Protein AF-E1YCW7-F1 (afdb_monomer_lite)

Structure (mmCIF, N/CA/C/O backbone):
data_AF-E1YCW7-F1
#
_entry.id   AF-E1YCW7-F1
#
loop_
_atom_site.group_PDB
_atom_site.id
_atom_site.type_symbol
_atom_site.label_atom_id
_atom_site.label_alt_id
_atom_site.label_comp_id
_atom_site.label_asym_id
_atom_site.label_entity_id
_atom_site.label_seq_id
_atom_site.pdbx_PDB_ins_code
_atom_site.Cartn_x
_atom_site.Cartn_y
_atom_site.Cartn_z
_atom_site.occupancy
_atom_site.B_iso_or_equiv
_atom_site.auth_seq_id
_atom_site.auth_comp_id
_atom_site.auth_asym_id
_atom_site.auth_atom_id
_atom_site.pdbx_PDB_model_num
ATOM 1 N N . MET A 1 1 ? 36.645 -34.970 -23.037 1.00 41.19 1 MET A N 1
ATOM 2 C CA . MET A 1 1 ? 36.247 -34.849 -21.616 1.00 41.19 1 MET A CA 1
ATOM 3 C C . MET A 1 1 ? 34.855 -34.236 -21.569 1.00 41.19 1 MET A C 1
ATOM 5 O O . MET A 1 1 ? 34.694 -33.180 -22.168 1.00 41.19 1 MET A O 1
ATOM 9 N N . PRO A 1 2 ? 33.846 -34.875 -20.956 1.00 37.28 2 PRO A N 1
ATOM 10 C CA . PRO A 1 2 ? 32.513 -34.289 -20.854 1.00 37.28 2 PRO A CA 1
ATOM 11 C C . PRO A 1 2 ? 32.564 -33.125 -19.860 1.00 37.28 2 PRO A C 1
ATOM 13 O O . PRO A 1 2 ? 32.926 -33.322 -18.700 1.00 37.28 2 PRO A O 1
ATOM 16 N N . GLN A 1 3 ? 32.235 -31.916 -20.317 1.00 36.47 3 GLN A N 1
ATOM 17 C CA . GLN A 1 3 ? 32.073 -30.754 -19.447 1.00 36.47 3 GLN A CA 1
ATOM 18 C C . GLN A 1 3 ? 30.967 -31.057 -18.430 1.00 36.47 3 GLN A C 1
ATOM 20 O O . GLN A 1 3 ? 29.808 -31.280 -18.782 1.00 36.47 3 GLN A O 1
ATOM 25 N N . GLN A 1 4 ? 31.347 -31.116 -17.154 1.00 39.41 4 GLN A N 1
ATOM 26 C CA . GLN A 1 4 ? 30.410 -31.232 -16.047 1.00 39.41 4 GLN A CA 1
ATOM 27 C C . GLN A 1 4 ? 29.482 -30.014 -16.070 1.00 39.41 4 GLN A C 1
ATOM 29 O O . GLN A 1 4 ? 29.910 -28.899 -15.779 1.00 39.41 4 GLN A O 1
ATOM 34 N N . LYS A 1 5 ? 28.204 -30.233 -16.406 1.00 41.97 5 LYS A N 1
ATOM 35 C CA . LYS A 1 5 ? 27.131 -29.247 -16.241 1.00 41.97 5 LYS A CA 1
ATOM 36 C C . LYS A 1 5 ? 27.111 -28.799 -14.780 1.00 41.97 5 LYS A C 1
ATOM 38 O O . LYS A 1 5 ? 26.654 -29.532 -13.899 1.00 41.97 5 LYS A O 1
ATOM 43 N N . LYS A 1 6 ? 27.644 -27.606 -14.517 1.00 42.62 6 LYS A N 1
ATOM 44 C CA . LYS A 1 6 ? 27.580 -26.941 -13.215 1.00 42.62 6 LYS A CA 1
ATOM 45 C C . LYS A 1 6 ? 26.093 -26.773 -12.882 1.00 42.62 6 LYS A C 1
ATOM 47 O O . LYS A 1 6 ? 25.385 -26.035 -13.556 1.00 42.62 6 LYS A O 1
ATOM 52 N N . LYS A 1 7 ? 25.592 -27.506 -11.883 1.00 41.50 7 LYS A N 1
ATOM 53 C CA . LYS A 1 7 ? 24.225 -27.332 -11.367 1.00 41.50 7 LYS A CA 1
ATOM 54 C C . LYS A 1 7 ? 24.076 -25.888 -10.871 1.00 41.50 7 LYS A C 1
ATOM 56 O O . LYS A 1 7 ? 24.668 -25.546 -9.848 1.00 41.50 7 LYS A O 1
ATOM 61 N N . LEU A 1 8 ? 23.297 -25.071 -11.582 1.00 45.81 8 LEU A N 1
ATOM 62 C CA . LEU A 1 8 ? 22.825 -23.756 -11.137 1.00 45.81 8 LEU A CA 1
ATOM 63 C C . LEU A 1 8 ? 22.071 -23.943 -9.807 1.00 45.81 8 LEU A C 1
ATOM 65 O O . LEU A 1 8 ? 20.980 -24.506 -9.784 1.00 45.81 8 LEU A O 1
ATOM 69 N N . LYS A 1 9 ? 22.701 -23.577 -8.682 1.00 47.94 9 LYS A N 1
ATOM 70 C CA . LYS A 1 9 ? 22.126 -23.692 -7.325 1.00 47.94 9 LYS A CA 1
ATOM 71 C C . LYS A 1 9 ? 21.445 -22.407 -6.837 1.00 47.94 9 LYS A C 1
ATOM 73 O O . LYS A 1 9 ? 20.752 -22.452 -5.828 1.00 47.94 9 LYS A O 1
ATOM 78 N N . GLU A 1 10 ? 21.619 -21.289 -7.532 1.00 61.38 10 GLU A N 1
ATOM 79 C CA . GLU A 1 10 ? 20.952 -20.020 -7.220 1.00 61.38 10 GLU A CA 1
ATOM 80 C C . GLU A 1 10 ? 19.723 -19.847 -8.109 1.00 61.38 10 GLU A C 1
ATOM 82 O O . GLU A 1 10 ? 19.810 -20.087 -9.316 1.00 61.38 10 GLU A O 1
ATOM 87 N N . LYS A 1 11 ? 18.601 -19.426 -7.511 1.00 83.56 11 LYS A N 1
ATOM 88 C CA . LYS A 1 11 ? 17.420 -18.990 -8.264 1.00 83.56 11 LYS A CA 1
ATOM 89 C C . LYS A 1 11 ? 17.811 -17.775 -9.098 1.00 83.56 11 LYS A C 1
ATOM 91 O O . LYS A 1 11 ? 18.348 -16.817 -8.557 1.00 83.56 11 LYS A O 1
ATOM 96 N N . ASP A 1 12 ? 17.567 -17.851 -10.394 1.00 93.31 12 ASP A N 1
ATOM 97 C CA . ASP A 1 12 ? 17.909 -16.821 -11.367 1.00 93.31 12 ASP A CA 1
ATOM 98 C C . ASP A 1 12 ? 16.855 -15.707 -11.437 1.00 93.31 12 ASP A C 1
ATOM 100 O O . ASP A 1 12 ? 17.199 -14.529 -11.518 1.00 93.31 12 ASP A O 1
ATOM 104 N N . ILE A 1 13 ? 15.582 -16.085 -11.308 1.00 97.00 13 ILE A N 1
ATOM 105 C CA . ILE A 1 13 ? 14.429 -15.199 -11.168 1.00 97.00 13 ILE A CA 1
ATOM 106 C C . ILE A 1 13 ? 13.716 -15.505 -9.845 1.00 97.00 13 ILE A C 1
ATOM 108 O O . ILE A 1 13 ? 13.299 -16.638 -9.577 1.00 97.00 13 ILE A O 1
ATOM 112 N N . GLU A 1 14 ? 13.528 -14.488 -9.008 1.00 97.31 14 GLU A N 1
ATOM 113 C CA . GLU A 1 14 ? 12.677 -14.567 -7.825 1.00 97.31 14 GLU A CA 1
ATOM 114 C C . GLU A 1 14 ? 11.235 -14.195 -8.189 1.00 97.31 14 GLU A C 1
ATOM 116 O O . GLU A 1 14 ? 10.971 -13.127 -8.734 1.00 97.31 14 GLU A O 1
ATOM 121 N N . VAL A 1 15 ? 10.283 -15.065 -7.840 1.00 97.56 15 VAL A N 1
ATOM 122 C CA . VAL A 1 15 ? 8.846 -14.793 -7.969 1.00 97.56 15 VAL A CA 1
ATOM 123 C C . VAL A 1 15 ? 8.214 -14.786 -6.582 1.00 97.56 15 VAL A C 1
ATOM 125 O O . VAL A 1 15 ? 8.109 -15.824 -5.924 1.00 97.56 15 VAL A O 1
ATOM 128 N N . LEU A 1 16 ? 7.765 -13.612 -6.148 1.00 97.44 16 LEU A N 1
ATOM 129 C CA . LEU A 1 16 ? 7.028 -13.406 -4.906 1.00 97.44 16 LEU A CA 1
ATOM 130 C C . LEU A 1 16 ? 5.547 -13.258 -5.243 1.00 97.44 16 LEU A C 1
ATOM 132 O O . LEU A 1 16 ? 5.148 -12.275 -5.863 1.00 97.44 16 LEU A O 1
ATOM 136 N N . LYS A 1 17 ? 4.717 -14.223 -4.839 1.00 97.06 17 LYS A N 1
ATOM 137 C CA . LYS A 1 17 ? 3.272 -14.165 -5.098 1.00 97.06 17 LYS A CA 1
ATOM 138 C C . LYS A 1 17 ? 2.579 -13.146 -4.191 1.00 97.06 17 LYS A C 1
ATOM 140 O O . LYS A 1 17 ? 2.923 -13.055 -3.012 1.00 97.06 17 LYS A O 1
ATOM 145 N N . GLY A 1 18 ? 1.622 -12.401 -4.737 1.00 93.31 18 GLY A N 1
ATOM 146 C CA . GLY A 1 18 ? 0.712 -11.538 -3.987 1.00 93.31 18 GLY A CA 1
ATOM 147 C C . GLY A 1 18 ? -0.633 -12.214 -3.768 1.00 93.31 18 GLY A C 1
ATOM 148 O O . GLY A 1 18 ? -1.155 -12.852 -4.676 1.00 93.31 18 GLY A O 1
ATOM 149 N N . ASP A 1 19 ? -1.179 -12.092 -2.567 1.00 90.69 19 ASP A N 1
ATOM 150 C CA . ASP A 1 19 ? -2.496 -12.608 -2.181 1.00 90.69 19 ASP A CA 1
ATOM 151 C C . ASP A 1 19 ? -3.514 -11.487 -1.935 1.00 90.69 19 ASP A C 1
ATOM 153 O O . ASP A 1 19 ? -4.716 -11.734 -1.977 1.00 90.69 19 ASP A O 1
ATOM 157 N N . LYS A 1 20 ? -3.046 -10.256 -1.697 1.00 90.12 20 LYS A N 1
ATOM 158 C CA . LYS A 1 20 ? -3.904 -9.103 -1.399 1.00 90.12 20 LYS A CA 1
ATOM 159 C C . LYS A 1 20 ? -4.285 -8.329 -2.648 1.00 90.12 20 LYS A C 1
ATOM 161 O O . LYS A 1 20 ? -5.463 -8.131 -2.909 1.00 90.12 20 LYS A O 1
ATOM 166 N N . ASN A 1 21 ? -3.285 -7.964 -3.447 1.00 96.12 21 ASN A N 1
ATOM 167 C CA . ASN A 1 21 ? -3.476 -7.205 -4.681 1.00 96.12 21 ASN A CA 1
ATOM 168 C C . ASN A 1 21 ? -2.874 -7.964 -5.877 1.00 96.12 21 ASN A C 1
ATOM 170 O O . ASN A 1 21 ? -1.855 -7.542 -6.431 1.00 96.12 21 ASN A O 1
ATOM 174 N N . PRO A 1 22 ? -3.464 -9.111 -6.275 1.00 96.31 22 PRO A N 1
ATOM 175 C CA . PRO A 1 22 ? -2.897 -9.991 -7.300 1.00 96.31 22 PRO A CA 1
ATOM 176 C C . PRO A 1 22 ? -2.945 -9.407 -8.723 1.00 96.31 22 PRO A C 1
ATOM 178 O O . PRO A 1 22 ? -2.246 -9.877 -9.609 1.00 96.31 22 PRO A O 1
ATOM 181 N N . ASN A 1 23 ? -3.722 -8.347 -8.958 1.00 97.94 23 ASN A N 1
ATOM 182 C CA . ASN A 1 23 ? -3.754 -7.655 -10.253 1.00 97.94 23 ASN A CA 1
ATOM 183 C C . ASN A 1 23 ? -2.614 -6.633 -10.418 1.00 97.94 23 ASN A C 1
ATOM 185 O O . ASN A 1 23 ? -2.559 -5.925 -11.419 1.00 97.94 23 ASN A O 1
ATOM 189 N N . ILE A 1 24 ? -1.714 -6.519 -9.440 1.00 98.69 24 ILE A N 1
ATOM 190 C CA . ILE A 1 24 ? -0.541 -5.649 -9.509 1.00 98.69 24 ILE A CA 1
ATOM 191 C C . ILE A 1 24 ? 0.704 -6.531 -9.573 1.00 98.69 24 ILE A C 1
ATOM 193 O O . ILE A 1 24 ? 0.917 -7.399 -8.719 1.00 98.69 24 ILE A O 1
ATOM 197 N N . ILE A 1 25 ? 1.545 -6.292 -10.576 1.00 98.75 25 ILE A N 1
ATOM 198 C CA . ILE A 1 25 ? 2.805 -7.009 -10.763 1.00 98.75 25 ILE A CA 1
ATOM 199 C C . ILE A 1 25 ? 3.940 -5.994 -10.834 1.00 98.75 25 ILE A C 1
ATOM 201 O O . ILE A 1 25 ? 3.965 -5.127 -11.704 1.00 98.75 25 ILE A O 1
ATOM 205 N N . LEU A 1 26 ? 4.898 -6.119 -9.920 1.00 98.88 26 LEU A N 1
ATOM 206 C CA . LEU A 1 26 ? 6.150 -5.371 -9.969 1.00 98.88 26 LEU A CA 1
ATOM 207 C C . LEU A 1 26 ? 7.206 -6.219 -10.668 1.00 98.88 26 LEU A C 1
ATOM 209 O O . LEU A 1 26 ? 7.379 -7.388 -10.323 1.00 98.88 26 LEU A O 1
ATOM 213 N N . ILE A 1 27 ? 7.943 -5.648 -11.611 1.00 98.81 27 ILE A N 1
ATOM 214 C CA . ILE A 1 27 ? 9.022 -6.354 -12.298 1.00 98.81 27 ILE A CA 1
ATOM 215 C C . ILE A 1 27 ? 10.297 -5.533 -12.189 1.00 98.81 27 ILE A C 1
ATOM 217 O O . ILE A 1 27 ? 10.316 -4.381 -12.599 1.00 98.81 27 ILE A O 1
ATOM 221 N N . ALA A 1 28 ? 11.359 -6.121 -11.644 1.00 98.62 28 ALA A N 1
ATOM 222 C CA . ALA A 1 28 ? 12.694 -5.525 -11.626 1.00 98.62 28 ALA A CA 1
ATOM 223 C C . ALA A 1 28 ? 13.608 -6.349 -12.549 1.00 98.62 28 ALA A C 1
ATOM 225 O O . ALA A 1 28 ? 14.293 -7.264 -12.076 1.00 98.62 28 ALA A O 1
ATOM 226 N N . PRO A 1 29 ? 13.590 -6.085 -13.872 1.00 98.12 29 PRO A N 1
ATOM 227 C CA . PRO A 1 29 ? 14.293 -6.912 -14.854 1.00 98.12 29 PRO A CA 1
ATOM 228 C C . PRO A 1 29 ? 15.818 -6.763 -14.772 1.00 98.12 29 PRO A C 1
ATOM 230 O O . PRO A 1 29 ? 16.534 -7.639 -15.238 1.00 98.12 29 PRO A O 1
ATOM 233 N N . HIS A 1 30 ? 16.322 -5.705 -14.132 1.00 97.31 30 HIS A N 1
ATOM 234 C CA . HIS A 1 30 ? 17.745 -5.466 -13.859 1.00 97.31 30 HIS A CA 1
ATOM 235 C C . HIS A 1 30 ? 18.033 -5.439 -12.349 1.00 97.31 30 HIS A C 1
ATOM 237 O O . HIS A 1 30 ? 18.852 -4.664 -11.867 1.00 97.31 30 HIS A O 1
ATOM 243 N N . GLY A 1 31 ? 17.295 -6.238 -11.570 1.00 94.25 31 GLY A N 1
ATOM 244 C CA . GLY A 1 31 ? 17.388 -6.240 -10.108 1.00 94.25 31 GLY A CA 1
ATOM 245 C C . GLY A 1 31 ? 18.711 -6.760 -9.534 1.00 94.25 31 GLY A C 1
ATOM 246 O O . GLY A 1 31 ? 18.944 -6.556 -8.340 1.00 94.25 31 GLY A O 1
ATOM 247 N N . VAL A 1 32 ? 19.544 -7.402 -10.360 1.00 94.94 32 VAL A N 1
ATOM 248 C CA . VAL A 1 32 ? 20.845 -7.958 -9.981 1.00 94.94 32 VAL A CA 1
ATOM 249 C C . VAL A 1 32 ? 21.841 -6.848 -9.632 1.00 94.94 32 VAL A C 1
ATOM 251 O O . VAL A 1 32 ? 21.839 -5.769 -10.226 1.00 94.94 32 VAL A O 1
ATOM 254 N N . ASP A 1 33 ? 22.723 -7.117 -8.672 1.00 91.25 33 ASP A N 1
ATOM 255 C CA . ASP A 1 33 ? 23.766 -6.169 -8.280 1.00 91.25 33 ASP A CA 1
ATOM 256 C C . ASP A 1 33 ? 24.716 -5.855 -9.459 1.00 91.25 33 ASP A C 1
ATOM 258 O O . ASP A 1 33 ? 25.258 -6.759 -10.115 1.00 91.25 33 ASP A O 1
ATOM 262 N N . GLY A 1 34 ? 24.966 -4.561 -9.689 1.00 88.50 34 GLY A N 1
ATOM 263 C CA . GLY A 1 34 ? 25.836 -4.051 -10.750 1.00 88.50 34 GLY A CA 1
ATOM 264 C C . GLY A 1 34 ? 25.126 -3.535 -12.007 1.00 88.50 34 GLY A C 1
ATOM 265 O O . GLY A 1 34 ? 25.806 -2.920 -12.822 1.00 88.50 34 GLY A O 1
ATOM 266 N N . ASP A 1 35 ? 23.810 -3.741 -12.149 1.00 91.62 35 ASP A N 1
ATOM 267 C CA . ASP A 1 35 ? 22.996 -3.096 -13.192 1.00 91.62 35 ASP A CA 1
ATOM 268 C C . ASP A 1 35 ? 22.169 -1.944 -12.584 1.00 91.62 35 ASP A C 1
ATOM 270 O O . ASP A 1 35 ? 22.693 -0.863 -12.313 1.00 91.62 35 ASP A O 1
ATOM 274 N N . ASP A 1 36 ? 20.883 -2.165 -12.291 1.00 94.06 36 ASP A N 1
ATOM 275 C CA . ASP A 1 36 ? 20.011 -1.154 -11.694 1.00 94.06 36 ASP A CA 1
ATOM 276 C C . ASP A 1 36 ? 20.082 -1.269 -10.160 1.00 94.06 36 ASP A C 1
ATOM 278 O O . ASP A 1 36 ? 19.096 -1.607 -9.503 1.00 94.06 36 ASP A O 1
ATOM 282 N N . ASP A 1 37 ? 21.258 -1.002 -9.575 1.00 93.31 37 ASP A N 1
ATOM 283 C CA . ASP A 1 37 ? 21.576 -1.252 -8.154 1.00 93.31 37 ASP A CA 1
ATOM 284 C C . ASP A 1 37 ? 20.386 -1.031 -7.195 1.00 93.31 37 ASP A C 1
ATOM 286 O O . ASP A 1 37 ? 19.803 0.055 -7.111 1.00 93.31 37 ASP A O 1
ATOM 290 N N . ASN A 1 38 ? 20.041 -2.052 -6.408 1.00 96.38 38 ASN A N 1
ATOM 291 C CA . ASN A 1 38 ? 18.924 -2.044 -5.453 1.00 96.38 38 ASN A CA 1
ATOM 292 C C . ASN A 1 38 ? 17.503 -1.890 -6.044 1.00 96.38 38 ASN A C 1
ATOM 294 O O . ASN A 1 38 ? 16.556 -1.831 -5.254 1.00 96.38 38 ASN A O 1
ATOM 298 N N . ALA A 1 39 ? 17.286 -1.894 -7.365 1.00 97.44 39 ALA A N 1
ATOM 299 C CA . ALA A 1 39 ? 15.935 -1.912 -7.945 1.00 97.44 39 ALA A CA 1
ATOM 300 C C . ALA A 1 39 ? 15.139 -3.145 -7.481 1.00 97.44 39 ALA A C 1
ATOM 302 O O . ALA A 1 39 ? 13.979 -3.024 -7.083 1.00 97.44 39 ALA A O 1
ATOM 303 N N . GLY A 1 40 ? 15.787 -4.313 -7.385 1.00 97.94 40 GLY A N 1
ATOM 304 C CA . GLY A 1 40 ? 15.180 -5.512 -6.800 1.00 97.94 40 GLY A CA 1
ATOM 305 C C . GLY A 1 40 ? 14.816 -5.345 -5.317 1.00 97.94 40 GLY A C 1
ATOM 306 O O . GLY A 1 40 ? 13.770 -5.810 -4.866 1.00 97.94 40 GLY A O 1
ATOM 307 N N . LYS A 1 41 ? 15.633 -4.637 -4.525 1.00 98.06 41 LYS A N 1
ATOM 308 C CA . LYS A 1 41 ? 15.313 -4.336 -3.112 1.00 98.06 41 LYS A CA 1
ATOM 309 C C . LYS A 1 41 ? 14.157 -3.340 -2.996 1.00 98.06 41 LYS A C 1
ATOM 311 O O . LYS A 1 41 ? 13.304 -3.505 -2.124 1.00 98.06 41 LYS A O 1
ATOM 316 N N . LEU A 1 42 ? 14.096 -2.351 -3.887 1.00 98.44 42 LEU A N 1
ATOM 317 C CA . LEU A 1 42 ? 12.976 -1.417 -3.980 1.00 98.44 42 LEU A CA 1
ATOM 318 C C . LEU A 1 42 ? 11.677 -2.150 -4.336 1.00 98.44 42 LEU A C 1
ATOM 320 O O . LEU A 1 42 ? 10.678 -1.962 -3.645 1.00 98.44 42 LEU A O 1
ATOM 324 N N . ALA A 1 43 ? 11.704 -3.052 -5.321 1.00 98.56 43 ALA A N 1
ATOM 325 C CA . ALA A 1 43 ? 10.551 -3.873 -5.689 1.00 98.56 43 ALA A CA 1
ATOM 326 C C . ALA A 1 43 ? 10.028 -4.701 -4.506 1.00 98.56 43 ALA A C 1
ATOM 328 O O . ALA A 1 43 ? 8.827 -4.707 -4.242 1.00 98.56 43 ALA A O 1
ATOM 329 N N . ARG A 1 44 ? 10.917 -5.323 -3.718 1.00 98.19 44 ARG A N 1
ATOM 330 C CA . ARG A 1 44 ? 10.525 -6.025 -2.479 1.00 98.19 44 ARG A CA 1
ATOM 331 C C . ARG A 1 44 ? 9.884 -5.093 -1.453 1.00 98.19 44 ARG A C 1
ATOM 333 O O . ARG A 1 44 ? 8.897 -5.473 -0.822 1.00 98.19 44 ARG A O 1
ATOM 340 N N . ALA A 1 45 ? 10.428 -3.887 -1.284 1.00 96.75 45 ALA A N 1
ATOM 341 C CA . ALA A 1 45 ? 9.893 -2.900 -0.351 1.00 96.75 45 ALA A CA 1
ATOM 342 C C . ALA A 1 45 ? 8.477 -2.453 -0.746 1.00 96.75 45 ALA A C 1
ATOM 344 O O . ALA A 1 45 ? 7.591 -2.457 0.106 1.00 96.75 45 ALA A O 1
ATOM 345 N N . VAL A 1 46 ? 8.247 -2.151 -2.028 1.00 98.19 46 VAL A N 1
ATOM 346 C CA . VAL A 1 46 ? 6.918 -1.803 -2.562 1.00 98.19 46 VAL A CA 1
ATOM 347 C C . VAL A 1 46 ? 5.964 -2.996 -2.445 1.00 98.19 46 VAL A C 1
ATOM 349 O O . VAL A 1 46 ? 4.872 -2.860 -1.895 1.00 98.19 46 VAL A O 1
ATOM 352 N N . ARG A 1 47 ? 6.395 -4.199 -2.851 1.00 97.50 47 ARG A N 1
ATOM 353 C CA . ARG A 1 47 ? 5.590 -5.429 -2.760 1.00 97.50 47 ARG A CA 1
ATOM 354 C C . ARG A 1 47 ? 5.129 -5.715 -1.340 1.00 97.50 47 ARG A C 1
ATOM 356 O O . ARG A 1 47 ? 3.992 -6.125 -1.142 1.00 97.50 47 ARG A O 1
ATOM 363 N N . LYS A 1 48 ? 5.988 -5.506 -0.336 1.00 94.81 48 LYS A N 1
ATOM 364 C CA . LYS A 1 48 ? 5.609 -5.686 1.073 1.00 94.81 48 LYS A CA 1
ATOM 365 C C . LYS A 1 48 ? 4.439 -4.779 1.467 1.00 94.81 48 LYS A C 1
ATOM 367 O O . LYS A 1 48 ? 3.593 -5.212 2.237 1.00 94.81 48 LYS A O 1
ATOM 372 N N . LYS A 1 49 ? 4.396 -3.556 0.936 1.00 94.19 49 LYS A N 1
ATOM 373 C CA . LYS A 1 49 ? 3.326 -2.590 1.203 1.00 94.19 49 LYS A CA 1
ATOM 374 C C . LYS A 1 49 ? 2.073 -2.846 0.381 1.00 94.19 49 LYS A C 1
ATOM 376 O O . LYS A 1 49 ? 0.997 -2.519 0.842 1.00 94.19 49 LYS A O 1
ATOM 381 N N . LEU A 1 50 ? 2.183 -3.432 -0.804 1.00 95.94 50 LEU A N 1
ATOM 382 C CA . LEU A 1 50 ? 1.019 -3.701 -1.650 1.00 95.94 50 LEU A CA 1
ATOM 383 C C . LEU A 1 50 ? 0.471 -5.122 -1.506 1.00 95.94 50 LEU A C 1
ATOM 385 O O . LEU A 1 50 ? -0.617 -5.391 -1.986 1.00 95.94 50 LEU A O 1
ATOM 389 N N . GLY A 1 51 ? 1.205 -6.073 -0.925 1.00 95.25 51 GLY A N 1
ATOM 390 C CA . GLY A 1 51 ? 0.794 -7.484 -0.942 1.00 95.25 51 GLY A CA 1
ATOM 391 C C . GLY A 1 51 ? 0.554 -8.023 -2.365 1.00 95.25 51 GLY A C 1
ATOM 392 O O . GLY A 1 51 ? -0.299 -8.886 -2.569 1.00 95.25 51 GLY A O 1
ATOM 393 N N . CYS A 1 52 ? 1.268 -7.472 -3.351 1.00 98.12 52 CYS A N 1
ATOM 394 C CA . CYS A 1 52 ? 1.130 -7.764 -4.777 1.00 98.12 52 CYS A CA 1
ATOM 395 C C . CYS A 1 52 ? 2.170 -8.791 -5.265 1.00 98.12 52 CYS A C 1
ATOM 397 O O . CYS A 1 52 ? 2.991 -9.285 -4.478 1.00 98.12 52 CYS A O 1
ATOM 399 N N . HIS A 1 53 ? 2.147 -9.132 -6.557 1.00 98.62 53 HIS A N 1
ATOM 400 C CA . HIS A 1 53 ? 3.200 -9.961 -7.147 1.00 98.62 53 HIS A CA 1
ATOM 401 C C . HIS A 1 53 ? 4.480 -9.142 -7.363 1.00 98.62 53 HIS A C 1
ATOM 403 O O . HIS A 1 53 ? 4.425 -7.943 -7.649 1.00 98.62 53 HIS A O 1
ATOM 409 N N . ALA A 1 54 ? 5.637 -9.796 -7.261 1.00 98.69 54 ALA A N 1
ATOM 410 C CA . ALA A 1 54 ? 6.908 -9.256 -7.729 1.00 98.69 54 ALA A CA 1
ATOM 411 C C . ALA A 1 54 ? 7.730 -10.326 -8.458 1.00 98.69 54 ALA A C 1
ATOM 413 O O . ALA A 1 54 ? 7.814 -11.464 -7.994 1.00 98.69 54 ALA A O 1
ATOM 414 N N . ILE A 1 55 ? 8.336 -9.949 -9.583 1.00 98.62 55 ILE A N 1
ATOM 415 C CA . ILE A 1 55 ? 9.227 -10.782 -10.396 1.00 98.62 55 ILE A CA 1
ATOM 416 C C . ILE A 1 55 ? 10.560 -10.045 -10.513 1.00 98.62 55 ILE A C 1
ATOM 418 O O . ILE A 1 55 ? 10.628 -8.949 -11.066 1.00 98.62 55 ILE A O 1
ATOM 422 N N . ILE A 1 56 ? 11.616 -10.614 -9.946 1.00 98.62 56 ILE A N 1
ATOM 423 C CA . ILE A 1 56 ? 12.898 -9.928 -9.774 1.00 98.62 56 ILE A CA 1
ATOM 424 C C . ILE A 1 56 ? 13.994 -10.772 -10.408 1.00 98.62 56 ILE A C 1
ATOM 426 O O . ILE A 1 56 ? 14.112 -11.963 -10.129 1.00 98.62 56 ILE A O 1
ATOM 430 N N . ASN A 1 57 ? 14.785 -10.148 -11.274 1.00 97.94 57 ASN A N 1
ATOM 431 C CA . ASN A 1 57 ? 16.005 -10.745 -11.790 1.00 97.94 57 ASN A CA 1
ATOM 432 C C . ASN A 1 57 ? 17.095 -10.723 -10.709 1.00 97.94 57 ASN A C 1
ATOM 434 O O . ASN A 1 57 ? 17.471 -9.647 -10.249 1.00 97.94 57 ASN A O 1
ATOM 438 N N . GLU A 1 58 ? 17.608 -11.895 -10.339 1.00 96.56 58 GLU A N 1
ATOM 439 C CA . GLU A 1 58 ? 18.646 -12.067 -9.314 1.00 96.56 58 GLU A CA 1
ATOM 440 C C . GLU A 1 58 ? 20.012 -12.446 -9.905 1.00 96.56 58 GLU A C 1
ATOM 442 O O . GLU A 1 58 ? 20.990 -12.550 -9.167 1.00 96.56 58 GLU A O 1
ATOM 447 N N . ALA A 1 59 ? 20.098 -12.695 -11.217 1.00 96.25 59 ALA A N 1
ATOM 448 C CA . ALA A 1 59 ? 21.258 -13.374 -11.791 1.00 96.25 59 ALA A CA 1
ATOM 449 C C . ALA A 1 59 ? 21.756 -12.830 -13.132 1.00 96.25 59 ALA A C 1
ATOM 451 O O . ALA A 1 59 ? 22.960 -12.905 -13.376 1.00 96.25 59 ALA A O 1
ATOM 452 N N . PHE A 1 60 ? 20.876 -12.334 -14.002 1.00 96.88 60 PHE A N 1
ATOM 453 C CA . PHE A 1 60 ? 21.242 -11.947 -15.364 1.00 96.88 60 PHE A CA 1
ATOM 454 C C . PHE A 1 60 ? 21.747 -10.516 -15.414 1.00 96.88 60 PHE A C 1
ATOM 456 O O . PHE A 1 60 ? 21.001 -9.601 -15.085 1.00 96.88 60 PHE A O 1
ATOM 463 N N . LYS A 1 61 ? 22.986 -10.320 -15.856 1.00 96.75 61 LYS A N 1
ATOM 464 C CA . LYS A 1 61 ? 23.525 -8.984 -16.105 1.00 96.75 61 LYS A CA 1
ATOM 465 C C . LYS A 1 61 ? 23.254 -8.544 -17.531 1.00 96.75 61 LYS A C 1
ATOM 467 O O . LYS A 1 61 ? 23.238 -9.369 -18.449 1.00 96.75 61 LYS A O 1
ATOM 472 N N . ARG A 1 62 ? 23.101 -7.241 -17.728 1.00 95.81 62 ARG A N 1
ATOM 473 C CA . ARG A 1 62 ? 22.995 -6.658 -19.063 1.00 95.81 62 ARG A CA 1
ATOM 474 C C . ARG A 1 62 ? 24.263 -6.929 -19.880 1.00 95.81 62 ARG A C 1
ATOM 476 O O . ARG A 1 62 ? 25.367 -6.882 -19.333 1.00 95.81 62 ARG A O 1
ATOM 483 N N . PRO A 1 63 ? 24.136 -7.152 -21.198 1.00 94.8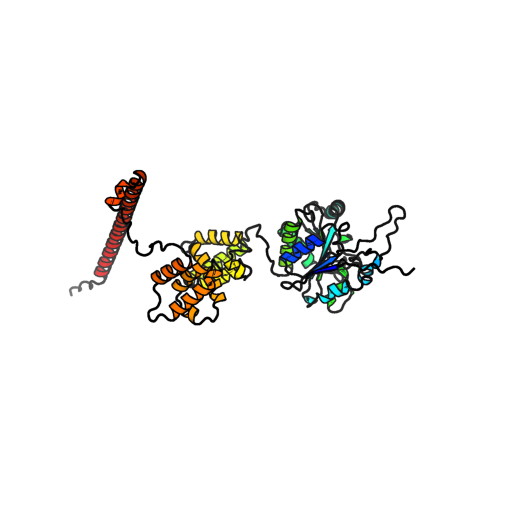1 63 PRO A N 1
ATOM 484 C CA . PRO A 1 63 ? 25.296 -7.178 -22.069 1.00 94.81 63 PRO A CA 1
ATOM 485 C C . PRO A 1 63 ? 26.014 -5.823 -22.052 1.00 94.81 63 PRO A C 1
ATOM 487 O O . PRO A 1 63 ? 25.380 -4.770 -22.169 1.00 94.81 63 PRO A O 1
ATOM 490 N N . ILE A 1 64 ? 27.335 -5.854 -21.888 1.00 93.00 64 ILE A N 1
ATOM 491 C CA . ILE A 1 64 ? 28.169 -4.654 -21.756 1.00 93.00 64 ILE A CA 1
ATOM 492 C C . ILE A 1 64 ? 28.788 -4.317 -23.117 1.00 93.00 64 ILE A C 1
ATOM 494 O O . ILE A 1 64 ? 29.135 -5.206 -23.898 1.00 93.00 64 ILE A O 1
ATOM 498 N N . GLU A 1 65 ? 28.916 -3.027 -23.418 1.00 93.00 65 GLU A N 1
ATOM 499 C CA . GLU A 1 65 ? 29.672 -2.558 -24.577 1.00 93.00 65 GLU A CA 1
ATOM 500 C C . GLU A 1 65 ? 31.175 -2.645 -24.292 1.00 93.00 65 GLU A C 1
ATOM 502 O O . GLU A 1 65 ? 31.678 -2.053 -23.336 1.00 93.00 65 GLU A O 1
ATOM 507 N N . ASP A 1 66 ? 31.908 -3.369 -25.134 1.00 91.06 66 ASP A N 1
ATOM 508 C CA . ASP A 1 66 ? 33.362 -3.422 -25.050 1.00 91.06 66 ASP A CA 1
ATOM 509 C C . ASP A 1 66 ? 33.956 -2.041 -25.371 1.00 91.06 66 ASP A C 1
ATOM 511 O O . ASP A 1 66 ? 33.760 -1.481 -26.454 1.00 91.06 66 ASP A O 1
ATOM 515 N N . GLU A 1 67 ? 34.717 -1.485 -24.425 1.00 90.25 67 GLU A N 1
ATOM 516 C CA . GLU A 1 67 ? 35.209 -0.108 -24.509 1.00 90.25 67 GLU A CA 1
ATOM 517 C C . GLU A 1 67 ? 36.079 0.160 -25.745 1.00 90.25 67 GLU A C 1
ATOM 519 O O . GLU A 1 67 ? 36.078 1.289 -26.253 1.00 90.25 67 GLU A O 1
ATOM 524 N N . LYS A 1 68 ? 36.807 -0.860 -26.225 1.00 90.31 68 LYS A N 1
ATOM 525 C CA . LYS A 1 68 ? 37.777 -0.750 -27.325 1.00 90.31 68 LYS A CA 1
ATOM 526 C C . LYS A 1 68 ? 37.120 -0.919 -28.686 1.00 90.31 68 LYS A C 1
ATOM 528 O O . LYS A 1 68 ? 37.442 -0.190 -29.619 1.00 90.31 68 LYS A O 1
ATOM 533 N N . THR A 1 69 ? 36.238 -1.902 -28.808 1.00 92.38 69 THR A N 1
ATOM 534 C CA . THR A 1 69 ? 35.630 -2.303 -30.081 1.00 92.38 69 THR A CA 1
ATOM 535 C C . THR A 1 69 ? 34.268 -1.666 -30.317 1.00 92.38 69 THR A C 1
ATOM 537 O O . THR A 1 69 ? 33.785 -1.717 -31.448 1.00 92.38 69 THR A O 1
ATOM 540 N N . LYS A 1 70 ? 33.657 -1.074 -29.279 1.00 92.50 70 LYS A N 1
ATOM 541 C CA . LYS A 1 70 ? 32.289 -0.526 -29.301 1.00 92.50 70 LYS A CA 1
ATOM 542 C C . LYS A 1 70 ? 31.228 -1.560 -29.690 1.00 92.50 70 LYS A C 1
ATOM 544 O O . LYS A 1 70 ? 30.134 -1.225 -30.134 1.00 92.50 70 LYS A O 1
ATOM 549 N N . LYS A 1 71 ? 31.564 -2.848 -29.567 1.00 92.50 71 LYS A N 1
ATOM 550 C CA . LYS A 1 71 ? 30.634 -3.949 -29.802 1.00 92.50 71 LYS A CA 1
ATOM 551 C C . LYS A 1 71 ? 29.951 -4.300 -28.493 1.00 92.50 71 LYS A C 1
ATOM 553 O O . LYS A 1 71 ? 30.610 -4.467 -27.470 1.00 92.50 71 LYS A O 1
ATOM 558 N N . ILE A 1 72 ? 28.634 -4.436 -28.546 1.00 90.88 72 ILE A N 1
ATOM 559 C CA . ILE A 1 72 ? 27.843 -4.941 -27.427 1.00 90.88 72 ILE A CA 1
ATOM 560 C C . ILE A 1 72 ? 28.065 -6.453 -27.349 1.00 90.88 72 ILE A C 1
ATOM 562 O O . ILE A 1 72 ? 27.989 -7.140 -28.370 1.00 90.88 72 ILE A O 1
ATOM 566 N N . GLN A 1 73 ? 28.370 -6.957 -26.152 1.00 93.19 73 GLN A N 1
ATOM 567 C CA . GLN A 1 73 ? 28.434 -8.390 -25.879 1.00 93.19 73 GLN A CA 1
ATOM 568 C C . GLN A 1 73 ? 27.134 -9.075 -26.331 1.00 93.19 73 GLN A C 1
ATOM 570 O O . GLN A 1 73 ? 26.042 -8.543 -26.148 1.00 93.19 73 GLN A O 1
ATOM 575 N N . GLU A 1 74 ? 27.226 -10.261 -26.926 1.00 94.44 74 GLU A N 1
ATOM 576 C CA . GLU A 1 74 ? 26.024 -11.022 -27.268 1.00 94.44 74 GLU A CA 1
ATOM 577 C C . GLU A 1 74 ? 25.367 -11.593 -26.006 1.00 94.44 74 GLU A C 1
ATOM 579 O O . GLU A 1 74 ? 26.039 -12.023 -25.067 1.00 94.44 74 GLU A O 1
ATOM 584 N N . SER A 1 75 ? 24.035 -11.622 -25.986 1.00 95.06 75 SER A N 1
ATOM 585 C CA . SER A 1 75 ? 23.277 -12.271 -24.917 1.00 95.06 75 SER A CA 1
ATOM 586 C C . SER A 1 75 ? 23.607 -13.768 -24.851 1.00 95.06 75 SER A C 1
ATOM 588 O O . SER A 1 75 ? 23.538 -14.459 -25.872 1.00 95.06 75 SER A O 1
ATOM 590 N N . ASN A 1 76 ? 23.845 -14.294 -23.658 1.00 96.06 76 ASN A N 1
ATOM 591 C CA . ASN A 1 76 ? 24.036 -15.711 -23.408 1.00 96.06 76 ASN A CA 1
ATOM 592 C C . ASN A 1 76 ? 23.365 -16.111 -22.084 1.00 96.06 76 ASN A C 1
ATOM 594 O O . ASN A 1 76 ? 23.817 -15.749 -20.996 1.00 96.06 76 ASN A O 1
ATOM 598 N N . ILE A 1 77 ? 22.285 -16.894 -22.181 1.00 95.00 77 ILE A N 1
ATOM 599 C CA . ILE A 1 77 ? 21.502 -17.338 -21.019 1.00 95.00 77 ILE A CA 1
ATOM 600 C C . ILE A 1 77 ? 22.325 -18.245 -20.092 1.00 95.00 77 ILE A C 1
ATOM 602 O O . ILE A 1 77 ? 22.190 -18.156 -18.872 1.00 95.00 77 ILE A O 1
ATOM 606 N N . GLU A 1 78 ? 23.207 -19.087 -20.639 1.00 92.75 78 GLU A N 1
ATOM 607 C CA . GLU A 1 78 ? 24.042 -19.996 -19.841 1.00 92.75 78 GLU A CA 1
ATOM 608 C C . GLU A 1 78 ? 25.093 -19.236 -19.021 1.00 92.75 78 GLU A C 1
ATOM 610 O O . GLU A 1 78 ? 25.407 -19.621 -17.893 1.00 92.75 78 GLU A O 1
ATOM 615 N N . GLU A 1 79 ? 25.590 -18.122 -19.561 1.00 94.69 79 GLU A N 1
ATOM 616 C CA . GLU A 1 79 ? 26.541 -17.224 -18.896 1.00 94.69 79 GLU A CA 1
ATOM 617 C C . GLU A 1 79 ? 25.864 -16.166 -18.016 1.00 94.69 79 GLU A C 1
ATOM 619 O O . GLU A 1 79 ? 26.552 -15.368 -17.381 1.00 94.69 79 GLU A O 1
ATOM 624 N N . ARG A 1 80 ? 24.525 -16.175 -17.936 1.00 95.44 80 ARG A N 1
ATOM 625 C CA . ARG A 1 80 ? 23.722 -15.169 -17.226 1.00 95.44 80 ARG A CA 1
ATOM 626 C C . ARG A 1 80 ? 23.951 -13.743 -17.747 1.00 95.44 80 ARG A C 1
ATOM 628 O O . ARG A 1 80 ? 23.988 -12.789 -16.974 1.00 95.44 80 ARG A O 1
ATOM 635 N N . ILE A 1 81 ? 24.076 -13.597 -19.064 1.00 96.81 81 ILE A N 1
ATOM 636 C CA . ILE A 1 81 ? 24.191 -12.307 -19.749 1.00 96.81 81 ILE A CA 1
ATOM 637 C C . ILE A 1 81 ? 22.949 -12.105 -20.620 1.00 96.81 81 ILE A C 1
ATOM 639 O O . ILE A 1 81 ? 22.811 -12.740 -21.662 1.00 96.81 81 ILE A O 1
ATOM 643 N N . ALA A 1 82 ? 22.014 -11.264 -20.187 1.00 97.19 82 ALA A N 1
ATOM 644 C CA . ALA A 1 82 ? 20.781 -10.960 -20.914 1.00 97.19 82 ALA A CA 1
ATOM 645 C C . ALA A 1 82 ? 20.140 -9.669 -20.383 1.00 97.19 82 ALA A C 1
ATOM 647 O O . ALA A 1 82 ? 20.005 -9.499 -19.171 1.00 97.19 82 ALA A O 1
ATOM 648 N N . ASP A 1 83 ? 19.691 -8.782 -21.277 1.00 97.69 83 ASP A N 1
ATOM 649 C CA . ASP A 1 83 ? 18.842 -7.642 -20.903 1.00 97.69 83 ASP A CA 1
ATOM 650 C C . ASP A 1 83 ? 17.393 -8.140 -20.802 1.00 97.69 83 ASP A C 1
ATOM 652 O O . ASP A 1 83 ? 16.683 -8.220 -21.799 1.00 97.69 83 ASP A O 1
ATOM 656 N N . LEU A 1 84 ? 16.920 -8.484 -19.601 1.00 98.00 84 LEU A N 1
ATOM 657 C CA . LEU A 1 84 ? 15.543 -8.972 -19.423 1.00 98.00 84 LEU A CA 1
ATOM 658 C C . LEU A 1 84 ? 14.464 -7.885 -19.615 1.00 98.00 84 LEU A C 1
ATOM 660 O O . LEU A 1 84 ? 13.275 -8.199 -19.553 1.00 98.00 84 LEU A O 1
ATOM 664 N N . ASN A 1 85 ? 14.839 -6.626 -19.868 1.00 97.69 85 ASN A N 1
ATOM 665 C CA . ASN A 1 85 ? 13.933 -5.587 -20.365 1.00 97.69 85 ASN A CA 1
ATOM 666 C C . ASN A 1 85 ? 13.927 -5.495 -21.905 1.00 97.69 85 ASN A C 1
ATOM 668 O O . ASN A 1 85 ? 13.096 -4.792 -22.482 1.00 97.69 85 ASN A O 1
ATOM 672 N N . SER A 1 86 ? 14.822 -6.201 -22.594 1.00 97.19 86 SER A N 1
ATOM 673 C CA . SER A 1 86 ? 14.755 -6.449 -24.034 1.00 97.19 86 SER A CA 1
ATOM 674 C C . SER A 1 86 ? 13.870 -7.662 -24.309 1.00 97.19 86 SER A C 1
ATOM 676 O O . SER A 1 86 ? 14.103 -8.749 -23.786 1.00 97.19 86 SER A O 1
ATOM 678 N N . LYS A 1 87 ? 12.867 -7.501 -25.173 1.00 96.69 87 LYS A N 1
ATOM 679 C CA . LYS A 1 87 ? 11.957 -8.570 -25.595 1.00 96.69 87 LYS A CA 1
ATOM 680 C C . LYS A 1 87 ? 12.717 -9.746 -26.199 1.00 96.69 87 LYS A C 1
ATOM 682 O O . LYS A 1 87 ? 12.497 -10.884 -25.798 1.00 96.69 87 LYS A O 1
ATOM 687 N N . THR A 1 88 ? 13.656 -9.456 -27.097 1.00 96.00 88 THR A N 1
ATOM 688 C CA . THR A 1 88 ? 14.471 -10.476 -27.770 1.00 96.00 88 THR A CA 1
ATOM 689 C C . THR A 1 88 ? 15.264 -11.330 -26.771 1.00 96.00 88 THR A C 1
ATOM 691 O O . THR A 1 88 ? 15.404 -12.535 -26.962 1.00 96.00 88 THR A O 1
ATOM 694 N N . ASP A 1 89 ? 15.778 -10.739 -25.692 1.00 97.38 89 ASP A N 1
ATOM 695 C CA . ASP A 1 89 ? 16.547 -11.472 -24.677 1.00 97.38 89 ASP A CA 1
ATOM 696 C C . ASP A 1 89 ? 15.640 -12.166 -23.653 1.00 97.38 89 ASP A C 1
ATOM 698 O O . ASP A 1 89 ? 15.889 -13.314 -23.279 1.00 97.38 89 ASP A O 1
ATOM 702 N N . ALA A 1 90 ? 14.540 -11.521 -23.261 1.00 97.50 90 ALA A N 1
ATOM 703 C CA . ALA A 1 90 ? 13.502 -12.111 -22.423 1.00 97.50 90 ALA A CA 1
ATOM 704 C C . ALA A 1 90 ? 12.887 -13.377 -23.052 1.00 97.50 90 ALA A C 1
ATOM 706 O O . ALA A 1 90 ? 12.581 -14.327 -22.331 1.00 97.50 90 ALA A O 1
ATOM 707 N N . GLU A 1 91 ? 12.735 -13.414 -24.380 1.00 96.44 91 GLU A N 1
ATOM 708 C CA . GLU A 1 91 ? 12.249 -14.577 -25.140 1.00 96.44 91 GLU A CA 1
ATOM 709 C C . GLU A 1 91 ? 13.259 -15.734 -25.188 1.00 96.44 91 GLU A C 1
ATOM 711 O O . GLU A 1 91 ? 12.854 -16.895 -25.274 1.00 96.44 91 GLU A O 1
ATOM 716 N N . LYS A 1 92 ? 14.566 -15.452 -25.078 1.00 96.25 92 LYS A N 1
ATOM 717 C CA . LYS A 1 92 ? 15.604 -16.496 -24.970 1.00 96.25 92 LYS A CA 1
ATOM 718 C C . LYS A 1 92 ? 15.587 -17.173 -23.600 1.00 96.25 92 LYS A C 1
ATOM 720 O O . LYS A 1 92 ? 15.994 -18.330 -23.485 1.00 96.25 92 LYS A O 1
ATOM 725 N N . HIS A 1 93 ? 15.130 -16.478 -22.557 1.00 96.38 93 HIS A N 1
ATOM 726 C CA . HIS A 1 93 ? 15.007 -17.063 -21.228 1.00 96.38 93 HIS A CA 1
ATOM 727 C C . HIS A 1 93 ? 13.817 -18.045 -21.174 1.00 96.38 93 HIS A C 1
ATOM 729 O O . HIS A 1 93 ? 12.677 -17.642 -21.411 1.00 96.38 93 HIS A O 1
ATOM 735 N N . PRO A 1 94 ? 14.009 -19.314 -20.760 1.00 93.44 94 PRO A N 1
ATOM 736 C CA . PRO A 1 94 ? 13.007 -20.373 -20.936 1.00 93.44 94 PRO A CA 1
ATOM 737 C C . PRO A 1 94 ? 11.681 -20.133 -20.199 1.00 93.44 94 PRO A C 1
ATOM 739 O O . PRO A 1 94 ? 10.637 -20.631 -20.617 1.00 93.44 94 PRO A O 1
ATOM 742 N N . THR A 1 95 ? 11.703 -19.403 -19.080 1.00 95.88 95 THR A N 1
ATOM 743 C CA . THR A 1 95 ? 10.520 -19.233 -18.220 1.00 95.88 95 THR A CA 1
ATOM 744 C C . THR A 1 95 ? 10.151 -17.794 -17.873 1.00 95.88 95 THR A C 1
ATOM 746 O O . THR A 1 95 ? 9.127 -17.611 -17.226 1.00 95.88 95 THR A O 1
ATOM 749 N N . PHE A 1 96 ? 10.918 -16.770 -18.262 1.00 97.38 96 PHE A N 1
ATOM 750 C CA . PHE A 1 96 ? 10.748 -15.420 -17.696 1.00 97.38 96 PHE A CA 1
ATOM 751 C C . PHE A 1 96 ? 9.400 -14.803 -18.096 1.00 97.38 96 PHE A C 1
ATOM 753 O O . PHE A 1 96 ? 8.580 -14.468 -17.243 1.00 97.38 96 PHE A O 1
ATOM 760 N N . ILE A 1 97 ? 9.104 -14.780 -19.397 1.00 97.62 97 ILE A N 1
ATOM 761 C CA . ILE A 1 97 ? 7.810 -14.315 -19.920 1.00 97.62 97 ILE A CA 1
ATOM 762 C C . ILE A 1 97 ? 6.655 -15.183 -19.407 1.00 97.62 97 ILE A C 1
ATOM 764 O O . ILE A 1 97 ? 5.586 -14.668 -19.076 1.00 97.62 97 ILE A O 1
ATOM 768 N N . LYS A 1 98 ? 6.866 -16.502 -19.303 1.00 96.94 98 LYS A N 1
ATOM 769 C CA . LYS A 1 98 ? 5.858 -17.423 -18.764 1.00 96.94 98 LYS A CA 1
ATOM 770 C C . LYS A 1 98 ? 5.521 -17.084 -17.311 1.00 96.94 98 LYS A C 1
ATOM 772 O O . LYS A 1 98 ? 4.348 -17.020 -16.973 1.00 96.94 98 LYS A O 1
ATOM 777 N N . ME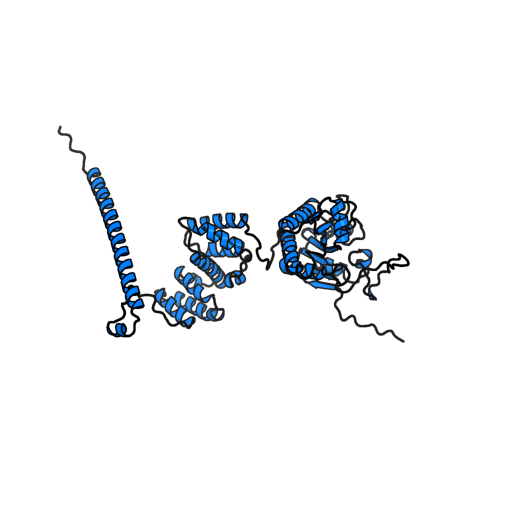T A 1 99 ? 6.522 -16.810 -16.474 1.00 97.31 99 MET A N 1
ATOM 778 C CA . MET A 1 99 ? 6.322 -16.404 -15.080 1.00 97.31 99 MET A CA 1
ATOM 779 C C . MET A 1 99 ? 5.512 -15.112 -14.979 1.00 97.31 99 MET A C 1
ATOM 781 O O . MET A 1 99 ? 4.656 -15.012 -14.106 1.00 97.31 99 MET A O 1
ATOM 785 N N . ILE A 1 100 ? 5.733 -14.149 -15.877 1.00 97.75 100 ILE A N 1
ATOM 786 C CA . ILE A 1 100 ? 4.927 -12.925 -15.934 1.00 97.75 100 ILE A CA 1
ATOM 787 C C . ILE A 1 100 ? 3.473 -13.269 -16.272 1.00 97.75 100 ILE A C 1
ATOM 789 O O . ILE A 1 100 ? 2.574 -12.932 -15.506 1.00 97.75 100 ILE A O 1
ATOM 793 N N . LYS A 1 101 ? 3.244 -13.999 -17.370 1.00 97.50 101 LYS A N 1
ATOM 794 C CA . LYS A 1 101 ? 1.899 -14.378 -17.833 1.00 97.50 101 LYS A CA 1
ATOM 795 C C . LYS A 1 101 ? 1.120 -15.217 -16.819 1.00 97.50 101 LYS A C 1
ATOM 797 O O . LYS A 1 101 ? -0.054 -14.949 -16.602 1.00 97.50 101 LYS A O 1
ATOM 802 N N . ASP A 1 102 ? 1.767 -16.179 -16.166 1.00 97.19 102 ASP A N 1
ATOM 803 C CA . ASP A 1 102 ? 1.143 -17.059 -15.168 1.00 97.19 102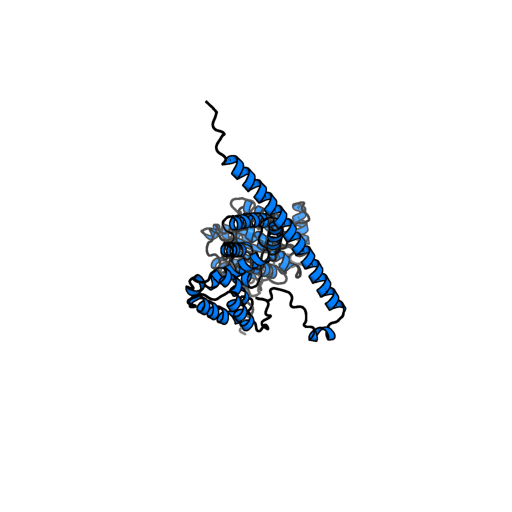 ASP A CA 1
ATOM 804 C C . ASP A 1 102 ? 0.639 -16.301 -13.920 1.00 97.19 102 ASP A C 1
ATOM 806 O O . ASP A 1 102 ? -0.145 -16.852 -13.148 1.00 97.19 102 ASP A O 1
ATOM 810 N N . ASN A 1 103 ? 1.098 -15.063 -13.689 1.00 97.12 103 ASN A N 1
ATOM 811 C CA . ASN A 1 103 ? 0.638 -14.214 -12.584 1.00 97.12 103 ASN A CA 1
ATOM 812 C C . ASN A 1 103 ? -0.392 -13.155 -13.030 1.00 97.12 103 ASN A C 1
ATOM 814 O O . ASN A 1 103 ? -0.771 -12.312 -12.225 1.00 97.12 103 ASN A O 1
ATOM 818 N N . ILE A 1 104 ? -0.866 -13.198 -14.280 1.00 97.44 104 ILE A N 1
ATOM 819 C CA . ILE A 1 104 ? -1.931 -12.323 -14.789 1.00 97.44 104 ILE A CA 1
ATOM 820 C C . ILE A 1 104 ? -3.242 -13.110 -14.781 1.00 97.44 104 ILE A C 1
ATOM 822 O O . ILE A 1 104 ? -3.474 -13.946 -15.651 1.00 97.44 104 ILE A O 1
ATOM 826 N N . ALA A 1 105 ? -4.099 -12.847 -13.793 1.00 94.00 105 ALA A N 1
ATOM 827 C CA . ALA A 1 105 ? -5.401 -13.510 -13.681 1.00 94.00 105 ALA A CA 1
ATOM 828 C C . ALA A 1 105 ? -6.493 -12.825 -14.522 1.00 94.00 105 ALA A C 1
ATOM 830 O O . ALA A 1 105 ? -7.295 -13.501 -15.160 1.00 94.00 105 ALA A O 1
ATOM 831 N N . ASP A 1 106 ? -6.513 -11.489 -14.531 1.00 96.50 106 ASP A N 1
ATOM 832 C CA . ASP A 1 106 ? -7.476 -10.667 -15.274 1.00 96.50 106 ASP A CA 1
ATOM 833 C C . ASP A 1 106 ? -6.717 -9.563 -16.032 1.00 96.50 106 ASP A C 1
ATOM 835 O O . ASP A 1 106 ? -6.379 -8.529 -15.441 1.00 96.50 106 ASP A O 1
ATOM 839 N N . PRO A 1 107 ? -6.409 -9.762 -17.328 1.00 97.12 107 PRO A N 1
ATOM 840 C CA . PRO A 1 107 ? -5.666 -8.789 -18.122 1.00 97.12 107 PRO A CA 1
ATOM 841 C C . PRO A 1 107 ? -6.258 -7.374 -18.100 1.00 97.12 107 PRO A C 1
ATOM 843 O O . PRO A 1 107 ? -5.502 -6.412 -17.999 1.00 97.12 107 PRO A O 1
ATOM 846 N N . GLY A 1 108 ? -7.590 -7.226 -18.106 1.00 96.94 108 GLY A N 1
ATOM 847 C CA . GLY A 1 108 ? -8.257 -5.917 -18.138 1.00 96.94 108 GLY A CA 1
ATOM 848 C C . GLY A 1 108 ? -8.151 -5.115 -16.837 1.00 96.94 108 GLY A C 1
ATOM 849 O O . GLY A 1 108 ? -8.314 -3.889 -16.837 1.00 96.94 108 GLY A O 1
ATOM 850 N N . LYS A 1 109 ? -7.843 -5.789 -15.725 1.00 97.06 109 LYS A N 1
ATOM 851 C CA . LYS A 1 109 ? -7.614 -5.167 -14.411 1.00 97.06 109 LYS A CA 1
ATOM 852 C C . LYS A 1 109 ? -6.145 -5.127 -14.012 1.00 97.06 109 LYS A C 1
ATOM 854 O O . LYS A 1 109 ? -5.827 -4.546 -12.977 1.00 97.06 109 LYS A O 1
ATOM 859 N N . THR A 1 110 ? -5.263 -5.741 -14.798 1.00 98.44 110 THR A N 1
ATOM 860 C CA . THR A 1 110 ? -3.867 -5.924 -14.410 1.00 98.44 110 THR A CA 1
ATOM 861 C C . THR A 1 110 ? -3.022 -4.692 -14.719 1.00 98.44 110 THR A C 1
ATOM 863 O O . THR A 1 110 ? -3.060 -4.150 -15.826 1.00 98.44 110 THR A O 1
ATOM 866 N N . TYR A 1 111 ? -2.210 -4.302 -13.738 1.00 98.75 111 TYR A N 1
ATOM 867 C CA . TYR A 1 111 ? -1.173 -3.287 -13.855 1.00 98.75 111 TYR A CA 1
ATOM 868 C C . TYR A 1 111 ? 0.206 -3.932 -13.705 1.00 98.75 111 TYR A C 1
ATOM 870 O O . TYR A 1 111 ? 0.468 -4.646 -12.733 1.00 98.75 111 TYR A O 1
ATOM 878 N N . VAL A 1 112 ? 1.103 -3.648 -14.646 1.00 98.75 112 VAL A N 1
ATOM 879 C CA . VAL A 1 112 ? 2.501 -4.083 -14.608 1.00 98.75 112 VAL A CA 1
ATOM 880 C C . VAL A 1 112 ? 3.406 -2.864 -14.491 1.00 98.75 112 VAL A C 1
ATOM 882 O O . VAL A 1 112 ? 3.400 -1.982 -15.349 1.00 98.75 112 VAL A O 1
ATOM 885 N N . PHE A 1 113 ? 4.199 -2.825 -13.426 1.00 98.81 113 PHE A N 1
ATOM 886 C CA . PHE A 1 113 ? 5.152 -1.755 -13.158 1.00 98.81 113 PHE A CA 1
ATOM 887 C C . PHE A 1 113 ? 6.571 -2.292 -13.330 1.00 98.81 113 PHE A C 1
ATOM 889 O O . PHE A 1 113 ? 7.013 -3.147 -12.559 1.00 98.81 113 PHE A O 1
ATOM 896 N N . TRP A 1 114 ? 7.291 -1.782 -14.325 1.00 98.75 114 TRP A N 1
ATOM 897 C CA . TRP A 1 114 ? 8.696 -2.104 -14.568 1.00 98.75 114 TRP A CA 1
ATOM 898 C C . TRP A 1 114 ? 9.570 -1.141 -13.766 1.00 98.75 114 TRP A C 1
ATOM 900 O O . TRP A 1 114 ? 9.679 0.036 -14.103 1.00 98.75 114 TRP A O 1
ATOM 910 N N . LEU A 1 115 ? 10.140 -1.624 -12.666 1.00 98.69 115 LEU A N 1
ATOM 911 C CA . LEU A 1 115 ? 10.963 -0.853 -11.742 1.00 98.69 115 LEU A CA 1
ATOM 912 C C . LEU A 1 115 ? 12.421 -0.907 -12.195 1.00 98.69 115 LEU A C 1
ATOM 914 O O . LEU A 1 115 ? 13.079 -1.943 -12.075 1.00 98.69 115 LEU A O 1
ATOM 918 N N . HIS A 1 116 ? 12.909 0.236 -12.657 1.00 98.56 116 HIS A N 1
ATOM 919 C CA . HIS A 1 116 ? 14.257 0.432 -13.162 1.00 98.56 116 HIS A CA 1
ATOM 920 C C . HIS A 1 116 ? 15.052 1.433 -12.333 1.00 98.56 116 HIS A C 1
ATOM 922 O O . HIS A 1 116 ? 14.522 2.210 -11.526 1.00 98.56 116 HIS A O 1
ATOM 928 N N . GLY A 1 117 ? 16.360 1.389 -12.539 1.00 97.75 117 GLY A N 1
ATOM 929 C CA . GLY A 1 117 ? 17.306 2.342 -12.008 1.00 97.75 117 GLY A CA 1
ATOM 930 C C . GLY A 1 117 ? 17.929 3.183 -13.109 1.00 97.75 117 GLY A C 1
ATOM 931 O O . GLY A 1 117 ? 18.502 2.653 -14.051 1.00 97.75 117 GLY A O 1
ATOM 932 N N . ILE A 1 118 ? 17.914 4.498 -12.918 1.00 97.38 118 ILE A N 1
ATOM 933 C CA . ILE A 1 118 ? 18.679 5.444 -13.727 1.00 97.38 118 ILE A CA 1
ATOM 934 C C . ILE A 1 118 ? 19.795 6.053 -12.872 1.00 97.38 118 ILE A C 1
ATOM 936 O O . ILE A 1 118 ? 19.574 6.408 -11.709 1.00 97.38 118 ILE A O 1
ATOM 940 N N . ASP A 1 119 ? 21.003 6.144 -13.430 1.00 96.06 119 ASP A N 1
ATOM 941 C CA . ASP A 1 119 ? 22.116 6.854 -12.794 1.00 96.06 119 ASP A CA 1
ATOM 942 C C . ASP A 1 119 ? 21.802 8.342 -12.664 1.00 96.06 119 ASP A C 1
ATOM 944 O O . ASP A 1 119 ? 21.222 8.946 -13.570 1.00 96.06 119 ASP A O 1
ATOM 948 N N . ASP A 1 120 ? 22.233 8.963 -11.567 1.00 96.38 120 ASP A N 1
ATOM 949 C CA . ASP A 1 120 ? 21.864 10.347 -11.257 1.00 96.38 120 ASP A CA 1
ATOM 950 C C . ASP A 1 120 ? 22.357 11.347 -12.315 1.00 96.38 120 ASP A C 1
ATOM 952 O O . ASP A 1 120 ? 21.659 12.314 -12.618 1.00 96.38 120 ASP A O 1
ATOM 956 N N . ASP A 1 121 ? 23.497 11.085 -12.962 1.00 96.44 121 ASP A N 1
ATOM 957 C CA . ASP A 1 121 ? 23.991 11.902 -14.077 1.00 96.44 121 ASP A CA 1
ATOM 958 C C . ASP A 1 121 ? 23.105 11.796 -15.322 1.00 96.44 121 ASP A C 1
ATOM 960 O O . ASP A 1 121 ? 22.873 12.787 -16.023 1.00 96.44 121 ASP A O 1
ATOM 964 N N . ASN A 1 122 ? 22.592 10.599 -15.610 1.00 96.38 122 ASN A N 1
ATOM 965 C CA . ASN A 1 122 ? 21.684 10.386 -16.732 1.00 96.38 122 ASN A CA 1
ATOM 966 C C . ASN A 1 122 ? 20.305 10.972 -16.431 1.00 96.38 122 ASN A C 1
ATOM 968 O O . ASN A 1 122 ? 19.744 11.664 -17.282 1.00 96.38 122 ASN A O 1
ATOM 972 N N . LEU A 1 123 ? 19.817 10.808 -15.200 1.00 96.81 123 LEU A N 1
ATOM 973 C CA . LEU A 1 123 ? 18.609 11.472 -14.728 1.00 96.81 123 LEU A CA 1
ATOM 974 C C . LEU A 1 123 ? 18.749 12.988 -14.862 1.00 96.81 123 LEU A C 1
ATOM 976 O O . LEU A 1 123 ? 17.904 13.622 -15.486 1.00 96.81 123 LEU A O 1
ATOM 980 N N . LYS A 1 124 ? 19.860 13.571 -14.396 1.00 95.69 124 LYS A N 1
ATOM 981 C CA . LYS A 1 124 ? 20.140 15.010 -14.513 1.00 95.69 124 LYS A CA 1
ATOM 982 C C . LYS A 1 124 ? 20.072 15.505 -15.963 1.00 95.69 124 LYS A C 1
ATOM 984 O O . LYS A 1 124 ? 19.508 16.567 -16.228 1.00 95.69 124 LYS A O 1
ATOM 989 N N . LYS A 1 125 ? 20.610 14.742 -16.921 1.00 94.94 125 LYS A N 1
ATOM 990 C CA . LYS A 1 125 ? 20.520 15.074 -18.356 1.00 94.94 125 LYS A CA 1
ATOM 991 C C . LYS A 1 125 ? 19.075 15.076 -18.854 1.00 94.94 125 LYS A C 1
ATOM 993 O O . LYS A 1 125 ? 18.690 15.999 -19.569 1.00 94.94 125 LYS A O 1
ATOM 998 N N . GLU A 1 126 ? 18.279 14.081 -18.476 1.00 94.88 126 GLU A N 1
ATOM 999 C CA . GLU A 1 126 ? 16.876 13.989 -18.888 1.00 94.88 126 GLU A CA 1
ATOM 1000 C C . GLU A 1 126 ? 16.014 15.090 -18.271 1.00 94.88 126 GLU A C 1
ATOM 1002 O O . GLU A 1 126 ? 15.253 15.755 -18.973 1.00 94.88 126 GLU A O 1
ATOM 1007 N N . VAL A 1 127 ? 16.176 15.361 -16.979 1.00 92.94 127 VAL A N 1
ATOM 1008 C CA . VAL A 1 127 ? 15.363 16.361 -16.273 1.00 92.94 127 VAL A CA 1
ATOM 1009 C C . VAL A 1 127 ? 15.704 17.793 -16.697 1.00 92.94 127 VAL A C 1
ATOM 1011 O O . VAL A 1 127 ? 14.833 18.666 -16.690 1.00 92.94 127 VAL A O 1
ATOM 1014 N N . ASN A 1 128 ? 16.932 18.035 -17.174 1.00 91.81 128 ASN A N 1
ATOM 1015 C CA . ASN A 1 128 ? 17.303 19.293 -17.826 1.00 91.81 128 ASN A CA 1
ATOM 1016 C C . ASN A 1 128 ? 16.513 19.521 -19.124 1.00 91.81 128 ASN A C 1
ATOM 1018 O O . ASN A 1 128 ? 16.102 20.651 -19.390 1.00 91.81 128 ASN A O 1
ATOM 1022 N N . LYS A 1 129 ? 16.227 18.462 -19.900 1.00 91.06 129 LYS A N 1
ATOM 1023 C CA . LYS A 1 129 ? 15.345 18.557 -21.081 1.00 91.06 129 LYS A CA 1
ATOM 1024 C C . LYS A 1 129 ? 13.916 18.936 -20.676 1.00 91.06 129 LYS A C 1
ATOM 1026 O O . LYS A 1 129 ? 13.243 19.649 -21.416 1.00 91.06 129 LYS A O 1
ATOM 1031 N N . LEU A 1 130 ? 13.478 18.498 -19.493 1.00 90.19 130 LEU A N 1
ATOM 1032 C CA . LEU A 1 130 ? 12.167 18.819 -18.915 1.00 90.19 130 LEU A CA 1
ATOM 1033 C C . LEU A 1 130 ? 12.117 20.188 -18.215 1.00 90.19 130 LEU A C 1
ATOM 1035 O O . LEU A 1 130 ? 11.028 20.656 -17.893 1.00 90.19 130 LEU A O 1
ATOM 1039 N N . LYS A 1 131 ? 13.270 20.836 -17.983 1.00 91.69 131 LYS A N 1
ATOM 1040 C CA . LYS A 1 131 ? 13.414 22.065 -17.179 1.00 91.69 131 LYS A CA 1
ATOM 1041 C C . LYS A 1 131 ? 12.883 21.913 -15.740 1.00 91.69 131 LYS A C 1
ATOM 1043 O O . LYS A 1 131 ? 12.331 22.858 -15.183 1.00 91.69 131 LYS A O 1
ATOM 1048 N N . LYS A 1 132 ? 13.056 20.726 -15.141 1.00 88.94 132 LYS A N 1
ATOM 1049 C CA . LYS A 1 132 ? 12.582 20.382 -13.785 1.00 88.94 132 LYS A CA 1
ATOM 1050 C C . LYS A 1 132 ? 13.677 19.654 -12.982 1.00 88.94 132 LYS A C 1
ATOM 1052 O O . LYS A 1 132 ? 13.670 18.431 -12.929 1.00 88.94 132 LYS A O 1
ATOM 1057 N N . PRO A 1 133 ? 14.639 20.361 -12.362 1.00 83.75 133 PRO A N 1
ATOM 1058 C CA . PRO A 1 133 ? 15.857 19.747 -11.812 1.00 83.75 133 PRO A CA 1
ATOM 1059 C C . PRO A 1 133 ? 15.644 18.826 -10.596 1.00 83.75 133 PRO A C 1
ATOM 1061 O O . PRO A 1 133 ? 16.559 18.096 -10.227 1.00 83.75 133 PRO A O 1
ATOM 1064 N N . GLU A 1 134 ? 14.469 18.849 -9.964 1.00 91.44 134 GLU A N 1
ATOM 1065 C CA . GLU A 1 134 ? 14.194 18.113 -8.720 1.00 91.44 134 GLU A CA 1
ATOM 1066 C C . GLU A 1 134 ? 13.616 16.706 -8.930 1.00 91.44 134 GLU A C 1
ATOM 1068 O O . GLU A 1 134 ? 13.392 15.980 -7.961 1.00 91.44 134 GLU A O 1
ATOM 1073 N N . VAL A 1 135 ? 13.365 16.311 -10.180 1.00 96.19 135 VAL A N 1
ATOM 1074 C CA . VAL A 1 135 ? 12.722 15.036 -10.513 1.00 96.19 135 VAL A CA 1
ATOM 1075 C C . VAL A 1 135 ? 13.593 13.855 -10.088 1.00 96.19 135 VAL A C 1
ATOM 1077 O O . VAL A 1 135 ? 14.793 13.807 -10.355 1.00 96.19 135 VAL A O 1
ATOM 1080 N N . LYS A 1 136 ? 12.960 12.884 -9.427 1.00 97.44 136 LYS A N 1
ATOM 1081 C CA . LYS A 1 136 ? 13.569 11.661 -8.889 1.00 97.44 136 LYS A CA 1
ATOM 1082 C C . LYS A 1 136 ? 13.073 10.380 -9.557 1.00 97.44 136 LYS A C 1
ATOM 1084 O O . LYS A 1 136 ? 13.688 9.332 -9.359 1.00 97.44 136 LYS A O 1
ATOM 1089 N N . CYS A 1 137 ? 11.989 10.453 -10.326 1.00 98.44 137 CYS A N 1
ATOM 1090 C CA . CYS A 1 137 ? 11.478 9.344 -11.122 1.00 98.44 137 CYS A CA 1
ATOM 1091 C C . CYS A 1 137 ? 10.976 9.820 -12.489 1.00 98.44 137 CYS A C 1
ATOM 1093 O O . CYS A 1 137 ? 10.258 10.819 -12.568 1.00 98.44 137 CYS A O 1
ATOM 1095 N N . LEU A 1 138 ? 11.338 9.102 -13.554 1.00 98.44 138 LEU A N 1
ATOM 1096 C CA . LEU A 1 138 ? 10.746 9.290 -14.879 1.00 98.44 138 LEU A CA 1
ATOM 1097 C C . LEU A 1 138 ? 9.719 8.190 -15.165 1.00 98.44 138 LEU A C 1
ATOM 1099 O O . LEU A 1 138 ? 9.971 7.015 -14.901 1.00 98.44 138 LEU A O 1
ATOM 1103 N N . ILE A 1 139 ? 8.579 8.581 -15.734 1.00 98.44 139 ILE A N 1
ATOM 1104 C CA . ILE A 1 139 ? 7.472 7.679 -16.072 1.00 98.44 139 ILE A CA 1
ATOM 1105 C C . ILE A 1 139 ? 7.440 7.432 -17.583 1.00 98.44 139 ILE A C 1
ATOM 1107 O O . ILE A 1 139 ? 7.193 8.350 -18.373 1.00 98.44 139 ILE A O 1
ATOM 1111 N N . GLY A 1 140 ? 7.666 6.186 -17.989 1.00 97.88 140 GLY A N 1
ATOM 1112 C CA . GLY A 1 140 ? 7.604 5.732 -19.372 1.00 97.88 140 GLY A CA 1
ATOM 1113 C C . GLY A 1 140 ? 6.351 4.917 -19.662 1.00 97.88 140 GLY A C 1
ATOM 1114 O O . GLY A 1 140 ? 6.206 3.792 -19.202 1.00 97.88 140 GLY A O 1
ATOM 1115 N N . TYR A 1 141 ? 5.445 5.463 -20.467 1.00 97.00 141 TYR A N 1
ATOM 1116 C CA . TYR A 1 141 ? 4.186 4.814 -20.866 1.00 97.00 141 TYR A CA 1
ATOM 1117 C C . TYR A 1 141 ? 4.146 4.497 -22.367 1.00 97.00 141 TYR A C 1
ATOM 1119 O O . TYR A 1 141 ? 3.080 4.348 -22.966 1.00 97.00 141 TYR A O 1
ATOM 1127 N N . GLY A 1 142 ? 5.326 4.386 -22.983 1.00 92.75 142 GLY A N 1
ATOM 1128 C CA . GLY A 1 142 ? 5.482 3.793 -24.296 1.00 92.75 142 GLY A CA 1
ATOM 1129 C C . GLY A 1 142 ? 5.738 4.757 -25.451 1.00 92.75 142 GLY A C 1
ATOM 1130 O O . GLY A 1 142 ? 6.280 5.852 -25.288 1.00 92.75 142 GLY A O 1
ATOM 1131 N N . GLN A 1 143 ? 5.384 4.315 -26.657 1.00 90.44 143 GLN A N 1
ATOM 1132 C CA . GLN A 1 143 ? 5.602 5.041 -27.907 1.00 90.44 143 GLN A CA 1
ATOM 1133 C C . GLN A 1 143 ? 4.924 6.424 -27.901 1.00 90.44 143 GLN A C 1
ATOM 1135 O O . GLN A 1 143 ? 4.053 6.691 -27.078 1.00 90.44 143 GLN A O 1
ATOM 1140 N N . PRO A 1 144 ? 5.352 7.368 -28.757 1.00 86.31 144 PRO A N 1
ATOM 1141 C CA . PRO A 1 144 ? 4.780 8.716 -28.777 1.00 86.31 144 PRO A CA 1
ATOM 1142 C C . PRO A 1 144 ? 3.345 8.769 -29.328 1.00 86.31 144 PRO A C 1
ATOM 1144 O O . PRO A 1 144 ? 2.640 9.733 -29.036 1.00 86.31 144 PRO A O 1
ATOM 1147 N N . ASP A 1 145 ? 2.926 7.751 -30.084 1.00 88.38 145 ASP A N 1
ATOM 1148 C CA . ASP A 1 145 ? 1.583 7.626 -30.653 1.00 88.38 145 ASP A CA 1
ATOM 1149 C C . ASP A 1 145 ? 0.587 7.013 -29.658 1.00 88.38 145 ASP A C 1
ATOM 1151 O O . ASP A 1 145 ? 0.902 6.021 -28.997 1.00 88.38 145 ASP A O 1
ATOM 1155 N N . GLU A 1 146 ? -0.615 7.589 -29.571 1.00 85.06 146 GLU A N 1
ATOM 1156 C CA . GLU A 1 146 ? -1.645 7.202 -28.594 1.00 85.06 146 GLU A CA 1
ATOM 1157 C C . GLU A 1 146 ? -2.090 5.751 -28.768 1.00 85.06 146 GLU A C 1
ATOM 1159 O O . GLU A 1 146 ? -2.296 5.034 -27.785 1.00 85.06 146 GLU A O 1
ATOM 1164 N N . ALA A 1 147 ? -2.156 5.279 -30.016 1.00 86.88 147 ALA A N 1
ATOM 1165 C CA . ALA A 1 147 ? -2.501 3.895 -30.319 1.00 86.88 147 ALA A CA 1
ATOM 1166 C C . ALA A 1 147 ? -1.485 2.885 -29.753 1.00 86.88 147 ALA A C 1
ATOM 1168 O O . ALA A 1 147 ? -1.839 1.718 -29.557 1.00 86.88 147 ALA A O 1
ATOM 1169 N N . SER A 1 148 ? -0.267 3.335 -29.437 1.00 89.75 148 SER A N 1
ATOM 1170 C CA . SER A 1 148 ? 0.869 2.524 -28.989 1.00 89.75 148 SER A CA 1
ATOM 1171 C C . SER A 1 148 ? 1.321 2.826 -27.555 1.00 89.75 148 SER A C 1
ATOM 1173 O O . SER A 1 148 ? 2.434 2.469 -27.144 1.00 89.75 148 SER A O 1
ATOM 1175 N N . TYR A 1 149 ? 0.473 3.481 -26.763 1.00 95.88 149 TYR A N 1
ATOM 1176 C CA . TYR A 1 149 ? 0.721 3.614 -25.334 1.00 95.88 149 TYR A CA 1
ATOM 1177 C C . TYR A 1 149 ? 0.598 2.256 -24.634 1.00 95.88 149 TYR A C 1
ATOM 1179 O O . TYR A 1 149 ? -0.341 1.492 -24.872 1.00 95.88 149 TYR A O 1
ATOM 1187 N N . SER A 1 150 ? 1.557 1.965 -23.752 1.00 96.81 150 SER A N 1
ATOM 1188 C CA . SER A 1 150 ? 1.544 0.771 -22.900 1.00 96.81 150 SER A CA 1
ATOM 1189 C C . SER A 1 150 ? 0.599 0.934 -21.703 1.00 96.81 150 SER A C 1
ATOM 1191 O O . SER A 1 150 ? 0.135 -0.048 -21.132 1.00 96.81 150 SER A O 1
ATOM 1193 N N . MET A 1 151 ? 0.280 2.181 -21.350 1.00 97.06 151 MET A N 1
ATOM 1194 C CA . MET A 1 151 ? -0.714 2.594 -20.360 1.00 97.06 151 MET A CA 1
ATOM 1195 C C . MET A 1 151 ? -1.374 3.893 -20.850 1.00 97.06 151 MET A C 1
ATOM 1197 O O . MET A 1 151 ? -0.660 4.732 -21.402 1.00 97.06 151 MET A O 1
ATOM 1201 N N . PRO A 1 152 ? -2.691 4.108 -20.641 1.00 96.50 152 PRO A N 1
ATOM 1202 C CA . PRO A 1 152 ? -3.338 5.376 -20.975 1.00 96.50 152 PRO A CA 1
ATOM 1203 C C . PRO A 1 152 ? -2.572 6.576 -20.412 1.00 96.50 152 PRO A C 1
ATOM 1205 O O . PRO A 1 152 ? -2.122 6.557 -19.263 1.00 96.50 152 PRO A O 1
ATOM 1208 N N . LYS A 1 153 ? -2.420 7.628 -21.219 1.00 96.38 153 LYS A N 1
ATOM 1209 C CA . LYS A 1 153 ? -1.597 8.792 -20.873 1.00 96.38 153 LYS A CA 1
ATOM 1210 C C . LYS A 1 153 ? -2.068 9.461 -19.589 1.00 96.38 153 LYS A C 1
ATOM 1212 O O . LYS A 1 153 ? -1.239 9.829 -18.768 1.00 96.38 153 LYS A O 1
ATOM 1217 N N . GLU A 1 154 ? -3.375 9.587 -19.410 1.00 97.56 154 GLU A N 1
ATOM 1218 C CA . GLU A 1 154 ? -4.007 10.188 -18.236 1.00 97.56 154 GLU A CA 1
ATOM 1219 C C . GLU A 1 154 ? -3.583 9.445 -16.967 1.00 97.56 154 GLU A C 1
ATOM 1221 O O . GLU A 1 154 ? -3.115 10.069 -16.025 1.00 97.56 154 GLU A O 1
ATOM 1226 N N . GLN A 1 155 ? -3.592 8.110 -16.992 1.00 98.06 155 GLN A N 1
ATOM 1227 C CA . GLN A 1 155 ? -3.152 7.291 -15.859 1.00 98.06 155 GLN A CA 1
ATOM 1228 C C . GLN A 1 155 ? -1.653 7.430 -15.574 1.00 98.06 155 GLN A C 1
ATOM 1230 O O . GLN A 1 155 ? -1.241 7.423 -14.417 1.00 98.06 155 GLN A O 1
ATOM 1235 N N . ALA A 1 156 ? -0.823 7.587 -16.609 1.00 97.88 156 ALA A N 1
ATOM 1236 C CA . ALA A 1 156 ? 0.601 7.852 -16.421 1.00 97.88 156 ALA A CA 1
ATOM 1237 C C . ALA A 1 156 ? 0.858 9.244 -15.808 1.00 97.88 156 ALA A C 1
ATOM 1239 O O . ALA A 1 156 ? 1.774 9.400 -14.998 1.00 97.88 156 ALA A O 1
ATOM 1240 N N . LEU A 1 157 ? 0.049 10.247 -16.173 1.00 97.81 157 LEU A N 1
ATOM 1241 C CA . LEU A 1 157 ? 0.084 11.583 -15.569 1.00 97.81 157 LEU A CA 1
ATOM 1242 C C . LEU A 1 157 ? -0.399 11.555 -14.115 1.00 97.81 157 LEU A C 1
ATOM 1244 O O . LEU A 1 157 ? 0.257 12.138 -13.253 1.00 97.81 157 LEU A O 1
ATOM 1248 N N . ASP A 1 158 ? -1.485 10.835 -13.838 1.00 98.00 158 ASP A N 1
ATOM 1249 C CA . ASP A 1 158 ? -2.003 10.639 -12.484 1.00 98.00 158 ASP A CA 1
ATOM 1250 C C . ASP A 1 158 ? -0.967 9.937 -11.605 1.00 98.00 158 ASP A C 1
ATOM 1252 O O . ASP A 1 158 ? -0.688 10.396 -10.503 1.00 98.00 158 ASP A O 1
ATOM 1256 N N . LEU A 1 159 ? -0.293 8.899 -12.110 1.00 98.44 159 LEU A N 1
ATOM 1257 C CA . LEU A 1 159 ? 0.786 8.231 -11.381 1.00 98.44 159 LEU A CA 1
ATOM 1258 C C . LEU A 1 159 ? 1.945 9.182 -11.045 1.00 98.44 159 LEU A C 1
ATOM 1260 O O . LEU A 1 159 ? 2.452 9.158 -9.923 1.00 98.44 159 LEU A O 1
ATOM 1264 N N . ALA A 1 160 ? 2.364 10.031 -11.991 1.00 98.12 160 ALA A N 1
ATOM 1265 C CA . ALA A 1 160 ? 3.402 11.036 -11.745 1.00 98.12 160 ALA A CA 1
ATOM 1266 C C . ALA A 1 160 ? 2.975 12.036 -10.656 1.00 98.12 160 ALA A C 1
ATOM 1268 O O . ALA A 1 160 ? 3.765 12.386 -9.771 1.00 98.12 160 ALA A O 1
ATOM 1269 N N . LYS A 1 161 ? 1.703 12.451 -10.691 1.00 95.62 161 LYS A N 1
ATOM 1270 C CA . LYS A 1 161 ? 1.103 13.311 -9.673 1.00 95.62 161 LYS A CA 1
ATOM 1271 C C . LYS A 1 161 ? 1.070 12.616 -8.310 1.00 95.62 161 LYS A C 1
ATOM 1273 O O . LYS A 1 161 ? 1.593 13.179 -7.357 1.00 95.62 161 LYS A O 1
ATOM 1278 N N . PHE A 1 162 ? 0.549 11.394 -8.215 1.00 95.38 162 PHE A N 1
ATOM 1279 C CA . PHE A 1 162 ? 0.457 10.652 -6.954 1.00 95.38 162 PHE A CA 1
ATOM 1280 C C . PHE A 1 162 ? 1.829 10.362 -6.345 1.00 95.38 162 PHE A C 1
ATOM 1282 O O . PHE A 1 162 ? 2.003 10.475 -5.134 1.00 95.38 162 PHE A O 1
ATOM 1289 N N . LEU A 1 163 ? 2.843 10.053 -7.161 1.00 97.12 163 LEU A N 1
ATOM 1290 C CA . LEU A 1 163 ? 4.223 9.941 -6.679 1.00 97.12 163 LEU A CA 1
ATOM 1291 C C . LEU A 1 163 ? 4.701 11.262 -6.062 1.00 97.12 163 LEU A C 1
ATOM 1293 O O . LEU A 1 163 ? 5.260 11.258 -4.961 1.00 97.12 163 LEU A O 1
ATOM 1297 N N . SER A 1 164 ? 4.439 12.381 -6.740 1.00 94.94 164 SER A N 1
ATOM 1298 C CA . SER A 1 164 ? 4.837 13.716 -6.283 1.00 94.94 164 SER A CA 1
ATOM 1299 C C . SER A 1 164 ? 4.106 14.133 -5.005 1.00 94.94 164 SER A C 1
ATOM 1301 O O . SER A 1 164 ? 4.759 14.596 -4.068 1.00 94.94 164 SER A O 1
ATOM 1303 N N . ASP A 1 165 ? 2.798 13.886 -4.916 1.00 86.44 165 ASP A N 1
ATOM 1304 C CA . ASP A 1 165 ? 1.976 14.142 -3.725 1.00 86.44 165 ASP A CA 1
ATOM 1305 C C . ASP A 1 165 ? 2.443 13.304 -2.525 1.00 86.44 165 ASP A C 1
ATOM 1307 O O . ASP A 1 165 ? 2.489 13.785 -1.393 1.00 86.44 165 ASP A O 1
ATOM 1311 N N . ASN A 1 166 ? 2.920 12.083 -2.782 1.00 87.50 166 ASN A N 1
ATOM 1312 C CA . ASN A 1 166 ? 3.557 11.224 -1.784 1.00 87.50 166 ASN A CA 1
ATOM 1313 C C . ASN A 1 166 ? 5.041 11.574 -1.534 1.00 87.50 166 ASN A C 1
ATOM 1315 O O . ASN A 1 166 ? 5.785 10.834 -0.880 1.00 87.50 166 ASN A O 1
ATOM 1319 N N . GLY A 1 167 ? 5.505 12.728 -2.016 1.00 88.56 167 GLY A N 1
ATOM 1320 C CA . GLY A 1 167 ? 6.827 13.281 -1.735 1.00 88.56 167 GLY A CA 1
ATOM 1321 C C . GLY A 1 167 ? 7.963 12.642 -2.534 1.00 88.56 167 GLY A C 1
ATOM 1322 O O . GLY A 1 167 ? 9.105 12.625 -2.057 1.00 88.56 167 GLY A O 1
ATOM 1323 N N . LEU A 1 168 ? 7.676 12.069 -3.702 1.00 95.00 168 LEU A N 1
ATOM 1324 C CA . LEU A 1 168 ? 8.657 11.590 -4.674 1.00 95.00 168 LEU A CA 1
ATOM 1325 C C . LEU A 1 168 ? 8.426 12.321 -6.001 1.00 95.00 168 LEU A C 1
ATOM 1327 O O . LEU A 1 168 ? 7.587 11.914 -6.792 1.00 95.00 168 LEU A O 1
ATOM 1331 N N . SER A 1 169 ? 9.181 13.397 -6.241 1.00 96.56 169 SER A N 1
ATOM 1332 C CA . SER A 1 169 ? 9.059 14.196 -7.469 1.00 96.56 169 SER A CA 1
ATOM 1333 C C . SER A 1 169 ? 9.200 13.314 -8.712 1.00 96.56 169 SER A C 1
ATOM 1335 O O . SER A 1 169 ? 10.240 12.674 -8.907 1.00 96.56 169 SER A O 1
ATOM 1337 N N . ALA A 1 170 ? 8.150 13.252 -9.526 1.00 98.06 170 ALA A N 1
ATOM 1338 C CA . ALA A 1 170 ? 8.073 12.368 -10.678 1.00 98.06 170 ALA A CA 1
ATOM 1339 C C . ALA A 1 170 ? 7.483 13.090 -11.887 1.00 98.06 170 ALA A C 1
ATOM 1341 O O . ALA A 1 170 ? 6.565 13.895 -11.758 1.00 98.06 170 ALA A O 1
ATOM 1342 N N . GLU A 1 171 ? 7.997 12.776 -13.073 1.00 97.75 171 GLU A N 1
ATOM 1343 C CA . GLU A 1 171 ? 7.535 13.376 -14.323 1.00 97.75 171 GLU A CA 1
ATOM 1344 C C . GLU A 1 171 ? 7.466 12.343 -15.447 1.00 97.75 171 GLU A C 1
ATOM 1346 O O . GLU A 1 171 ? 8.281 11.419 -15.501 1.00 97.75 171 GLU A O 1
ATOM 1351 N N . PRO A 1 172 ? 6.552 12.513 -16.410 1.00 97.00 172 PRO A N 1
ATOM 1352 C CA . PRO A 1 172 ? 6.598 11.766 -17.655 1.00 97.00 172 PRO A CA 1
ATOM 1353 C C . PRO A 1 172 ? 7.935 11.955 -18.376 1.00 97.00 172 PRO A C 1
ATOM 1355 O O . PRO A 1 172 ? 8.402 13.081 -18.567 1.00 97.00 172 PRO A O 1
ATOM 1358 N N . ALA A 1 173 ? 8.528 10.859 -18.845 1.00 95.94 173 ALA A N 1
ATOM 1359 C CA . ALA A 1 173 ? 9.719 10.923 -19.677 1.00 95.94 173 ALA A CA 1
ATOM 1360 C C . ALA A 1 173 ? 9.431 11.690 -20.983 1.00 95.94 173 ALA A C 1
ATOM 1362 O O . ALA A 1 173 ? 8.351 11.580 -21.585 1.00 95.94 173 ALA A O 1
ATOM 1363 N N . HIS A 1 174 ? 10.419 12.462 -21.450 1.00 93.31 174 HIS A N 1
ATOM 1364 C CA . HIS A 1 174 ? 10.301 13.218 -22.698 1.00 93.31 174 HIS A CA 1
ATOM 1365 C C . HIS A 1 174 ? 9.950 12.284 -23.871 1.00 93.31 174 HIS A C 1
ATOM 1367 O O . HIS A 1 174 ? 10.398 11.142 -23.926 1.00 93.31 174 HIS A O 1
ATOM 1373 N N . LYS A 1 175 ? 9.170 12.764 -24.851 1.00 90.50 175 LYS A N 1
ATOM 1374 C CA . LYS A 1 175 ? 8.669 11.939 -25.975 1.00 90.50 175 LYS A CA 1
ATOM 1375 C C . LYS A 1 175 ? 9.755 11.235 -26.798 1.00 90.50 175 LYS A C 1
ATOM 1377 O O . LYS A 1 175 ? 9.476 10.229 -27.432 1.00 90.50 175 LYS A O 1
ATOM 1382 N N . SER A 1 176 ? 10.966 11.787 -26.803 1.00 89.12 176 SER A N 1
ATOM 1383 C CA . SER A 1 176 ? 12.135 11.254 -27.513 1.00 89.12 176 SER A CA 1
ATOM 1384 C C . SER A 1 176 ? 13.120 10.524 -26.595 1.00 89.12 176 SER A C 1
ATOM 1386 O O . SER A 1 176 ? 14.261 10.313 -26.989 1.00 89.12 176 SER A O 1
ATOM 1388 N N . SER A 1 177 ? 12.747 10.284 -25.340 1.00 92.25 177 SER A N 1
ATOM 1389 C CA . SER A 1 177 ? 13.613 9.665 -24.344 1.00 92.25 177 SER A CA 1
ATOM 1390 C C . SER A 1 177 ? 13.498 8.148 -24.412 1.00 92.25 177 SER A C 1
ATOM 1392 O O . SER A 1 177 ? 12.386 7.617 -24.441 1.00 92.25 177 SER A O 1
ATOM 1394 N N . ASP A 1 178 ? 14.627 7.446 -24.358 1.00 89.69 178 ASP A N 1
ATOM 1395 C CA . ASP A 1 178 ? 14.634 5.982 -24.275 1.00 89.69 178 ASP A CA 1
ATOM 1396 C C . ASP A 1 178 ? 13.982 5.485 -22.973 1.00 89.69 178 ASP A C 1
ATOM 1398 O O . ASP A 1 178 ? 13.321 4.446 -22.965 1.00 89.69 178 ASP A O 1
ATOM 1402 N N . TYR A 1 179 ? 14.043 6.294 -21.908 1.00 94.81 179 TYR A N 1
ATOM 1403 C CA . TYR A 1 179 ? 13.387 6.062 -20.613 1.00 94.81 179 TYR A CA 1
ATOM 1404 C C . TYR A 1 179 ? 11.857 6.106 -20.676 1.00 94.81 179 TYR A C 1
ATOM 1406 O O . TYR A 1 179 ? 11.170 5.746 -19.724 1.00 94.81 179 TYR A O 1
ATOM 1414 N N . ARG A 1 180 ? 11.291 6.538 -21.808 1.00 94.00 180 ARG A N 1
ATOM 1415 C CA . ARG A 1 180 ? 9.851 6.454 -22.044 1.00 94.00 180 ARG A CA 1
ATOM 1416 C C . ARG A 1 180 ? 9.409 5.034 -22.440 1.00 94.00 180 ARG A C 1
ATOM 1418 O O . ARG A 1 180 ? 8.214 4.741 -22.410 1.00 94.00 180 ARG A O 1
ATOM 1425 N N . GLY A 1 181 ? 10.349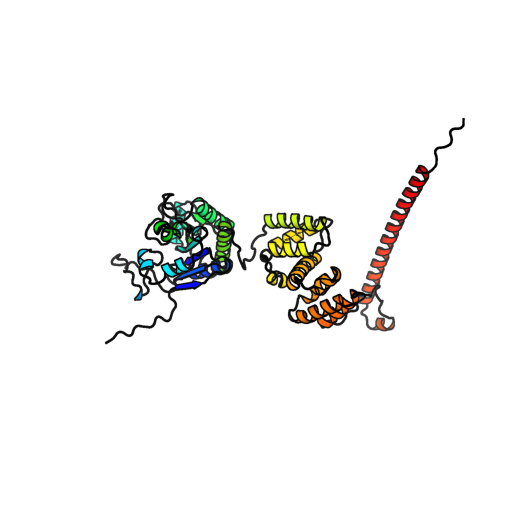 4.159 -22.815 1.00 92.06 181 GLY A N 1
ATOM 1426 C CA . GLY A 1 181 ? 10.046 2.838 -23.368 1.00 92.06 181 GLY A CA 1
ATOM 1427 C C . GLY A 1 181 ? 9.480 2.926 -24.789 1.00 92.06 181 GLY A C 1
ATOM 1428 O O . GLY A 1 181 ? 8.514 2.238 -25.121 1.00 92.06 181 GLY A O 1
ATOM 1429 N N . VAL A 1 182 ? 10.034 3.825 -25.617 1.00 91.69 182 VAL A N 1
ATOM 1430 C CA . VAL A 1 182 ? 9.563 4.064 -26.997 1.00 91.69 182 VAL A CA 1
ATOM 1431 C C . VAL A 1 182 ? 9.875 2.917 -27.956 1.00 91.69 182 VAL A C 1
ATOM 1433 O O . VAL A 1 182 ? 9.203 2.766 -28.974 1.00 91.69 182 VAL A O 1
ATOM 1436 N N . SER A 1 183 ? 10.907 2.122 -27.678 1.00 93.94 183 SER A N 1
ATOM 1437 C CA . SER A 1 183 ? 11.287 1.037 -28.578 1.00 93.94 183 SER A CA 1
ATOM 1438 C C . SER A 1 183 ? 10.269 -0.103 -28.498 1.00 93.94 183 SER A C 1
ATOM 1440 O O . SER A 1 183 ? 9.929 -0.530 -27.390 1.00 93.94 183 SER A O 1
ATOM 1442 N N . PRO A 1 184 ? 9.816 -0.642 -29.645 1.00 93.88 184 PRO A N 1
ATOM 1443 C CA . PRO A 1 184 ? 8.947 -1.806 -29.651 1.00 93.88 184 PRO A CA 1
ATOM 1444 C C . PRO A 1 184 ? 9.622 -3.052 -29.056 1.00 93.88 184 PRO A C 1
ATOM 1446 O O . PRO A 1 184 ? 8.931 -3.945 -28.584 1.00 93.88 184 PRO A O 1
ATOM 1449 N N . GLU A 1 185 ? 10.952 -3.088 -29.010 1.00 95.56 185 GLU A N 1
ATOM 1450 C CA . GLU A 1 185 ? 11.715 -4.210 -28.460 1.00 95.56 185 GLU A CA 1
ATOM 1451 C C . GLU A 1 185 ? 11.851 -4.170 -26.932 1.00 95.56 185 GLU A C 1
ATOM 1453 O O . GLU A 1 185 ? 12.541 -5.008 -26.359 1.00 95.56 185 GLU A O 1
ATOM 1458 N N . LYS A 1 186 ? 11.231 -3.206 -26.238 1.00 96.50 186 LYS A N 1
ATOM 1459 C CA . LYS A 1 186 ? 11.262 -3.140 -24.769 1.00 96.50 186 LYS A CA 1
ATOM 1460 C C . LYS A 1 186 ? 10.071 -3.847 -24.141 1.00 96.50 186 LYS A C 1
ATOM 1462 O O . LYS A 1 186 ? 8.950 -3.778 -24.641 1.00 96.50 186 LYS A O 1
ATOM 1467 N N . MET A 1 187 ? 10.296 -4.482 -22.995 1.00 97.44 187 MET A N 1
ATOM 1468 C CA . MET A 1 187 ? 9.276 -5.293 -22.332 1.00 97.44 187 MET A CA 1
ATOM 1469 C C . MET A 1 187 ? 8.066 -4.487 -21.846 1.00 97.44 187 MET A C 1
ATOM 1471 O O . MET A 1 187 ? 6.961 -5.027 -21.805 1.00 97.44 187 MET A O 1
ATOM 1475 N N . ASN A 1 188 ? 8.213 -3.181 -21.603 1.00 96.25 188 ASN A N 1
ATOM 1476 C CA . ASN A 1 188 ? 7.072 -2.299 -21.339 1.00 96.25 188 ASN A CA 1
ATOM 1477 C C . ASN A 1 188 ? 6.033 -2.285 -22.489 1.00 96.25 188 ASN A C 1
ATOM 1479 O O . ASN A 1 188 ? 4.853 -2.047 -22.254 1.00 96.25 188 ASN A O 1
ATOM 1483 N N . GLN A 1 189 ? 6.442 -2.585 -23.728 1.00 96.44 189 GLN A N 1
ATOM 1484 C CA . GLN A 1 189 ? 5.557 -2.685 -24.897 1.00 96.44 189 GLN A CA 1
ATOM 1485 C C . GLN A 1 189 ? 4.984 -4.089 -25.129 1.00 96.44 189 GLN A C 1
ATOM 1487 O O . GLN A 1 189 ? 4.099 -4.267 -25.970 1.00 96.44 189 GLN A O 1
ATOM 1492 N N . TYR A 1 190 ? 5.473 -5.095 -24.398 1.00 96.75 190 TYR A N 1
ATOM 1493 C CA . TYR A 1 190 ? 5.226 -6.504 -24.697 1.00 96.75 190 TYR A CA 1
ATOM 1494 C C . TYR A 1 190 ? 3.734 -6.839 -24.792 1.00 96.75 190 TYR A C 1
ATOM 1496 O O . TYR A 1 190 ? 3.286 -7.444 -25.767 1.00 96.75 190 TYR A O 1
ATOM 1504 N N . PHE A 1 191 ? 2.950 -6.421 -23.798 1.00 96.19 191 PHE A N 1
ATOM 1505 C CA . PHE A 1 191 ? 1.524 -6.737 -23.722 1.00 96.19 191 PHE A CA 1
ATOM 1506 C C . PHE A 1 191 ? 0.722 -6.092 -24.847 1.00 96.19 191 PHE A C 1
ATOM 1508 O O . PHE A 1 191 ? -0.078 -6.760 -25.503 1.00 96.19 191 PHE A O 1
ATOM 1515 N N . LYS A 1 192 ? 1.008 -4.816 -25.123 1.00 94.19 192 LYS A N 1
ATOM 1516 C CA . LYS A 1 192 ? 0.353 -4.060 -26.187 1.00 94.19 192 LYS A CA 1
ATOM 1517 C C . LYS A 1 192 ? 0.576 -4.705 -27.556 1.00 94.19 192 LYS A C 1
ATOM 1519 O O . LYS A 1 192 ? -0.361 -4.803 -28.341 1.00 94.19 192 LYS A O 1
ATOM 1524 N N . GLN A 1 193 ? 1.792 -5.182 -27.816 1.00 92.38 193 GLN A N 1
ATOM 1525 C CA . GLN A 1 193 ? 2.164 -5.803 -29.090 1.00 92.38 193 GLN A CA 1
ATOM 1526 C C . GLN A 1 193 ? 1.748 -7.260 -29.234 1.00 92.38 193 GLN A C 1
ATOM 1528 O O . GLN A 1 193 ? 1.495 -7.711 -30.346 1.00 92.38 193 GLN A O 1
ATOM 1533 N N . THR A 1 194 ? 1.717 -8.010 -28.131 1.00 90.25 194 THR A N 1
ATOM 1534 C CA . THR A 1 194 ? 1.312 -9.423 -28.157 1.00 90.25 194 THR A CA 1
ATOM 1535 C C . THR A 1 194 ? -0.137 -9.563 -28.630 1.00 90.25 194 THR A C 1
ATOM 1537 O O . THR A 1 194 ? -0.483 -10.561 -29.259 1.00 90.25 194 THR A O 1
ATOM 1540 N N . GLY A 1 195 ? -0.975 -8.554 -28.369 1.00 90.38 195 GLY A N 1
ATOM 1541 C CA . GLY A 1 195 ? -2.378 -8.558 -28.766 1.00 90.38 195 GLY A CA 1
ATOM 1542 C C . GLY A 1 195 ? -3.237 -9.485 -27.899 1.00 90.38 195 GLY A C 1
ATOM 1543 O O . GLY A 1 195 ? -2.839 -9.896 -26.805 1.00 90.38 195 GLY A O 1
ATOM 1544 N N . GLY A 1 196 ? -4.442 -9.793 -28.387 1.00 93.56 196 GLY A N 1
ATOM 1545 C CA . GLY A 1 196 ? -5.429 -10.602 -27.663 1.00 93.56 196 GLY A CA 1
ATOM 1546 C C . GLY A 1 196 ? -5.812 -9.990 -26.313 1.00 93.56 196 GLY A C 1
ATOM 1547 O O . GLY A 1 196 ? -5.748 -8.771 -26.138 1.00 93.56 196 GLY A O 1
ATOM 1548 N N . ASP A 1 197 ? -6.152 -10.834 -25.341 1.00 93.44 197 ASP A N 1
ATOM 1549 C CA . ASP A 1 197 ? -6.576 -10.384 -24.006 1.00 93.44 197 ASP A CA 1
ATOM 1550 C C . ASP A 1 197 ? -5.468 -9.625 -23.266 1.00 93.44 197 ASP A C 1
ATOM 1552 O O . ASP A 1 197 ? -5.732 -8.665 -22.544 1.00 93.44 197 ASP A O 1
ATOM 1556 N N . PHE A 1 198 ? -4.203 -9.992 -23.497 1.00 95.94 198 PHE A N 1
ATOM 1557 C CA . PHE A 1 198 ? -3.060 -9.323 -22.877 1.00 95.94 198 PHE A CA 1
ATOM 1558 C C . PHE A 1 198 ? -2.909 -7.864 -23.311 1.00 95.94 198 PHE A C 1
ATOM 1560 O O . PHE A 1 198 ? -2.328 -7.088 -22.561 1.00 95.94 198 PHE A O 1
ATOM 1567 N N . SER A 1 199 ? -3.471 -7.453 -24.452 1.00 95.50 199 SER A N 1
ATOM 1568 C CA . SER A 1 199 ? -3.444 -6.045 -24.878 1.00 95.50 199 SER A CA 1
ATOM 1569 C C . SER A 1 199 ? -4.181 -5.093 -23.927 1.00 95.50 199 SER A C 1
ATOM 1571 O O . SER A 1 199 ? -3.957 -3.884 -23.991 1.00 95.50 199 SER A O 1
ATOM 1573 N N . ALA A 1 200 ? -5.026 -5.630 -23.039 1.00 96.94 200 ALA A N 1
ATOM 1574 C CA . ALA A 1 200 ? -5.721 -4.872 -22.005 1.00 96.94 200 ALA A CA 1
ATOM 1575 C C . ALA A 1 200 ? -4.871 -4.623 -20.740 1.00 96.94 200 ALA A C 1
ATOM 1577 O O . ALA A 1 200 ? -5.257 -3.796 -19.911 1.00 96.94 200 ALA A O 1
ATOM 1578 N N . VAL A 1 201 ? -3.720 -5.298 -20.595 1.00 98.25 201 VAL A N 1
ATOM 1579 C CA . VAL A 1 201 ? -2.789 -5.080 -19.477 1.00 98.25 201 VAL A CA 1
ATOM 1580 C C . VAL A 1 201 ? -2.179 -3.689 -19.586 1.00 98.25 201 VAL A C 1
ATOM 1582 O O . VAL A 1 201 ? -1.596 -3.331 -20.609 1.00 98.25 201 VAL A O 1
ATOM 1585 N N . LYS A 1 202 ? -2.255 -2.921 -18.498 1.00 98.31 202 LYS A N 1
ATOM 1586 C CA . LYS A 1 202 ? -1.651 -1.588 -18.413 1.00 98.31 202 LYS A CA 1
ATOM 1587 C C . LYS A 1 202 ? -0.226 -1.725 -17.901 1.00 98.31 202 LYS A C 1
ATOM 1589 O O . LYS A 1 202 ? -0.010 -2.188 -16.785 1.00 98.31 202 LYS A O 1
ATOM 1594 N N . SER A 1 203 ? 0.746 -1.315 -18.702 1.00 98.31 203 SER A N 1
ATOM 1595 C CA . SER A 1 203 ? 2.169 -1.443 -18.400 1.00 98.31 203 SER A CA 1
ATOM 1596 C C . SER A 1 203 ? 2.853 -0.081 -18.374 1.00 98.31 203 SER A C 1
ATOM 1598 O O . SER A 1 203 ? 2.633 0.749 -19.259 1.00 98.31 203 SER A O 1
ATOM 1600 N N . VAL A 1 204 ? 3.696 0.155 -17.370 1.00 98.50 204 VAL A N 1
ATOM 1601 C CA . VAL A 1 204 ? 4.458 1.403 -17.232 1.00 98.50 204 VAL A CA 1
ATOM 1602 C C . VAL A 1 204 ? 5.873 1.136 -16.728 1.00 98.50 204 VAL A C 1
ATOM 1604 O O . VAL A 1 204 ? 6.094 0.296 -15.857 1.00 98.50 204 VAL A O 1
ATOM 1607 N N . GLN A 1 205 ? 6.833 1.871 -17.277 1.00 98.38 205 GLN A N 1
ATOM 1608 C CA . GLN A 1 205 ? 8.230 1.889 -16.866 1.00 98.38 205 GLN A CA 1
ATOM 1609 C C . GLN A 1 205 ? 8.471 3.022 -15.868 1.00 98.38 205 GLN A C 1
ATOM 1611 O O . GLN A 1 205 ? 8.039 4.152 -16.096 1.00 98.38 205 GLN A O 1
ATOM 1616 N N . LEU A 1 206 ? 9.150 2.720 -14.764 1.00 98.75 206 LEU A N 1
ATOM 1617 C CA . LEU A 1 206 ? 9.477 3.658 -13.694 1.00 98.75 206 LEU A CA 1
ATOM 1618 C C . LEU A 1 206 ? 10.991 3.694 -13.496 1.00 98.75 206 LEU A C 1
ATOM 1620 O O . LEU A 1 206 ? 11.583 2.711 -13.055 1.00 98.75 206 LEU A O 1
ATOM 1624 N N . GLU A 1 207 ? 11.604 4.830 -13.800 1.00 98.50 207 GLU A N 1
ATOM 1625 C CA . GLU A 1 207 ? 13.057 5.019 -13.772 1.00 98.50 207 GLU A CA 1
ATOM 1626 C C . GLU A 1 207 ? 13.463 5.841 -12.555 1.00 98.50 207 GLU A C 1
ATOM 1628 O O . GLU A 1 207 ? 13.323 7.066 -12.549 1.00 98.50 207 GLU A O 1
ATOM 1633 N N . PHE A 1 208 ? 13.957 5.181 -11.507 1.00 98.44 208 PHE A N 1
ATOM 1634 C CA . PHE A 1 208 ? 14.286 5.839 -10.242 1.00 98.44 208 PHE A CA 1
ATOM 1635 C C . PHE A 1 208 ? 15.756 6.257 -10.171 1.00 98.44 208 PHE A C 1
ATOM 1637 O O . PHE A 1 208 ? 16.654 5.432 -10.378 1.00 98.44 208 PHE A O 1
ATOM 1644 N N . GLY A 1 209 ? 16.008 7.508 -9.774 1.00 97.81 209 GLY A N 1
ATOM 1645 C CA . GLY A 1 209 ? 17.354 7.972 -9.418 1.00 97.81 209 GLY A CA 1
ATOM 1646 C C . GLY A 1 209 ? 17.995 7.111 -8.323 1.00 97.81 209 GLY A C 1
ATOM 1647 O O . GLY A 1 209 ? 17.310 6.374 -7.602 1.00 97.81 209 GLY A O 1
ATOM 1648 N N . LYS A 1 210 ? 19.320 7.174 -8.191 1.00 96.19 210 LYS A N 1
ATOM 1649 C CA . LYS A 1 210 ? 20.049 6.405 -7.174 1.00 96.19 210 LYS A CA 1
ATOM 1650 C C . LYS A 1 210 ? 19.985 7.139 -5.837 1.00 96.19 210 LYS A C 1
ATOM 1652 O O . LYS A 1 210 ? 19.427 6.609 -4.868 1.00 96.19 210 LYS A O 1
ATOM 1657 N N . GLU A 1 211 ? 20.479 8.373 -5.800 1.00 95.50 211 GLU A N 1
ATOM 1658 C CA . GLU A 1 211 ? 20.531 9.198 -4.595 1.00 95.50 211 GLU A CA 1
ATOM 1659 C C . GLU A 1 211 ? 19.153 9.667 -4.107 1.00 95.50 211 GLU A C 1
ATOM 1661 O O . GLU A 1 211 ? 18.366 10.316 -4.808 1.00 95.50 211 GLU A O 1
ATOM 1666 N N . GLY A 1 212 ? 18.884 9.391 -2.832 1.00 94.44 212 GLY A N 1
ATOM 1667 C CA . GLY A 1 212 ? 17.656 9.752 -2.137 1.00 94.44 212 GLY A CA 1
ATOM 1668 C C . GLY A 1 212 ? 16.516 8.755 -2.332 1.00 94.44 212 GLY A C 1
ATOM 1669 O O . GLY A 1 212 ? 15.517 8.869 -1.621 1.00 94.44 212 GLY A O 1
ATOM 1670 N N . ILE A 1 213 ? 16.647 7.793 -3.258 1.00 96.50 213 ILE A N 1
ATOM 1671 C CA . ILE A 1 213 ? 15.573 6.852 -3.609 1.00 96.50 213 ILE A CA 1
ATOM 1672 C C . ILE A 1 213 ? 15.987 5.394 -3.401 1.00 96.50 213 ILE A C 1
ATOM 1674 O O . ILE A 1 213 ? 15.421 4.723 -2.531 1.00 96.50 213 ILE A O 1
ATOM 1678 N N . ARG A 1 214 ? 16.947 4.910 -4.203 1.00 95.75 214 ARG A N 1
ATOM 1679 C CA . ARG A 1 214 ? 17.413 3.510 -4.230 1.00 95.75 214 ARG A CA 1
ATOM 1680 C C . ARG A 1 214 ? 18.672 3.271 -3.400 1.00 95.75 214 ARG A C 1
ATOM 1682 O O . ARG A 1 214 ? 19.114 2.129 -3.280 1.00 95.75 214 ARG A O 1
ATOM 1689 N N . ASP A 1 215 ? 19.258 4.309 -2.809 1.00 93.12 215 ASP A N 1
ATOM 1690 C CA . ASP A 1 215 ? 20.329 4.128 -1.832 1.00 93.12 215 ASP A CA 1
ATOM 1691 C C . ASP A 1 215 ? 19.813 3.399 -0.575 1.00 93.12 215 ASP A C 1
ATOM 1693 O O . ASP A 1 215 ? 18.660 3.554 -0.162 1.00 93.12 215 ASP A O 1
ATOM 1697 N N . GLY A 1 216 ? 20.665 2.564 0.028 1.00 88.31 216 GLY A N 1
ATOM 1698 C CA . GLY A 1 216 ? 20.254 1.560 1.017 1.00 88.31 216 GLY A CA 1
ATOM 1699 C C . GLY A 1 216 ? 19.422 2.086 2.195 1.00 88.31 216 GLY A C 1
ATOM 1700 O O . GLY A 1 216 ? 18.523 1.389 2.662 1.00 88.31 216 GLY A O 1
ATOM 1701 N N . LYS A 1 217 ? 19.673 3.320 2.653 1.00 92.44 217 LYS A N 1
ATOM 1702 C CA . LYS A 1 217 ? 18.940 3.941 3.774 1.00 92.44 217 LYS A CA 1
ATOM 1703 C C . LYS A 1 217 ? 17.563 4.480 3.365 1.00 92.44 217 LYS A C 1
ATOM 1705 O O . LYS A 1 217 ? 16.690 4.608 4.221 1.00 92.44 217 LYS A O 1
ATOM 1710 N N . ASN A 1 218 ? 17.354 4.780 2.083 1.00 94.75 218 ASN A N 1
ATOM 1711 C CA . ASN A 1 218 ? 16.115 5.370 1.577 1.00 94.75 218 ASN A CA 1
ATOM 1712 C C . ASN A 1 218 ? 15.127 4.344 1.003 1.00 94.75 218 ASN A C 1
ATOM 1714 O O . ASN A 1 218 ? 13.935 4.642 0.964 1.00 94.75 218 ASN A O 1
ATOM 1718 N N . ILE A 1 219 ? 15.564 3.127 0.648 1.00 95.25 219 ILE A N 1
ATOM 1719 C CA . ILE A 1 219 ? 14.723 2.090 0.009 1.00 95.25 219 ILE A CA 1
ATOM 1720 C C . ILE A 1 219 ? 13.374 1.889 0.713 1.00 95.25 219 ILE A C 1
ATOM 1722 O O . ILE A 1 219 ? 12.337 1.860 0.057 1.00 95.25 219 ILE A O 1
ATOM 1726 N N . ALA A 1 220 ? 13.359 1.766 2.044 1.00 91.25 220 ALA A N 1
ATOM 1727 C CA . ALA A 1 220 ? 12.117 1.535 2.785 1.00 91.25 220 ALA A CA 1
ATOM 1728 C C . ALA A 1 220 ? 11.153 2.732 2.700 1.00 91.25 220 ALA A C 1
ATOM 1730 O O . ALA A 1 220 ? 9.949 2.548 2.514 1.00 91.25 220 ALA A O 1
ATOM 1731 N N . LYS A 1 221 ? 11.686 3.956 2.803 1.00 91.38 221 LYS A N 1
ATOM 1732 C CA . LYS A 1 221 ? 10.911 5.197 2.702 1.00 91.38 221 LYS A CA 1
ATOM 1733 C C . LYS A 1 221 ? 10.379 5.386 1.283 1.00 91.38 221 LYS A C 1
ATOM 1735 O O . LYS A 1 221 ? 9.197 5.657 1.109 1.00 91.38 221 LYS A O 1
ATOM 1740 N N . SER A 1 222 ? 11.225 5.196 0.276 1.00 96.31 222 SER A N 1
ATOM 1741 C CA . SER A 1 222 ? 10.856 5.273 -1.140 1.00 96.31 222 SER A CA 1
ATOM 1742 C C . SER A 1 222 ? 9.818 4.225 -1.508 1.00 96.31 222 SER A C 1
ATOM 1744 O O . SER A 1 222 ? 8.812 4.554 -2.127 1.00 96.31 222 SER A O 1
ATOM 1746 N N . GLY A 1 223 ? 10.007 2.984 -1.053 1.00 96.50 223 GLY A N 1
ATOM 1747 C CA . GLY A 1 223 ? 9.052 1.903 -1.267 1.00 96.50 223 GLY A CA 1
ATOM 1748 C C . GLY A 1 223 ? 7.667 2.226 -0.703 1.00 96.50 223 GLY A C 1
ATOM 1749 O O . GLY A 1 223 ? 6.671 1.927 -1.350 1.00 96.50 223 GLY A O 1
ATOM 1750 N N . ASN A 1 224 ? 7.594 2.902 0.450 1.00 93.00 224 ASN A N 1
ATOM 1751 C CA . ASN A 1 224 ? 6.330 3.376 1.022 1.00 93.00 224 ASN A CA 1
ATOM 1752 C C . ASN A 1 224 ? 5.636 4.407 0.120 1.00 93.00 224 ASN A C 1
ATOM 1754 O O . ASN A 1 224 ? 4.458 4.260 -0.177 1.00 93.00 224 ASN A O 1
ATOM 1758 N N . LYS A 1 225 ? 6.377 5.418 -0.347 1.00 94.75 225 LYS A N 1
ATOM 1759 C CA . LYS A 1 225 ? 5.841 6.475 -1.222 1.00 94.75 225 LYS A CA 1
ATOM 1760 C C . LYS A 1 225 ? 5.333 5.923 -2.554 1.00 94.75 225 LYS A C 1
ATOM 1762 O O . LYS A 1 225 ? 4.262 6.296 -3.011 1.00 94.75 225 LYS A O 1
ATOM 1767 N N . ILE A 1 226 ? 6.095 5.006 -3.151 1.00 98.19 226 ILE A N 1
ATOM 1768 C CA . ILE A 1 226 ? 5.731 4.354 -4.414 1.00 98.19 226 ILE A CA 1
ATOM 1769 C C . ILE A 1 226 ? 4.495 3.472 -4.225 1.00 98.19 226 ILE A C 1
ATOM 1771 O O . ILE A 1 226 ? 3.599 3.497 -5.061 1.00 98.19 226 ILE A O 1
ATOM 1775 N N . ALA A 1 227 ? 4.422 2.714 -3.127 1.00 97.19 227 ALA A N 1
ATOM 1776 C CA . ALA A 1 227 ? 3.259 1.886 -2.835 1.00 97.19 227 ALA A CA 1
ATOM 1777 C C . ALA A 1 227 ? 1.983 2.718 -2.659 1.00 97.19 227 ALA A C 1
ATOM 1779 O O . ALA A 1 227 ? 0.962 2.356 -3.230 1.00 97.19 227 ALA A O 1
ATOM 1780 N N . LEU A 1 228 ? 2.047 3.842 -1.937 1.00 91.44 228 LEU A N 1
ATOM 1781 C CA . LEU A 1 228 ? 0.907 4.755 -1.795 1.00 91.44 228 LEU A CA 1
ATOM 1782 C C . LEU A 1 228 ? 0.450 5.295 -3.157 1.00 91.44 228 LEU A C 1
ATOM 1784 O O . LEU A 1 228 ? -0.724 5.189 -3.488 1.00 91.44 228 LEU A O 1
ATOM 1788 N N . ALA A 1 229 ? 1.381 5.742 -4.003 1.00 97.31 229 ALA A N 1
ATOM 1789 C CA . ALA A 1 229 ? 1.037 6.237 -5.335 1.00 97.31 229 ALA A CA 1
ATOM 1790 C C . ALA A 1 229 ? 0.403 5.165 -6.245 1.00 97.31 229 ALA A C 1
ATOM 1792 O O . ALA A 1 229 ? -0.544 5.445 -6.978 1.00 97.31 229 ALA A O 1
ATOM 1793 N N . ILE A 1 230 ? 0.904 3.924 -6.197 1.00 98.44 230 ILE A N 1
ATOM 1794 C CA . ILE A 1 230 ? 0.308 2.799 -6.936 1.00 98.44 230 ILE A CA 1
ATOM 1795 C C . ILE A 1 230 ? -1.080 2.457 -6.378 1.00 98.44 230 ILE A C 1
ATOM 1797 O O . ILE A 1 230 ? -1.994 2.172 -7.150 1.00 98.44 230 ILE A O 1
ATOM 1801 N N . SER A 1 231 ? -1.250 2.493 -5.057 1.00 96.06 231 SER A N 1
ATOM 1802 C CA . SER A 1 231 ? -2.536 2.269 -4.392 1.00 96.06 231 SER A CA 1
ATOM 1803 C C . SER A 1 231 ? -3.571 3.312 -4.804 1.00 96.06 231 SER A C 1
ATOM 1805 O O . SER A 1 231 ? -4.663 2.926 -5.208 1.00 96.06 231 SER A O 1
ATOM 1807 N N . GLU A 1 232 ? -3.212 4.596 -4.832 1.00 93.88 232 GLU A N 1
ATOM 1808 C CA . GLU A 1 232 ? -4.090 5.675 -5.304 1.00 93.88 232 GLU A CA 1
ATOM 1809 C C . GLU A 1 232 ? -4.485 5.491 -6.776 1.00 93.88 232 GLU A C 1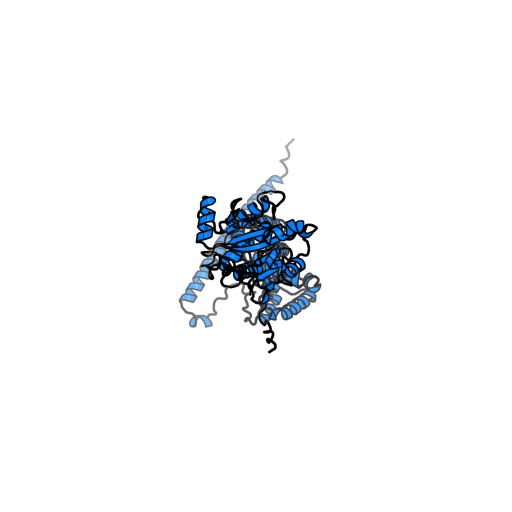
ATOM 1811 O O . GLU A 1 232 ? -5.663 5.593 -7.116 1.00 93.88 232 GLU A O 1
ATOM 1816 N N . LEU A 1 233 ? -3.529 5.134 -7.643 1.00 97.62 233 LEU A N 1
ATOM 1817 C CA . LEU A 1 233 ? -3.803 4.880 -9.062 1.00 97.62 233 LEU A CA 1
ATOM 1818 C C . LEU A 1 233 ? -4.755 3.696 -9.282 1.00 97.62 233 LEU A C 1
ATOM 1820 O O . LEU A 1 233 ? -5.574 3.708 -10.201 1.00 97.62 233 LEU A O 1
ATOM 1824 N N . THR A 1 234 ? -4.593 2.636 -8.491 1.00 96.38 234 THR A N 1
ATOM 1825 C CA . THR A 1 234 ? -5.288 1.356 -8.701 1.00 96.38 234 THR A CA 1
ATOM 1826 C C . THR A 1 234 ? -6.518 1.175 -7.812 1.00 96.38 234 THR A C 1
ATOM 1828 O O . THR A 1 234 ? -7.285 0.238 -8.031 1.00 96.38 234 THR A O 1
ATOM 1831 N N . GLY A 1 235 ? -6.720 2.053 -6.827 1.00 89.69 235 GLY A N 1
ATOM 1832 C CA . GLY A 1 235 ? -7.754 1.930 -5.800 1.00 89.69 235 GLY A CA 1
ATOM 1833 C C . GLY A 1 235 ? -7.539 0.745 -4.853 1.00 89.69 235 GLY A C 1
ATOM 1834 O O . GLY A 1 235 ? -8.506 0.242 -4.285 1.00 89.69 235 GLY A O 1
ATOM 1835 N N . CYS A 1 236 ? -6.305 0.246 -4.727 1.00 89.38 236 CYS A N 1
ATOM 1836 C CA . CYS A 1 236 ? -5.994 -0.929 -3.915 1.00 89.38 236 CYS A CA 1
ATOM 1837 C C . CYS A 1 236 ? -5.583 -0.553 -2.487 1.00 89.38 236 CYS A C 1
ATOM 1839 O O . CYS A 1 236 ? -5.148 0.565 -2.231 1.00 89.38 236 CYS A O 1
ATOM 1841 N N . GLU A 1 237 ? -5.645 -1.499 -1.553 1.00 83.50 237 GLU A N 1
ATOM 1842 C CA . GLU A 1 237 ? -5.195 -1.268 -0.175 1.00 83.50 237 GLU A CA 1
ATOM 1843 C C . GLU A 1 237 ? -3.661 -1.307 -0.057 1.00 83.50 237 GLU A C 1
ATOM 1845 O O . GLU A 1 237 ? -2.982 -2.010 -0.816 1.00 83.50 237 GLU A O 1
ATOM 1850 N N . THR A 1 238 ? -3.115 -0.589 0.931 1.00 85.44 238 THR A N 1
ATOM 1851 C CA . THR A 1 238 ? -1.711 -0.703 1.357 1.00 85.44 238 THR A CA 1
ATOM 1852 C C . THR A 1 238 ? -1.602 -1.286 2.762 1.00 85.44 238 THR A C 1
ATOM 1854 O O . THR A 1 238 ? -2.429 -1.007 3.616 1.00 85.44 238 THR A O 1
ATOM 1857 N N . PHE A 1 239 ? -0.523 -2.013 3.035 1.00 82.12 239 PHE A N 1
ATOM 1858 C CA . PHE A 1 239 ? -0.254 -2.713 4.286 1.00 82.12 239 PHE A CA 1
ATOM 1859 C C . PHE A 1 239 ? 1.023 -2.188 4.945 1.00 82.12 239 PHE A C 1
ATOM 1861 O O . PHE A 1 239 ? 2.001 -1.840 4.277 1.00 82.12 239 PHE A O 1
ATOM 1868 N N . ASP A 1 240 ? 1.050 -2.169 6.278 1.00 72.56 240 ASP A N 1
ATOM 1869 C CA . ASP A 1 240 ? 2.195 -1.737 7.093 1.00 72.56 240 ASP A CA 1
ATOM 1870 C C . ASP A 1 240 ? 2.701 -0.304 6.802 1.00 72.56 240 ASP A C 1
ATOM 1872 O O . ASP A 1 240 ? 3.832 0.038 7.172 1.00 72.56 240 ASP A O 1
ATOM 1876 N N . THR A 1 241 ? 1.959 0.547 6.092 1.00 67.31 241 THR A N 1
ATOM 1877 C CA . THR A 1 241 ? 2.382 1.926 5.803 1.00 67.31 241 THR A CA 1
ATOM 1878 C C . THR A 1 241 ? 2.216 2.773 7.059 1.00 67.31 241 THR A C 1
ATOM 1880 O O . THR A 1 241 ? 1.107 2.931 7.565 1.00 67.31 241 THR A O 1
ATOM 1883 N N . LYS A 1 242 ? 3.317 3.313 7.592 1.00 68.75 242 LYS A N 1
ATOM 1884 C CA . LYS A 1 242 ? 3.243 4.241 8.723 1.00 68.75 242 LYS A CA 1
ATOM 1885 C C . LYS A 1 242 ? 2.788 5.595 8.188 1.00 68.75 242 LYS A C 1
ATOM 1887 O O . LYS A 1 242 ? 3.426 6.142 7.295 1.00 68.75 242 LYS A O 1
ATOM 1892 N N . GLU A 1 243 ? 1.701 6.121 8.730 1.00 79.94 243 GLU A N 1
ATOM 1893 C CA . GLU A 1 243 ? 1.194 7.437 8.357 1.00 79.94 243 GLU A CA 1
ATOM 1894 C C . GLU A 1 243 ? 2.205 8.553 8.691 1.00 79.94 243 GLU A C 1
ATOM 1896 O O . GLU A 1 243 ? 2.572 8.771 9.852 1.00 79.94 243 GLU A O 1
ATOM 1901 N N . GLU A 1 244 ? 2.666 9.266 7.660 1.00 77.12 244 GLU A N 1
ATOM 1902 C CA . GLU A 1 244 ? 3.641 10.357 7.788 1.00 77.12 244 GLU A CA 1
ATOM 1903 C C . GLU A 1 244 ? 2.972 11.711 8.060 1.00 77.12 244 GLU A C 1
ATOM 1905 O O . GLU A 1 244 ? 3.491 12.504 8.847 1.00 77.12 244 GLU A O 1
ATOM 1910 N N . THR A 1 245 ? 1.796 11.968 7.494 1.00 79.81 245 THR A N 1
ATOM 1911 C CA . THR A 1 245 ? 1.035 13.216 7.662 1.00 79.81 245 THR A CA 1
ATOM 1912 C C . THR A 1 245 ? -0.414 12.912 8.008 1.00 79.81 245 THR A C 1
ATOM 1914 O O . THR A 1 245 ? -0.913 11.844 7.676 1.00 79.81 245 THR A O 1
ATOM 1917 N N . VAL A 1 246 ? -1.081 13.845 8.689 1.00 87.94 246 VAL A N 1
ATOM 1918 C CA . VAL A 1 246 ? -2.518 13.736 8.971 1.00 87.94 246 VAL A CA 1
ATOM 1919 C C . VAL A 1 246 ? -3.296 13.837 7.659 1.00 87.94 246 VAL A C 1
ATOM 1921 O O . VAL A 1 246 ? -3.059 14.737 6.855 1.00 87.94 246 VAL A O 1
ATOM 1924 N N . ASP A 1 247 ? -4.225 12.914 7.462 1.00 86.25 247 ASP A N 1
ATOM 1925 C CA . ASP A 1 247 ? -5.184 12.879 6.368 1.00 86.25 247 ASP A CA 1
ATOM 1926 C C . ASP A 1 247 ? -6.413 13.707 6.770 1.00 86.25 247 ASP A C 1
ATOM 1928 O O . ASP A 1 247 ? -7.366 13.210 7.368 1.00 86.25 247 ASP A O 1
ATOM 1932 N N . GLU A 1 248 ? -6.364 15.018 6.523 1.00 91.62 248 GLU A N 1
ATOM 1933 C CA . GLU A 1 248 ? -7.412 15.948 6.975 1.00 91.62 248 GLU A CA 1
ATOM 1934 C C . GLU A 1 248 ? -8.798 15.630 6.393 1.00 91.62 248 GLU A C 1
ATOM 1936 O O . GLU A 1 248 ? -9.812 15.912 7.041 1.00 91.62 248 GLU A O 1
ATOM 1941 N N . ALA A 1 249 ? -8.853 15.024 5.202 1.00 86.31 249 ALA A N 1
ATOM 1942 C CA . ALA A 1 249 ? -10.098 14.583 4.583 1.00 86.31 249 ALA A CA 1
ATOM 1943 C C . ALA A 1 249 ? -10.706 13.411 5.365 1.00 86.31 249 ALA A C 1
ATOM 1945 O O . ALA A 1 249 ? -11.858 13.507 5.794 1.00 86.31 249 ALA A O 1
ATOM 1946 N N . LEU A 1 250 ? -9.907 12.373 5.643 1.00 92.75 250 LEU A N 1
ATOM 1947 C CA . LEU A 1 250 ? -10.316 11.246 6.484 1.00 92.75 250 LEU A CA 1
ATOM 1948 C C . LEU A 1 250 ? -10.725 11.707 7.885 1.00 92.75 250 LEU A C 1
ATOM 1950 O O . LEU A 1 250 ? -11.741 11.259 8.412 1.00 92.75 250 LEU A O 1
ATOM 1954 N N . VAL A 1 251 ? -9.958 12.618 8.491 1.00 95.94 251 VAL A N 1
ATOM 1955 C CA . VAL A 1 251 ? -10.281 13.174 9.812 1.00 95.94 251 VAL A CA 1
ATOM 1956 C C . VAL A 1 251 ? -11.655 13.837 9.790 1.00 95.94 251 VAL A C 1
ATOM 1958 O O . VAL A 1 251 ? -12.460 13.590 10.684 1.00 95.94 251 VAL A O 1
ATOM 1961 N N . LYS A 1 252 ? -11.938 14.671 8.783 1.00 94.50 252 LYS A N 1
ATOM 1962 C CA . LYS A 1 252 ? -13.229 15.355 8.657 1.00 94.50 252 LYS A CA 1
ATOM 1963 C C . LYS A 1 252 ? -14.376 14.354 8.485 1.00 94.50 252 LYS A C 1
ATOM 1965 O O . LYS A 1 252 ? -15.322 14.400 9.269 1.00 94.50 252 LYS A O 1
ATOM 1970 N N . GLU A 1 253 ? -14.261 13.440 7.520 1.00 95.31 253 GLU A N 1
ATOM 1971 C CA . GLU A 1 253 ? -15.263 12.397 7.251 1.00 95.31 253 GLU A CA 1
ATOM 1972 C C . GLU A 1 253 ? -15.538 11.558 8.507 1.00 95.31 253 GLU A C 1
ATOM 1974 O O . GLU A 1 253 ? -16.687 11.370 8.913 1.00 95.31 253 GLU A O 1
ATOM 1979 N N . ALA A 1 254 ? -14.479 11.085 9.167 1.00 95.81 254 ALA A N 1
ATOM 1980 C CA . ALA A 1 254 ? -14.598 10.243 10.345 1.00 95.81 254 ALA A CA 1
ATOM 1981 C C . ALA A 1 254 ? -15.190 10.988 11.544 1.00 95.81 254 ALA A C 1
ATOM 1983 O O . ALA A 1 254 ? -16.047 10.429 12.228 1.00 95.81 254 ALA A O 1
ATOM 1984 N N . THR A 1 255 ? -14.802 12.245 11.783 1.00 95.50 255 THR A N 1
ATOM 1985 C CA . THR A 1 255 ? -15.405 13.072 12.837 1.00 95.50 255 THR A CA 1
ATOM 1986 C C . THR A 1 255 ? -16.906 13.249 12.600 1.00 95.50 255 THR A C 1
ATOM 1988 O O . THR A 1 255 ? -17.693 13.010 13.516 1.00 95.50 255 THR A O 1
ATOM 1991 N N . GLU A 1 256 ? -17.317 13.617 11.384 1.00 94.50 256 GLU A N 1
ATOM 1992 C CA . GLU A 1 256 ? -18.731 13.804 11.031 1.00 94.50 256 GLU A CA 1
ATOM 1993 C C . GLU A 1 256 ? -19.531 12.507 11.223 1.00 94.50 256 GLU A C 1
ATOM 1995 O O . GLU A 1 256 ? -20.580 12.513 11.876 1.00 94.50 256 GLU A O 1
ATOM 2000 N N . LYS A 1 257 ? -18.997 11.374 10.746 1.00 94.94 257 LYS A N 1
ATOM 2001 C CA . LYS A 1 257 ? -19.675 10.077 10.846 1.00 94.94 257 LYS A CA 1
ATOM 2002 C C . LYS A 1 257 ? -19.784 9.564 12.281 1.00 94.94 257 LYS A C 1
ATOM 2004 O O . LYS A 1 257 ? -20.812 9.017 12.678 1.00 94.94 257 LYS A O 1
ATOM 2009 N N . VAL A 1 258 ? -18.745 9.761 13.090 1.00 93.88 258 VAL A N 1
ATOM 2010 C CA . VAL A 1 258 ? -18.763 9.382 14.510 1.00 93.88 258 VAL A CA 1
ATOM 2011 C C . VAL A 1 258 ? -19.777 10.226 15.287 1.00 93.88 258 VAL A C 1
ATOM 2013 O O . VAL A 1 258 ? -20.522 9.674 16.096 1.00 93.88 258 VAL A O 1
ATOM 2016 N N . ILE A 1 259 ? -19.877 11.531 15.006 1.00 91.75 259 ILE A N 1
ATOM 2017 C CA . ILE A 1 259 ? -20.908 12.400 15.598 1.00 91.75 259 ILE A CA 1
ATOM 2018 C C . ILE A 1 259 ? -22.315 11.921 15.219 1.00 91.75 259 ILE A C 1
ATOM 2020 O O . ILE A 1 259 ? -23.199 11.907 16.076 1.00 91.75 259 ILE A O 1
ATOM 2024 N N . GLU A 1 260 ? -22.531 11.507 13.967 1.00 91.88 260 GLU A N 1
ATOM 2025 C CA . GLU A 1 260 ? -23.804 10.923 13.523 1.00 91.88 260 GLU A CA 1
ATOM 2026 C C . GLU A 1 260 ? -24.168 9.681 14.353 1.00 91.88 260 GLU A C 1
ATOM 2028 O O . GLU A 1 260 ? -25.279 9.603 14.881 1.00 91.88 260 GLU A O 1
ATOM 2033 N N . PHE A 1 261 ? -23.224 8.750 14.548 1.00 91.56 261 PHE A N 1
ATOM 2034 C CA . PHE A 1 261 ? -23.457 7.561 15.375 1.00 91.56 261 PHE A CA 1
ATOM 2035 C C . PHE A 1 261 ? -23.804 7.905 16.825 1.00 91.56 261 PHE A C 1
ATOM 2037 O O . PHE A 1 261 ? -24.726 7.310 17.386 1.00 91.56 261 PHE A O 1
ATOM 2044 N N . ILE A 1 262 ? -23.088 8.864 17.418 1.00 88.06 262 ILE A N 1
ATOM 2045 C CA . ILE A 1 262 ? -23.304 9.304 18.802 1.00 88.06 262 ILE A CA 1
ATOM 2046 C C . ILE A 1 262 ? -24.701 9.917 18.957 1.00 88.06 262 ILE A C 1
ATOM 2048 O O . ILE A 1 262 ? -25.429 9.542 19.874 1.00 88.06 262 ILE A O 1
ATOM 2052 N N . LYS A 1 263 ? -25.100 10.804 18.034 1.00 87.00 263 LYS A N 1
ATOM 2053 C CA . LYS A 1 263 ? -26.417 11.463 18.045 1.00 87.00 263 LYS A CA 1
ATOM 2054 C C . LYS A 1 263 ? -27.569 10.488 17.822 1.00 87.00 263 LYS A C 1
ATOM 2056 O O . LYS A 1 263 ? -28.635 10.676 18.399 1.00 87.00 263 LYS A O 1
ATOM 2061 N N . ALA A 1 264 ? -27.371 9.475 16.979 1.00 85.12 264 ALA A N 1
ATOM 2062 C CA . ALA A 1 264 ? -28.404 8.484 16.698 1.00 85.12 264 ALA A CA 1
ATOM 2063 C C . ALA A 1 264 ? -28.713 7.632 17.934 1.00 85.12 264 ALA A C 1
ATOM 2065 O O . ALA A 1 264 ? -29.880 7.390 18.235 1.00 85.12 264 ALA A O 1
ATOM 2066 N N . ASN A 1 265 ? -27.676 7.177 18.646 1.00 78.12 265 ASN A N 1
ATOM 2067 C CA . ASN A 1 265 ? -27.810 6.490 19.923 1.00 78.12 265 ASN A CA 1
ATOM 2068 C C . ASN A 1 265 ? -26.437 6.361 20.606 1.00 78.12 265 ASN A C 1
ATOM 2070 O O . ASN A 1 265 ? -25.560 5.649 20.112 1.00 78.12 265 ASN A O 1
ATOM 2074 N N . HIS A 1 266 ? -26.267 6.951 21.791 1.00 62.53 266 HIS A N 1
ATOM 2075 C CA . HIS A 1 266 ? -25.028 6.844 22.572 1.00 62.53 266 HIS A CA 1
ATOM 2076 C C . HIS A 1 266 ? -24.635 5.391 22.920 1.00 62.53 266 HIS A C 1
ATOM 2078 O O . HIS A 1 266 ? -23.476 5.136 23.252 1.00 62.53 266 HIS A O 1
ATOM 2084 N N . THR A 1 267 ? -25.550 4.418 22.812 1.00 66.06 267 THR A N 1
ATOM 2085 C CA . THR A 1 267 ? -25.242 2.991 23.017 1.00 66.06 267 THR A CA 1
ATOM 2086 C C . THR A 1 267 ? -24.618 2.308 21.797 1.00 66.06 267 THR A C 1
ATOM 2088 O O . THR A 1 267 ? -24.315 1.116 21.861 1.00 66.06 267 THR A O 1
ATOM 2091 N N . ASN A 1 268 ? -24.397 3.017 20.685 1.00 83.88 268 ASN A N 1
ATOM 2092 C CA . ASN A 1 268 ? -23.897 2.434 19.437 1.00 83.88 268 ASN A CA 1
ATOM 2093 C C . ASN A 1 268 ? -22.363 2.248 19.399 1.00 83.88 268 ASN A C 1
ATOM 2095 O O . ASN A 1 268 ? -21.726 2.354 18.349 1.00 83.88 268 ASN A O 1
ATOM 2099 N N . SER A 1 269 ? -21.747 1.966 20.553 1.00 91.38 269 SER A N 1
ATOM 2100 C CA . SER A 1 269 ? -20.293 1.813 20.702 1.00 91.38 269 SER A CA 1
ATOM 2101 C C . SER A 1 269 ? -19.719 0.714 19.803 1.00 91.38 269 SER A C 1
ATOM 2103 O O . SER A 1 269 ? -18.612 0.863 19.300 1.00 91.38 269 SER A O 1
ATOM 2105 N N . ILE A 1 270 ? -20.469 -0.365 19.550 1.00 93.06 270 ILE A N 1
ATOM 2106 C CA . ILE A 1 270 ? -20.033 -1.441 18.643 1.00 93.06 270 ILE A CA 1
ATOM 2107 C C . ILE A 1 270 ? -19.948 -0.932 17.199 1.00 93.06 270 ILE A C 1
ATOM 2109 O O . ILE A 1 270 ? -18.939 -1.171 16.541 1.00 93.06 270 ILE A O 1
ATOM 2113 N N . ALA A 1 271 ? -20.952 -0.198 16.701 1.00 93.88 271 ALA A N 1
ATOM 2114 C CA . ALA A 1 271 ? -20.912 0.332 15.335 1.00 93.88 271 ALA A CA 1
ATOM 2115 C C . ALA A 1 271 ? -19.803 1.371 15.159 1.00 93.88 271 ALA A C 1
ATOM 2117 O O . ALA A 1 271 ? -19.092 1.327 14.157 1.00 93.88 271 ALA A O 1
ATOM 2118 N N . VAL A 1 272 ? -19.595 2.244 16.154 1.00 95.50 272 VAL A N 1
ATOM 2119 C CA . VAL A 1 272 ? -18.446 3.160 16.146 1.00 95.50 272 VAL A CA 1
ATOM 2120 C C . VAL A 1 272 ? -17.140 2.371 16.118 1.00 95.50 272 VAL A C 1
ATOM 2122 O O . VAL A 1 272 ? -16.280 2.661 15.296 1.00 95.50 272 VAL A O 1
ATOM 2125 N N . GLY A 1 273 ? -16.998 1.338 16.952 1.00 96.38 273 GLY A N 1
ATOM 2126 C CA . GLY A 1 273 ? -15.824 0.470 16.941 1.00 96.38 273 GLY A CA 1
ATOM 2127 C C . GLY A 1 273 ? -15.572 -0.170 15.575 1.00 96.38 273 GLY A C 1
ATOM 2128 O O . GLY A 1 273 ? -14.463 -0.069 15.063 1.00 96.38 273 GLY A O 1
ATOM 2129 N N . ARG A 1 274 ? -16.600 -0.759 14.949 1.00 96.00 274 ARG A N 1
ATOM 2130 C CA . ARG A 1 274 ? -16.509 -1.360 13.606 1.00 96.00 274 ARG A CA 1
ATOM 2131 C C . ARG A 1 274 ? -16.080 -0.331 12.556 1.00 96.00 274 ARG A C 1
ATOM 2133 O O . ARG A 1 274 ? -15.164 -0.607 11.791 1.00 96.00 274 ARG A O 1
ATOM 2140 N N . TYR A 1 275 ? -16.675 0.863 12.577 1.00 96.44 275 TYR A N 1
ATOM 2141 C CA . TYR A 1 275 ? -16.301 1.960 11.681 1.00 96.44 275 TYR A CA 1
ATOM 2142 C C . TYR A 1 275 ? -14.845 2.398 11.878 1.00 96.44 275 TYR A C 1
ATOM 2144 O O . TYR A 1 275 ? -14.104 2.570 10.914 1.00 96.44 275 TYR A O 1
ATOM 2152 N N . LEU A 1 276 ? -14.395 2.538 13.127 1.00 96.62 276 LEU A N 1
ATOM 2153 C CA . LEU A 1 276 ? -13.006 2.899 13.404 1.00 96.62 276 LEU A CA 1
ATOM 2154 C C . LEU A 1 276 ? -12.033 1.809 12.932 1.00 96.62 276 LEU A C 1
ATOM 2156 O O . LEU A 1 276 ? -10.978 2.142 12.399 1.00 96.62 276 LEU A O 1
ATOM 2160 N N . ILE A 1 277 ? -12.382 0.528 13.092 1.00 95.00 277 ILE A N 1
ATOM 2161 C CA . ILE A 1 277 ? -11.582 -0.603 12.594 1.00 95.00 277 ILE A CA 1
ATOM 2162 C C . ILE A 1 277 ? -11.491 -0.575 11.067 1.00 95.00 277 ILE A C 1
ATOM 2164 O O . ILE A 1 277 ? -10.401 -0.720 10.519 1.00 95.00 277 ILE A O 1
ATOM 2168 N N . GLU A 1 278 ? -12.606 -0.328 10.383 1.00 91.06 278 GLU A N 1
ATOM 2169 C CA . GLU A 1 278 ? -12.640 -0.164 8.929 1.00 91.06 278 GLU A CA 1
ATOM 2170 C C . GLU A 1 278 ? -11.705 0.966 8.471 1.00 91.06 278 GLU A C 1
ATOM 2172 O O . GLU A 1 278 ? -10.853 0.745 7.617 1.00 91.06 278 GLU A O 1
ATOM 2177 N N . LYS A 1 279 ? -11.825 2.159 9.067 1.00 92.38 279 LYS A N 1
ATOM 2178 C CA . LYS A 1 279 ? -11.151 3.375 8.581 1.00 92.38 279 LYS A CA 1
ATOM 2179 C C . LYS A 1 279 ? -9.703 3.556 9.030 1.00 92.38 279 LYS A C 1
ATOM 2181 O O . LYS A 1 279 ? -8.941 4.222 8.334 1.00 92.38 279 LYS A O 1
ATOM 2186 N N . PHE A 1 280 ? -9.347 3.052 10.212 1.00 93.00 280 PHE A N 1
ATOM 2187 C CA . PHE A 1 280 ? -8.049 3.319 10.848 1.00 93.00 280 PHE A CA 1
ATOM 2188 C C . PHE A 1 280 ? -7.240 2.057 11.160 1.00 93.00 280 PHE A C 1
ATOM 2190 O O . PHE A 1 280 ? -6.098 2.162 11.631 1.00 93.00 280 PHE A O 1
ATOM 2197 N N . TYR A 1 281 ? -7.800 0.873 10.891 1.00 89.56 281 TYR A N 1
ATOM 2198 C CA . TYR A 1 281 ? -7.136 -0.419 11.076 1.00 89.56 281 TYR A CA 1
ATOM 2199 C C . TYR A 1 281 ? -7.222 -1.321 9.831 1.00 89.56 281 TYR A C 1
ATOM 2201 O O . TYR A 1 281 ? -6.990 -2.517 9.972 1.00 89.56 281 TYR A O 1
ATOM 2209 N N . ASP A 1 282 ? -7.527 -0.784 8.639 1.00 83.38 282 ASP A N 1
ATOM 2210 C CA . ASP A 1 282 ? -7.672 -1.541 7.377 1.00 83.38 282 ASP A CA 1
ATOM 2211 C C . ASP A 1 282 ? -8.610 -2.755 7.515 1.00 83.38 282 ASP A C 1
ATOM 2213 O O . ASP A 1 282 ? -8.308 -3.867 7.076 1.00 83.38 282 ASP A O 1
ATOM 2217 N N . ASN A 1 283 ? -9.714 -2.580 8.251 1.00 85.19 283 ASN A N 1
ATOM 2218 C CA . ASN A 1 283 ? -10.654 -3.653 8.590 1.00 85.19 283 ASN A CA 1
ATOM 2219 C C . ASN A 1 283 ? -10.000 -4.879 9.289 1.00 85.19 283 ASN A C 1
ATOM 2221 O O . ASN A 1 283 ? -10.553 -5.982 9.309 1.00 85.19 283 ASN A O 1
ATOM 2225 N N . ASN A 1 284 ? -8.810 -4.709 9.879 1.00 85.75 284 ASN A N 1
ATOM 2226 C CA . ASN A 1 284 ? -8.040 -5.768 10.524 1.00 85.75 284 ASN A CA 1
ATOM 2227 C C . ASN A 1 284 ? -8.261 -5.760 12.046 1.00 85.75 284 ASN A C 1
ATOM 2229 O O . ASN A 1 284 ? -7.686 -4.973 12.804 1.00 85.75 284 ASN A O 1
ATOM 2233 N N . TYR A 1 285 ? -9.082 -6.703 12.503 1.00 91.75 285 TYR A N 1
ATOM 2234 C CA . TYR A 1 285 ? -9.451 -6.857 13.910 1.00 91.75 285 TYR A CA 1
ATOM 2235 C C . TYR A 1 285 ? -8.280 -7.279 14.813 1.00 91.75 285 TYR A C 1
ATOM 2237 O O . TYR A 1 285 ? -8.246 -6.901 15.985 1.00 91.75 285 TYR A O 1
ATOM 2245 N N . ASP A 1 286 ? -7.283 -7.995 14.288 1.00 88.19 286 ASP A N 1
ATOM 2246 C CA . ASP A 1 286 ? -6.080 -8.344 15.053 1.00 88.19 286 ASP A CA 1
ATOM 2247 C C . ASP A 1 286 ? -5.200 -7.112 15.293 1.00 88.19 286 ASP A C 1
ATOM 2249 O O . ASP A 1 286 ? -4.681 -6.914 16.397 1.00 88.19 286 ASP A O 1
ATOM 2253 N N . ASN A 1 287 ? -5.087 -6.239 14.288 1.00 88.56 287 ASN A N 1
ATOM 2254 C CA . ASN A 1 287 ? -4.429 -4.942 14.417 1.00 88.56 287 ASN A CA 1
ATOM 2255 C C . ASN A 1 287 ? -5.154 -4.051 15.428 1.00 88.56 287 ASN A C 1
ATOM 2257 O O . ASN A 1 287 ? -4.502 -3.462 16.294 1.00 88.56 287 ASN A O 1
ATOM 2261 N N . ALA A 1 288 ? -6.487 -4.002 15.372 1.00 92.31 288 ALA A N 1
ATOM 2262 C CA . ALA A 1 288 ? -7.301 -3.281 16.346 1.00 92.31 288 ALA A CA 1
ATOM 2263 C C . ALA A 1 288 ? -7.069 -3.792 17.775 1.00 92.31 288 ALA A C 1
ATOM 2265 O O . ALA A 1 288 ? -6.772 -2.998 18.672 1.00 92.31 288 ALA A O 1
ATOM 2266 N N . ARG A 1 289 ? -7.088 -5.118 17.975 1.00 90.44 289 ARG A N 1
ATOM 2267 C CA . ARG A 1 289 ? -6.803 -5.763 19.269 1.00 90.44 289 ARG A CA 1
ATOM 2268 C C . ARG A 1 289 ? -5.403 -5.423 19.790 1.00 90.44 289 ARG A C 1
ATOM 2270 O O . ARG A 1 289 ? -5.225 -5.197 20.985 1.00 90.44 289 ARG A O 1
ATOM 2277 N N . ALA A 1 290 ? -4.413 -5.369 18.900 1.00 88.75 290 ALA A N 1
ATOM 2278 C CA . ALA A 1 290 ? -3.028 -5.041 19.235 1.00 88.75 290 ALA A CA 1
ATOM 2279 C C . ALA A 1 290 ? -2.747 -3.526 19.344 1.00 88.75 290 ALA A C 1
ATOM 2281 O O . ALA A 1 290 ? -1.621 -3.146 19.667 1.00 88.75 290 ALA A O 1
ATOM 2282 N N . GLY A 1 291 ? -3.725 -2.659 19.050 1.00 88.44 291 GLY A N 1
ATOM 2283 C CA . GLY A 1 291 ? -3.537 -1.206 19.000 1.00 88.44 291 GLY A CA 1
ATOM 2284 C C . GLY A 1 291 ? -2.648 -0.723 17.845 1.00 88.44 291 GLY A C 1
ATOM 2285 O O . GLY A 1 291 ? -2.101 0.376 17.913 1.00 88.44 291 GLY A O 1
ATOM 2286 N N . LYS A 1 292 ? -2.485 -1.531 16.792 1.00 87.62 292 LYS A N 1
ATOM 2287 C CA . LYS A 1 292 ? -1.650 -1.240 15.616 1.00 87.62 292 LYS A CA 1
ATOM 2288 C C . LYS A 1 292 ? -2.483 -0.586 14.508 1.00 87.62 292 LYS A C 1
ATOM 2290 O O . LYS A 1 292 ? -2.892 -1.256 13.569 1.00 87.62 292 LYS A O 1
ATOM 2295 N N . ASN A 1 293 ? -2.760 0.708 14.632 1.00 86.12 293 ASN A N 1
ATOM 2296 C CA . ASN A 1 293 ? -3.446 1.469 13.578 1.00 86.12 293 ASN A CA 1
ATOM 2297 C C . ASN A 1 293 ? -2.516 1.774 12.388 1.00 86.12 293 ASN A C 1
ATOM 2299 O O . ASN A 1 293 ? -1.313 1.969 12.571 1.00 86.12 293 ASN A O 1
ATOM 2303 N N . HIS A 1 294 ? -3.080 1.845 11.176 1.00 78.50 294 HIS A N 1
ATOM 2304 C CA . HIS A 1 294 ? -2.346 2.303 9.982 1.00 78.50 294 HIS A CA 1
ATOM 2305 C C . HIS A 1 294 ? -2.390 3.837 9.856 1.00 78.50 294 HIS A C 1
ATOM 2307 O O . HIS A 1 294 ? -1.388 4.453 9.493 1.00 78.50 294 HIS A O 1
ATOM 2313 N N . LYS A 1 295 ? -3.507 4.465 10.257 1.00 85.81 295 LYS A N 1
ATOM 2314 C CA . LYS A 1 295 ? -3.745 5.924 10.236 1.00 85.81 295 LYS A CA 1
ATOM 2315 C C . LYS A 1 295 ? -3.763 6.532 11.646 1.00 85.81 295 LYS A C 1
ATOM 2317 O O . LYS A 1 295 ? -4.722 7.178 12.064 1.00 85.81 295 LYS A O 1
ATOM 2322 N N . GLY A 1 296 ? -2.721 6.259 12.433 1.00 90.00 296 GLY A N 1
ATOM 2323 C CA . GLY A 1 296 ? -2.651 6.654 13.846 1.00 90.00 296 GLY A CA 1
ATOM 2324 C C . GLY A 1 296 ? -2.612 8.163 14.118 1.00 90.00 296 GLY A C 1
ATOM 2325 O O . GLY A 1 296 ? -3.184 8.611 15.112 1.00 90.00 296 GLY A O 1
ATOM 2326 N N . LYS A 1 297 ? -1.966 8.962 13.258 1.00 92.19 297 LYS A N 1
ATOM 2327 C CA . LYS A 1 297 ? -1.961 10.431 13.373 1.00 92.19 297 LYS A CA 1
ATOM 2328 C C . LYS A 1 297 ? -3.350 10.990 13.071 1.00 92.19 297 LYS A C 1
ATOM 2330 O O . LYS A 1 297 ? -3.826 11.823 13.836 1.00 92.19 297 LYS A O 1
ATOM 2335 N N . SER A 1 298 ? -4.014 10.493 12.029 1.00 94.12 298 SER A N 1
ATOM 2336 C CA . SER A 1 298 ? -5.387 10.890 11.694 1.00 94.12 298 SER A CA 1
ATOM 2337 C C . SER A 1 298 ? -6.395 10.450 12.745 1.00 94.12 298 SER A C 1
ATOM 2339 O O . SER A 1 298 ? -7.246 11.241 13.137 1.00 94.12 298 SER A O 1
ATOM 2341 N N . LEU A 1 299 ? -6.267 9.236 13.285 1.00 95.19 299 LEU A N 1
ATOM 2342 C CA . LEU A 1 299 ? -7.121 8.771 14.379 1.00 95.19 299 LEU A CA 1
ATOM 2343 C C . LEU A 1 299 ? -7.009 9.687 15.608 1.00 95.19 299 LEU A C 1
ATOM 2345 O O . LEU A 1 299 ? -8.020 10.084 16.182 1.00 95.19 299 LEU A O 1
ATOM 2349 N N . ASN A 1 300 ? -5.785 10.073 15.981 1.00 94.75 300 ASN A N 1
ATOM 2350 C CA . ASN A 1 300 ? -5.562 11.009 17.083 1.00 94.75 300 ASN A CA 1
ATOM 2351 C C . ASN A 1 300 ? -6.110 12.409 16.775 1.00 94.75 300 ASN A C 1
ATOM 2353 O O . ASN A 1 300 ? -6.778 12.988 17.624 1.00 94.75 300 ASN A O 1
ATOM 2357 N N . ALA A 1 301 ? -5.903 12.926 15.561 1.00 95.94 301 ALA A N 1
ATOM 2358 C CA . ALA A 1 301 ? -6.453 14.217 15.148 1.00 95.94 301 ALA A CA 1
ATOM 2359 C C . ALA A 1 301 ? -7.994 14.223 15.149 1.00 95.94 301 ALA A C 1
ATOM 2361 O O . ALA A 1 301 ? -8.615 15.216 15.529 1.00 95.94 301 ALA A O 1
ATOM 2362 N N . MET A 1 302 ? -8.624 13.106 14.772 1.00 96.38 302 MET A N 1
ATOM 2363 C CA . MET A 1 302 ? -10.070 12.913 14.887 1.00 96.38 302 MET A CA 1
ATOM 2364 C C . MET A 1 302 ? -10.513 12.929 16.356 1.00 96.38 302 MET A C 1
ATOM 2366 O O . MET A 1 302 ? -11.478 13.623 16.675 1.00 96.38 302 MET A O 1
ATOM 2370 N N . TYR A 1 303 ? -9.806 12.232 17.257 1.00 95.25 303 TYR A N 1
ATOM 2371 C CA . TYR A 1 303 ? -10.085 12.301 18.697 1.00 95.25 303 TYR A CA 1
ATOM 2372 C C . TYR A 1 303 ? -9.958 13.731 19.239 1.00 95.25 303 TYR A C 1
ATOM 2374 O O . TYR A 1 303 ? -10.861 14.187 19.935 1.00 95.25 303 TYR A O 1
ATOM 2382 N N . ASP A 1 304 ? -8.910 14.464 18.857 1.00 94.56 304 ASP A N 1
ATOM 2383 C CA . ASP A 1 304 ? -8.697 15.859 19.267 1.00 94.56 304 ASP A CA 1
ATOM 2384 C C . ASP A 1 304 ? -9.807 16.799 18.771 1.00 94.56 304 ASP A C 1
ATOM 2386 O O . ASP A 1 304 ? -10.161 17.767 19.450 1.00 94.56 304 ASP A O 1
ATOM 2390 N N . LYS A 1 305 ? -10.358 16.552 17.573 1.00 94.56 305 LYS A N 1
ATOM 2391 C CA . LYS A 1 305 ? -11.510 17.310 17.053 1.00 94.56 305 LYS A CA 1
ATOM 2392 C C . LYS A 1 305 ? -12.795 16.949 17.797 1.00 94.56 305 LYS A C 1
ATOM 2394 O O . LYS A 1 305 ? -13.566 17.849 18.125 1.00 94.56 305 LYS A O 1
ATOM 2399 N N . LEU A 1 306 ? -13.013 15.667 18.091 1.00 92.88 306 LEU A N 1
ATOM 2400 C CA . LEU A 1 306 ? -14.192 15.209 18.825 1.00 92.88 306 LEU A CA 1
ATOM 2401 C C . LEU A 1 306 ? -14.216 15.774 20.248 1.00 92.88 306 LEU A C 1
ATOM 2403 O O . LEU A 1 306 ? -15.227 16.353 20.617 1.00 92.88 306 LEU A O 1
ATOM 2407 N N . GLU A 1 307 ? -13.109 15.728 20.996 1.00 89.00 307 GLU A N 1
ATOM 2408 C CA . GLU A 1 307 ? -13.013 16.245 22.379 1.00 89.00 307 GLU A CA 1
ATOM 2409 C C . GLU A 1 307 ? -13.408 17.725 22.538 1.00 89.00 307 GLU A C 1
ATOM 2411 O O . GLU A 1 307 ? -13.762 18.156 23.632 1.00 89.00 307 GLU A O 1
ATOM 2416 N N . LYS A 1 308 ? -13.378 18.511 21.456 1.00 88.88 308 LYS A N 1
ATOM 2417 C CA . LYS A 1 308 ? -13.805 19.921 21.445 1.00 88.88 308 LYS A CA 1
ATOM 2418 C C . LYS A 1 308 ? -15.317 20.107 21.266 1.00 88.88 308 LYS A C 1
ATOM 2420 O O . LYS A 1 308 ? -15.792 21.239 21.274 1.00 88.88 308 LYS A O 1
ATOM 2425 N N . THR A 1 309 ? -16.068 19.027 21.073 1.00 87.38 309 THR A N 1
ATOM 2426 C CA . THR A 1 309 ? -17.528 19.041 20.914 1.00 87.38 309 THR A CA 1
ATOM 2427 C C . THR A 1 309 ? -18.192 18.811 22.274 1.00 87.38 309 THR A C 1
ATOM 2429 O O . THR A 1 309 ? -17.765 17.927 23.011 1.00 87.38 309 THR A O 1
ATOM 2432 N N . SER A 1 310 ? -19.247 19.570 22.603 1.00 79.94 310 SER A N 1
ATOM 2433 C CA . SER A 1 310 ? -19.902 19.583 23.931 1.00 79.94 310 SER A CA 1
ATOM 2434 C C . SER A 1 310 ? -20.374 18.218 24.441 1.00 79.94 310 SER A C 1
ATOM 2436 O O . SER A 1 310 ? -20.424 18.012 25.647 1.00 79.94 310 SER A O 1
ATOM 2438 N N . ASP A 1 311 ? -20.675 17.289 23.531 1.00 81.06 311 ASP A N 1
ATOM 2439 C CA . ASP A 1 311 ? -21.283 15.986 23.837 1.00 81.06 311 ASP A CA 1
ATOM 2440 C C . ASP A 1 311 ? -20.413 14.802 23.386 1.00 81.06 311 ASP A C 1
ATOM 2442 O O . ASP A 1 311 ? -20.896 13.678 23.211 1.00 81.06 311 ASP A O 1
ATOM 2446 N N . ALA A 1 312 ? -19.125 15.046 23.135 1.00 83.50 312 ALA A N 1
ATOM 2447 C CA . ALA A 1 312 ? -18.233 13.989 22.694 1.00 83.50 312 ALA A CA 1
ATOM 2448 C C . ALA A 1 312 ? -17.887 13.021 23.838 1.00 83.50 312 ALA A C 1
ATOM 2450 O O . ALA A 1 312 ? -17.518 13.449 24.935 1.00 83.50 312 ALA A O 1
ATOM 2451 N N . PRO A 1 313 ? -17.937 11.701 23.588 1.00 87.38 313 PRO A N 1
ATOM 2452 C CA . PRO A 1 313 ? -17.408 10.715 24.512 1.00 87.38 313 PRO A CA 1
ATOM 2453 C C . PRO A 1 313 ? -15.912 10.916 24.766 1.00 87.38 313 PRO A C 1
ATOM 2455 O O . PRO A 1 313 ? -15.169 11.412 23.920 1.00 87.38 313 PRO A O 1
ATOM 2458 N N . SER A 1 314 ? -15.445 10.450 25.921 1.00 90.38 314 SER A N 1
ATOM 2459 C CA . SER A 1 314 ? -14.023 10.459 26.256 1.00 90.38 314 SER A CA 1
ATOM 2460 C C . SER A 1 314 ? -13.205 9.520 25.354 1.00 90.38 314 SER A C 1
ATOM 2462 O O . SER A 1 314 ? -13.711 8.528 24.824 1.00 90.38 314 SER A O 1
ATOM 2464 N N . ARG A 1 315 ? -11.884 9.731 25.269 1.00 91.94 315 ARG A N 1
ATOM 2465 C CA . ARG A 1 315 ? -10.957 8.774 24.621 1.00 91.94 315 ARG A CA 1
ATOM 2466 C C . ARG A 1 315 ? -11.114 7.335 25.109 1.00 91.94 315 ARG A C 1
ATOM 2468 O O . ARG A 1 315 ? -11.038 6.398 24.317 1.00 91.94 315 ARG A O 1
ATOM 2475 N N . SER A 1 316 ? -11.348 7.141 26.409 1.00 90.81 316 SER A N 1
ATOM 2476 C CA . SER A 1 316 ? -11.548 5.801 26.967 1.00 90.81 316 SER A CA 1
ATOM 2477 C C . SER A 1 316 ? -12.813 5.128 26.432 1.00 90.81 316 SER A C 1
ATOM 2479 O O . SER A 1 316 ? -12.815 3.910 26.255 1.00 90.81 316 SER A O 1
ATOM 2481 N N . TRP A 1 317 ? -13.852 5.898 26.102 1.00 92.50 317 TRP A N 1
ATOM 2482 C CA . TRP A 1 317 ? -15.045 5.380 25.441 1.00 92.50 317 TRP A CA 1
ATOM 2483 C C . TRP A 1 317 ? -14.727 4.840 24.041 1.00 92.50 317 TRP A C 1
ATOM 2485 O O . TRP A 1 317 ? -15.148 3.730 23.723 1.00 92.50 317 TRP A O 1
ATOM 2495 N N . PHE A 1 318 ? -13.908 5.537 23.242 1.00 93.75 318 PHE A N 1
ATOM 2496 C CA . PHE A 1 318 ? -13.485 5.046 21.920 1.00 93.75 318 PHE A CA 1
ATOM 2497 C C . PHE A 1 318 ? -12.628 3.776 22.004 1.00 93.75 318 PHE A C 1
ATOM 2499 O O . PHE A 1 318 ? -12.807 2.849 21.214 1.00 93.75 318 PHE A O 1
ATOM 2506 N N . TYR A 1 319 ? -11.749 3.671 23.005 1.00 93.06 319 TYR A N 1
ATOM 2507 C CA . TYR A 1 319 ? -11.014 2.426 23.249 1.00 93.06 319 TYR A CA 1
ATOM 2508 C C . TYR A 1 319 ? -11.941 1.268 23.629 1.00 93.06 319 TYR A C 1
ATOM 2510 O O . TYR A 1 319 ? -11.724 0.138 23.188 1.00 93.06 319 TYR A O 1
ATOM 2518 N N . ASN A 1 320 ? -12.987 1.525 24.417 1.00 93.69 320 ASN A N 1
ATOM 2519 C CA . ASN A 1 320 ? -13.990 0.508 24.723 1.00 93.69 320 ASN A CA 1
ATOM 2520 C C . ASN A 1 320 ? -14.794 0.130 23.472 1.00 93.69 320 ASN A C 1
ATOM 2522 O O . ASN A 1 320 ? -14.995 -1.055 23.240 1.00 93.69 320 ASN A O 1
ATOM 2526 N N . ALA A 1 321 ? -15.187 1.100 22.641 1.00 95.19 321 ALA A N 1
ATOM 2527 C CA . ALA A 1 321 ? -15.874 0.874 21.369 1.00 95.19 321 ALA A CA 1
ATOM 2528 C C . ALA A 1 321 ? -15.076 -0.058 20.438 1.00 95.19 321 ALA A C 1
ATOM 2530 O O . ALA A 1 321 ? -15.613 -1.058 19.964 1.00 95.19 321 ALA A O 1
ATOM 2531 N N . LEU A 1 322 ? -13.775 0.204 20.251 1.00 96.12 322 LEU A N 1
ATOM 2532 C CA . LEU A 1 322 ? -12.877 -0.662 19.474 1.00 96.12 322 LEU A CA 1
ATOM 2533 C C . LEU A 1 322 ? -12.824 -2.090 20.032 1.00 96.12 322 LEU A C 1
ATOM 2535 O O . LEU A 1 322 ? -12.999 -3.053 19.291 1.00 96.12 322 LEU A O 1
ATOM 2539 N N . ASN A 1 323 ? -12.621 -2.242 21.344 1.00 95.81 323 ASN A N 1
ATOM 2540 C CA . ASN A 1 323 ? -12.549 -3.570 21.955 1.00 95.81 323 ASN A CA 1
ATOM 2541 C C . ASN A 1 323 ? -13.888 -4.320 21.918 1.00 95.81 323 ASN A C 1
ATOM 2543 O O . ASN A 1 323 ? -13.891 -5.538 21.764 1.00 95.81 323 ASN A O 1
ATOM 2547 N N . LEU A 1 324 ? -15.007 -3.606 22.044 1.00 96.00 324 LEU A N 1
ATOM 2548 C CA . LEU A 1 324 ? -16.342 -4.174 21.894 1.00 96.00 324 LEU A CA 1
ATOM 2549 C C . LEU A 1 324 ? -16.561 -4.698 20.477 1.00 96.00 324 LEU A C 1
ATOM 2551 O O . LEU A 1 324 ? -17.063 -5.801 20.331 1.00 96.00 324 LEU A O 1
ATOM 2555 N N . ALA A 1 325 ? -16.159 -3.950 19.447 1.00 96.62 325 ALA A N 1
ATOM 2556 C CA . ALA A 1 325 ? -16.249 -4.419 18.066 1.00 96.62 325 ALA A CA 1
ATOM 2557 C C . ALA A 1 325 ? -15.376 -5.661 17.815 1.00 96.62 325 ALA A C 1
ATOM 2559 O O . ALA A 1 325 ? -15.802 -6.570 17.108 1.00 96.62 325 ALA A O 1
ATOM 2560 N N . VAL A 1 326 ? -14.187 -5.729 18.427 1.00 95.94 326 VAL A N 1
ATOM 2561 C CA . VAL A 1 326 ? -13.338 -6.933 18.396 1.00 95.94 326 VAL A CA 1
ATOM 2562 C C . VAL A 1 326 ? -14.028 -8.130 19.040 1.00 95.94 326 VAL A C 1
ATOM 2564 O O . VAL A 1 326 ? -14.073 -9.195 18.432 1.00 95.94 326 VAL A O 1
ATOM 2567 N N . ASP A 1 327 ? -14.593 -7.957 20.232 1.00 95.50 327 ASP A N 1
ATOM 2568 C CA . ASP A 1 327 ? -15.319 -9.028 20.916 1.00 95.50 327 ASP A CA 1
ATOM 2569 C C . ASP A 1 327 ? -16.539 -9.489 20.131 1.00 95.50 327 ASP A C 1
ATOM 2571 O O . ASP A 1 327 ? -16.762 -10.681 19.965 1.00 95.50 327 ASP A O 1
ATOM 2575 N N . ASP A 1 328 ? -17.315 -8.540 19.631 1.00 95.06 328 ASP A N 1
ATOM 2576 C CA . ASP A 1 328 ? -18.517 -8.797 18.854 1.00 95.06 328 ASP A CA 1
ATOM 2577 C C . ASP A 1 328 ? -18.208 -9.582 17.567 1.00 95.06 328 ASP A C 1
ATOM 2579 O O . ASP A 1 328 ? -18.996 -10.431 17.160 1.00 95.06 328 ASP A O 1
ATOM 2583 N N . LYS A 1 329 ? -17.018 -9.381 16.983 1.00 95.00 329 LYS A N 1
ATOM 2584 C CA . LYS A 1 329 ? -16.513 -10.210 15.884 1.00 95.00 329 LYS A CA 1
ATOM 2585 C C . LYS A 1 329 ? -16.019 -11.587 16.344 1.00 95.00 329 LYS A C 1
ATOM 2587 O O . LYS A 1 329 ? -16.275 -12.579 15.669 1.00 95.00 329 LYS A O 1
ATOM 2592 N N . ASP A 1 330 ? -15.302 -11.662 17.466 1.00 93.12 330 ASP A N 1
ATOM 2593 C CA . ASP A 1 330 ? -14.764 -12.918 18.018 1.00 93.12 330 ASP A CA 1
ATOM 2594 C C . ASP A 1 330 ? -15.861 -13.883 18.498 1.00 93.12 330 ASP A C 1
ATOM 2596 O O . ASP A 1 330 ? -15.665 -15.100 18.465 1.00 93.12 330 ASP A O 1
ATOM 2600 N N . PHE A 1 331 ? -16.981 -13.337 18.972 1.00 94.19 331 PHE A N 1
ATOM 2601 C CA . PHE A 1 331 ? -18.135 -14.062 19.508 1.00 94.19 331 PHE A CA 1
ATOM 2602 C C . PHE A 1 331 ? -19.363 -13.934 18.599 1.00 94.19 331 PHE A C 1
ATOM 2604 O O . PHE A 1 331 ? -20.500 -14.050 19.056 1.00 94.19 331 PHE A O 1
ATOM 2611 N N . GLU A 1 332 ? -19.144 -13.687 17.307 1.00 91.88 332 GLU A N 1
ATOM 2612 C CA . GLU A 1 332 ? -20.209 -13.643 16.312 1.00 91.88 332 GLU A CA 1
ATOM 2613 C C . GLU A 1 332 ? -20.960 -14.989 16.307 1.00 91.88 332 GLU A C 1
ATOM 2615 O O . GLU A 1 332 ? -20.356 -16.047 16.113 1.00 91.88 332 GLU A O 1
ATOM 2620 N N . ASN A 1 333 ? -22.281 -14.950 16.509 1.00 91.44 333 ASN A N 1
ATOM 2621 C CA . ASN A 1 333 ? -23.170 -16.114 16.677 1.00 91.44 333 ASN A CA 1
ATOM 2622 C C . ASN A 1 333 ? -23.019 -16.897 17.999 1.00 91.44 333 ASN A C 1
ATOM 2624 O O . ASN A 1 333 ? -23.551 -18.004 18.122 1.00 91.44 333 ASN A O 1
ATOM 2628 N N . ASP A 1 334 ? -22.320 -16.361 19.002 1.00 94.94 334 ASP A N 1
ATOM 2629 C CA . ASP A 1 334 ? -22.326 -16.938 20.348 1.00 94.94 334 ASP A CA 1
ATOM 2630 C C . ASP A 1 334 ? -23.594 -16.503 21.105 1.00 94.94 334 ASP A C 1
ATOM 2632 O O . ASP A 1 334 ? -23.719 -15.370 21.579 1.00 94.94 334 ASP A O 1
ATOM 2636 N N . ALA A 1 335 ? -24.542 -17.434 21.237 1.00 95.19 335 ALA A N 1
ATOM 2637 C CA . ALA A 1 335 ? -25.831 -17.187 21.883 1.00 95.19 335 ALA A CA 1
ATOM 2638 C C . ALA A 1 335 ? -25.719 -16.795 23.367 1.00 95.19 335 ALA A C 1
ATOM 2640 O O . ALA A 1 335 ? -26.649 -16.200 23.913 1.00 95.19 335 ALA A O 1
ATOM 2641 N N . ASP A 1 336 ? -24.621 -17.137 24.049 1.00 96.56 336 ASP A N 1
ATOM 2642 C CA . ASP A 1 336 ? -24.406 -16.703 25.426 1.00 96.56 336 ASP A CA 1
ATOM 2643 C C . ASP A 1 336 ? -23.906 -15.259 25.459 1.00 96.56 336 ASP A C 1
ATOM 2645 O O . ASP A 1 336 ? -24.426 -14.468 26.245 1.00 96.56 336 ASP A O 1
ATOM 2649 N N . TYR A 1 337 ? -22.989 -14.875 24.565 1.00 95.69 337 TYR A N 1
ATOM 2650 C CA . TYR A 1 337 ? -22.521 -13.489 24.440 1.00 95.69 337 TYR A CA 1
ATOM 2651 C C . TYR A 1 337 ? -23.645 -12.505 24.073 1.00 95.69 337 TYR A C 1
ATOM 2653 O O . TYR A 1 337 ? -23.672 -11.375 24.573 1.00 95.69 337 TYR A O 1
ATOM 2661 N N . GLU A 1 338 ? -24.607 -12.922 23.247 1.00 93.56 338 GLU A N 1
ATOM 2662 C CA . GLU A 1 338 ? -25.775 -12.107 22.881 1.00 93.56 338 GLU A CA 1
ATOM 2663 C C . GLU A 1 338 ? -26.665 -11.743 24.078 1.00 93.56 338 GLU A C 1
ATOM 2665 O O . GLU A 1 338 ? -27.230 -10.649 24.105 1.00 93.56 338 GLU A O 1
ATOM 2670 N N . LYS A 1 339 ? -26.738 -12.608 25.100 1.00 94.00 339 LYS A N 1
ATOM 2671 C CA . LYS A 1 339 ? -27.543 -12.376 26.315 1.00 94.00 339 LYS A CA 1
ATOM 2672 C C . LYS A 1 339 ? -26.945 -11.319 27.246 1.00 94.00 339 LYS A C 1
ATOM 2674 O O . LYS A 1 339 ? -27.632 -10.849 28.153 1.00 94.00 339 LYS A O 1
ATOM 2679 N N . LEU A 1 340 ? -25.672 -10.960 27.071 1.00 94.00 340 LEU A N 1
ATOM 2680 C CA . LEU A 1 340 ? -25.007 -9.983 27.929 1.00 94.00 340 LEU A CA 1
ATOM 2681 C C . LEU A 1 340 ? -25.464 -8.561 27.598 1.00 94.00 340 LEU A C 1
ATOM 2683 O O . LEU A 1 340 ? -25.520 -8.153 26.436 1.00 94.00 340 LEU A O 1
ATOM 2687 N N . ASN A 1 341 ? -25.693 -7.757 28.635 1.00 92.56 341 ASN A N 1
ATOM 2688 C CA . ASN A 1 341 ? -25.927 -6.326 28.453 1.00 92.56 341 ASN A CA 1
ATOM 2689 C C . ASN A 1 341 ? -24.626 -5.577 28.102 1.00 92.56 341 ASN A C 1
ATOM 2691 O O . ASN A 1 341 ? -23.514 -6.078 28.295 1.00 92.56 341 ASN A O 1
ATOM 2695 N N . LEU A 1 342 ? -24.758 -4.343 27.602 1.00 91.06 342 LEU A N 1
ATOM 2696 C CA . LEU A 1 342 ? -23.620 -3.537 27.146 1.00 91.06 342 LEU A CA 1
ATOM 2697 C C . LEU A 1 342 ? -22.557 -3.337 28.238 1.00 91.06 342 LEU A C 1
ATOM 2699 O O . LEU A 1 342 ? -21.368 -3.470 27.960 1.00 91.06 342 LEU A O 1
ATOM 2703 N N . SER A 1 343 ? -22.963 -3.074 29.482 1.00 91.88 343 SER A N 1
ATOM 2704 C CA . SER A 1 343 ? -22.030 -2.883 30.598 1.00 91.88 343 SER A CA 1
ATOM 2705 C C . SER A 1 343 ? -21.197 -4.139 30.856 1.00 91.88 343 SER A C 1
ATOM 2707 O O . SER A 1 343 ? -19.977 -4.053 30.990 1.00 91.88 343 SER A O 1
ATOM 2709 N N . GLN A 1 344 ? -21.823 -5.319 30.863 1.00 94.75 344 GLN A N 1
ATOM 2710 C CA . GLN A 1 344 ? -21.119 -6.598 31.001 1.00 94.75 344 GLN A CA 1
ATOM 2711 C C . GLN A 1 344 ? -20.122 -6.812 29.854 1.00 94.75 344 GLN A C 1
ATOM 2713 O O . GLN A 1 344 ? -18.963 -7.143 30.114 1.00 94.75 344 GLN A O 1
ATOM 2718 N N . LYS A 1 345 ? -20.537 -6.549 28.605 1.00 95.19 345 LYS A N 1
ATOM 2719 C CA . LYS A 1 345 ? -19.651 -6.623 27.431 1.00 95.19 345 LYS A CA 1
ATOM 2720 C C . LYS A 1 345 ? -18.447 -5.687 27.580 1.00 95.19 345 LYS A C 1
ATOM 2722 O O . LYS A 1 345 ? -17.318 -6.134 27.394 1.00 95.19 345 LYS A O 1
ATOM 2727 N N . ILE A 1 346 ? -18.661 -4.438 28.011 1.00 93.25 346 ILE A N 1
ATOM 2728 C CA . ILE A 1 346 ? -17.588 -3.455 28.247 1.00 93.25 346 ILE A CA 1
ATOM 2729 C C . ILE A 1 346 ? -16.570 -3.990 29.254 1.00 93.25 346 ILE A C 1
ATOM 2731 O O . ILE A 1 346 ? -15.375 -3.966 28.974 1.00 93.25 346 ILE A O 1
ATOM 2735 N N . TYR A 1 347 ? -16.999 -4.502 30.409 1.00 94.44 347 TYR A N 1
ATOM 2736 C CA . TYR A 1 347 ? -16.049 -4.984 31.417 1.00 94.44 347 TYR A CA 1
ATOM 2737 C C . TYR A 1 347 ? -15.273 -6.219 30.962 1.00 94.44 347 TYR A C 1
ATOM 2739 O O . TYR A 1 347 ? -14.084 -6.347 31.262 1.00 94.44 347 TYR A O 1
ATOM 2747 N N . LEU A 1 348 ? -15.899 -7.100 30.182 1.00 95.25 348 LEU A N 1
ATOM 2748 C CA . LEU A 1 348 ? -15.224 -8.263 29.615 1.00 95.25 348 LEU A CA 1
ATOM 2749 C C . LEU A 1 348 ? -14.111 -7.897 28.619 1.00 95.25 348 LEU A C 1
ATOM 2751 O O . LEU A 1 348 ? -13.155 -8.669 28.484 1.00 95.25 348 LEU A O 1
ATOM 2755 N N . THR A 1 349 ? -14.149 -6.709 28.000 1.00 94.06 349 THR A N 1
ATOM 2756 C CA . THR A 1 349 ? -13.038 -6.219 27.160 1.00 94.06 349 THR A CA 1
ATOM 2757 C C . THR A 1 349 ? -11.717 -6.091 27.929 1.00 94.06 349 THR A C 1
ATOM 2759 O O . THR A 1 349 ? -10.635 -6.148 27.345 1.00 94.06 349 THR A O 1
ATOM 2762 N N . TYR A 1 350 ? -11.747 -5.982 29.265 1.00 91.12 350 TYR A N 1
ATOM 2763 C CA . TYR A 1 350 ? -10.536 -5.862 30.092 1.00 91.12 350 TYR A CA 1
ATOM 2764 C C . TYR A 1 350 ? -9.660 -7.115 30.099 1.00 91.12 350 TYR A C 1
ATOM 2766 O O . TYR A 1 350 ? -8.521 -7.058 30.591 1.00 91.12 350 TYR A O 1
ATOM 2774 N N . LEU A 1 351 ? -10.195 -8.216 29.571 1.00 91.94 351 LEU A N 1
ATOM 2775 C CA . LEU A 1 351 ? -9.504 -9.477 29.357 1.00 91.94 351 LEU A CA 1
ATOM 2776 C C . LEU A 1 351 ? -8.897 -9.590 27.944 1.00 91.94 351 LEU A C 1
ATOM 2778 O O . LEU A 1 351 ? -8.125 -10.509 27.711 1.00 91.94 351 LEU A O 1
ATOM 2782 N N . ASN A 1 352 ? -9.129 -8.632 27.035 1.00 86.75 352 ASN A N 1
ATOM 2783 C CA . ASN A 1 352 ? -8.612 -8.680 25.652 1.00 86.75 352 ASN A CA 1
ATOM 2784 C C . ASN A 1 352 ? -7.101 -8.465 25.553 1.00 86.75 352 ASN A C 1
ATOM 2786 O O . ASN A 1 352 ? -6.486 -8.802 24.546 1.00 86.75 352 ASN A O 1
ATOM 2790 N N . LYS A 1 353 ? -6.494 -7.897 26.600 1.00 79.69 353 LYS A N 1
ATOM 2791 C CA . LYS A 1 353 ? -5.076 -7.513 26.605 1.00 79.69 353 LYS A CA 1
ATOM 2792 C C . LYS A 1 353 ? -4.106 -8.693 26.668 1.00 79.69 353 LYS A C 1
ATOM 2794 O O . LYS A 1 353 ? -2.932 -8.499 26.375 1.00 79.69 353 LYS A O 1
ATOM 2799 N N . ASN A 1 354 ? -4.556 -9.871 27.094 1.00 80.81 354 ASN A N 1
ATOM 2800 C CA . ASN A 1 354 ? -3.718 -11.064 27.159 1.00 80.81 354 ASN A CA 1
ATOM 2801 C C . ASN A 1 354 ? -4.487 -12.247 26.565 1.00 80.81 354 ASN A C 1
ATOM 2803 O O . ASN A 1 354 ? -5.576 -12.579 27.033 1.00 80.81 354 ASN A O 1
ATOM 2807 N N . ALA A 1 355 ? -3.898 -12.885 25.552 1.00 81.38 355 ALA A N 1
ATOM 2808 C CA . ALA A 1 355 ? -4.471 -14.049 24.885 1.00 81.38 355 ALA A CA 1
ATOM 2809 C C . ALA A 1 355 ? -4.762 -15.204 25.863 1.00 81.38 355 ALA A C 1
ATOM 2811 O O . ALA A 1 355 ? -5.737 -15.931 25.680 1.00 81.38 355 ALA A O 1
ATOM 2812 N N . GLU A 1 356 ? -3.983 -15.326 26.940 1.00 85.88 356 GLU A N 1
ATOM 2813 C CA . GLU A 1 356 ? -4.170 -16.340 27.986 1.00 85.88 356 GLU A CA 1
ATOM 2814 C C . GLU A 1 356 ? -5.517 -16.203 28.712 1.00 85.88 356 GLU A C 1
ATOM 2816 O O . GLU A 1 356 ? -6.072 -17.187 29.202 1.00 85.88 356 GLU A O 1
ATOM 2821 N N . TYR A 1 357 ? -6.100 -14.999 28.749 1.00 88.31 357 TYR A N 1
ATOM 2822 C CA . TYR A 1 357 ? -7.388 -14.770 29.406 1.00 88.31 357 TYR A CA 1
ATOM 2823 C C . TYR A 1 357 ? -8.588 -15.186 28.552 1.00 88.31 357 TYR A C 1
ATOM 2825 O O . TYR A 1 357 ? -9.712 -15.161 29.055 1.00 88.31 357 TYR A O 1
ATOM 2833 N N . ARG A 1 358 ? -8.389 -15.599 27.291 1.00 87.75 358 ARG A N 1
ATOM 2834 C CA . ARG A 1 358 ? -9.487 -15.955 26.378 1.00 87.75 358 ARG A CA 1
ATOM 2835 C C . ARG A 1 358 ? -10.364 -17.076 26.939 1.00 87.75 358 ARG A C 1
ATOM 2837 O O . ARG A 1 358 ? -11.586 -16.947 26.951 1.00 87.75 358 ARG A O 1
ATOM 2844 N N . THR A 1 359 ? -9.758 -18.137 27.471 1.00 90.12 359 THR A N 1
ATOM 2845 C CA . THR A 1 359 ? -10.496 -19.262 28.074 1.00 90.12 359 THR A CA 1
ATOM 2846 C C . THR A 1 359 ? -11.284 -18.821 29.308 1.00 90.12 359 THR A C 1
ATOM 2848 O O . THR A 1 359 ? -12.450 -19.178 29.464 1.00 90.12 359 THR A O 1
ATOM 2851 N N . ALA A 1 360 ? -10.682 -17.990 30.164 1.00 92.88 360 ALA A N 1
ATOM 2852 C CA . ALA A 1 360 ? -11.349 -17.468 31.354 1.00 92.88 360 ALA A CA 1
ATOM 2853 C C . ALA A 1 360 ? -12.520 -16.536 30.993 1.00 92.88 360 ALA A C 1
ATOM 2855 O O . ALA A 1 360 ? -13.580 -16.600 31.613 1.00 92.88 360 ALA A O 1
ATOM 2856 N N . LYS A 1 361 ? -12.354 -15.716 29.950 1.00 95.44 361 LYS A N 1
ATOM 2857 C CA . LYS A 1 361 ? -13.399 -14.842 29.411 1.00 95.44 361 LYS A CA 1
ATOM 2858 C C . LYS A 1 361 ? -14.606 -15.634 28.906 1.00 95.44 361 LYS A C 1
ATOM 2860 O O . LYS A 1 361 ? -15.727 -15.301 29.271 1.00 95.44 361 LYS A O 1
ATOM 2865 N N . LEU A 1 362 ? -14.380 -16.698 28.131 1.00 94.06 362 LEU A N 1
ATOM 2866 C CA . LEU A 1 362 ? -15.443 -17.607 27.684 1.00 94.06 362 LEU A CA 1
ATOM 2867 C C . LEU A 1 362 ? -16.199 -18.230 28.867 1.00 94.06 362 LEU A C 1
ATOM 2869 O O . LEU A 1 362 ? -17.424 -18.309 28.844 1.00 94.06 362 LEU A O 1
ATOM 2873 N N . GLY A 1 363 ? -15.478 -18.625 29.921 1.00 94.88 363 GLY A N 1
ATOM 2874 C CA . GLY A 1 363 ? -16.090 -19.113 31.159 1.00 94.88 363 GLY A CA 1
ATOM 2875 C C . GLY A 1 363 ? -17.009 -18.076 31.813 1.00 94.88 363 GLY A C 1
ATOM 2876 O O . GLY A 1 363 ? -18.131 -18.407 32.188 1.00 94.88 363 GLY A O 1
ATOM 2877 N N . LEU A 1 364 ? -16.571 -16.814 31.886 1.00 96.69 364 LEU A N 1
ATOM 2878 C CA . LEU A 1 364 ? -17.388 -15.726 32.429 1.00 96.69 364 LEU A CA 1
ATOM 2879 C C . LEU A 1 364 ? -18.619 -15.422 31.577 1.00 96.69 364 LEU A C 1
ATOM 2881 O O . LEU A 1 364 ? -19.679 -15.190 32.145 1.00 96.69 364 LEU A O 1
ATOM 2885 N N . ILE A 1 365 ? -18.507 -15.442 30.246 1.00 96.56 365 ILE A N 1
ATOM 2886 C CA . ILE A 1 365 ? -19.655 -15.227 29.349 1.00 96.56 365 ILE A CA 1
ATOM 2887 C C . ILE A 1 365 ? -20.757 -16.247 29.660 1.00 96.56 365 ILE A C 1
ATOM 2889 O O . ILE A 1 365 ? -21.892 -15.857 29.928 1.00 96.56 365 ILE A O 1
ATOM 2893 N N . LYS A 1 366 ? -20.402 -17.536 29.735 1.00 96.12 366 LYS A N 1
ATOM 2894 C CA . LYS A 1 366 ? -21.347 -18.614 30.071 1.00 96.12 366 LYS A CA 1
ATOM 2895 C C . LYS A 1 366 ? -21.939 -18.461 31.468 1.00 96.12 366 LYS A C 1
ATOM 2897 O O . LYS A 1 366 ? -23.137 -18.652 31.665 1.00 96.12 366 LYS A O 1
ATOM 2902 N N . GLU A 1 367 ? -21.112 -18.104 32.447 1.00 96.00 367 GLU A N 1
ATOM 2903 C CA . GLU A 1 367 ? -21.568 -17.903 33.823 1.00 96.00 367 GLU A CA 1
ATOM 2904 C C . GLU A 1 367 ? -22.576 -16.748 33.919 1.00 96.00 367 GLU A C 1
ATOM 2906 O O . GLU A 1 367 ? -23.615 -16.886 34.559 1.00 96.00 367 GLU A O 1
ATOM 2911 N N . ILE A 1 368 ? -22.310 -15.628 33.240 1.00 96.12 368 ILE A N 1
ATOM 2912 C CA . ILE A 1 368 ? -23.219 -14.477 33.204 1.00 96.12 368 ILE A CA 1
ATOM 2913 C C . ILE A 1 368 ? -24.529 -14.849 32.498 1.00 96.12 368 ILE A C 1
ATOM 2915 O O . ILE A 1 368 ? -25.601 -14.521 33.000 1.00 96.12 368 ILE A O 1
ATOM 2919 N N . ALA A 1 369 ? -24.444 -15.550 31.365 1.00 94.56 369 ALA A N 1
ATOM 2920 C CA . ALA A 1 369 ? -25.589 -15.939 30.544 1.00 94.56 369 ALA A CA 1
ATOM 2921 C C . ALA A 1 369 ? -26.528 -16.958 31.215 1.00 94.56 369 ALA A C 1
ATOM 2923 O O . ALA A 1 369 ? -27.712 -17.013 30.886 1.00 94.56 369 ALA A O 1
ATOM 2924 N N . THR A 1 370 ? -26.006 -17.779 32.132 1.00 94.69 370 THR A N 1
ATOM 2925 C CA . THR A 1 370 ? -26.771 -18.824 32.842 1.00 94.69 370 THR A CA 1
ATOM 2926 C C . THR A 1 370 ? -27.241 -18.399 34.236 1.00 94.69 370 THR A C 1
ATOM 2928 O O . THR A 1 370 ? -28.061 -19.090 34.844 1.00 94.69 370 THR A O 1
ATOM 2931 N N . ALA A 1 371 ? -26.765 -17.261 34.752 1.00 91.81 371 ALA A N 1
ATOM 2932 C CA . ALA A 1 371 ? -27.187 -16.730 36.041 1.00 91.81 371 ALA A CA 1
ATOM 2933 C C . ALA A 1 371 ? -28.659 -16.286 36.000 1.00 91.81 371 ALA A C 1
ATOM 2935 O O . ALA A 1 371 ? -29.019 -15.353 35.286 1.00 91.81 371 ALA A O 1
ATOM 2936 N N . LYS A 1 372 ? -29.499 -16.928 36.823 1.00 83.25 372 LYS A N 1
ATOM 2937 C CA . LYS A 1 372 ? -30.954 -16.700 36.886 1.00 83.25 372 LYS A CA 1
ATOM 2938 C C . LYS A 1 372 ? -31.334 -15.233 37.138 1.00 83.25 372 LYS A C 1
ATOM 2940 O O . LYS A 1 372 ? -32.290 -14.753 36.541 1.00 83.25 372 LYS A O 1
ATOM 2945 N N . ASP A 1 373 ? -30.550 -14.536 37.961 1.00 86.06 373 ASP A N 1
ATOM 2946 C CA . ASP A 1 373 ? -30.752 -13.123 38.317 1.00 86.06 373 ASP A CA 1
ATOM 2947 C C . ASP A 1 373 ? -29.728 -12.185 37.638 1.00 86.06 373 ASP A C 1
ATOM 2949 O O . ASP A 1 373 ? -29.627 -11.002 37.970 1.00 86.06 373 ASP A O 1
ATOM 2953 N N . GLY A 1 374 ? -28.941 -12.711 36.691 1.00 83.88 374 GLY A N 1
ATOM 2954 C CA . GLY A 1 374 ? -27.788 -12.032 36.104 1.00 83.88 374 GLY A CA 1
ATOM 2955 C C . GLY A 1 374 ? -26.611 -11.862 37.077 1.00 83.88 374 GLY A C 1
ATOM 2956 O O . GLY A 1 374 ? -26.725 -12.010 38.292 1.00 83.88 374 GLY A O 1
ATOM 2957 N N . MET A 1 375 ? -25.431 -11.544 36.539 1.00 92.12 375 MET A N 1
ATOM 2958 C CA . MET A 1 375 ? -24.255 -11.208 37.350 1.00 92.12 375 MET A CA 1
ATOM 2959 C C . MET A 1 375 ? -24.194 -9.697 37.591 1.00 92.12 375 MET A C 1
ATOM 2961 O O . MET A 1 375 ? -24.153 -8.915 36.632 1.00 92.12 375 MET A O 1
ATOM 2965 N N . ARG A 1 376 ? -24.133 -9.281 38.865 1.00 92.12 376 ARG A N 1
ATOM 2966 C CA . ARG A 1 376 ? -23.893 -7.877 39.229 1.00 92.12 376 ARG A CA 1
ATOM 2967 C C . ARG A 1 376 ? -22.507 -7.446 38.749 1.00 92.12 376 ARG A C 1
ATOM 2969 O O . ARG A 1 376 ? -21.539 -8.200 38.825 1.00 92.12 376 ARG A O 1
ATOM 2976 N N . ILE A 1 377 ? -22.391 -6.195 38.307 1.00 92.38 377 ILE A N 1
ATOM 2977 C CA . ILE A 1 377 ? -21.132 -5.641 37.784 1.00 92.38 377 ILE A CA 1
ATOM 2978 C C . ILE A 1 377 ? -19.989 -5.715 38.808 1.00 92.38 377 ILE A C 1
ATOM 2980 O O . ILE A 1 377 ? -18.860 -6.041 38.441 1.00 92.38 377 ILE A O 1
ATOM 2984 N N . GLY A 1 378 ? -20.274 -5.476 40.092 1.00 89.94 378 GLY A N 1
ATOM 2985 C CA . GLY A 1 378 ? -19.277 -5.606 41.159 1.00 89.94 378 GLY A CA 1
ATOM 2986 C C . GLY A 1 378 ? -18.676 -7.014 41.247 1.00 89.94 378 GLY A C 1
ATOM 2987 O O . GLY A 1 378 ? -17.463 -7.158 41.399 1.00 89.94 378 GLY A O 1
ATOM 2988 N N . ASP A 1 379 ? -19.491 -8.056 41.071 1.00 93.44 379 ASP A N 1
ATOM 2989 C CA . ASP A 1 379 ? -19.035 -9.451 41.120 1.00 93.44 379 ASP A CA 1
ATOM 2990 C C . ASP A 1 379 ? -18.235 -9.835 39.871 1.00 93.44 379 ASP A C 1
ATOM 2992 O O . ASP A 1 379 ? -17.195 -10.494 39.974 1.00 93.44 379 ASP A O 1
ATOM 2996 N N . LEU A 1 380 ? -18.655 -9.343 38.701 1.00 95.19 380 LEU A N 1
ATOM 2997 C CA . LEU A 1 380 ? -17.892 -9.473 37.459 1.00 95.19 380 LEU A CA 1
ATOM 2998 C C . LEU A 1 380 ? -16.492 -8.858 37.604 1.00 95.19 380 LEU A C 1
ATOM 3000 O O . LEU A 1 380 ? -15.489 -9.486 37.261 1.00 95.19 380 LEU A O 1
ATOM 3004 N N . LEU A 1 381 ? -16.404 -7.654 38.170 1.00 93.31 381 LEU A N 1
ATOM 3005 C CA . LEU A 1 381 ? -15.134 -6.964 38.393 1.00 93.31 381 LEU A CA 1
ATOM 3006 C C . LEU A 1 381 ? -14.220 -7.718 39.368 1.00 93.31 381 LEU A C 1
ATOM 3008 O O . LEU A 1 381 ? -13.023 -7.844 39.094 1.00 93.31 381 LEU A O 1
ATOM 3012 N N . LYS A 1 382 ? -14.767 -8.297 40.447 1.00 93.00 382 LYS A N 1
ATOM 3013 C CA . LYS A 1 382 ? -14.011 -9.168 41.370 1.00 93.00 382 LYS A CA 1
ATOM 3014 C C . LYS A 1 382 ? -13.437 -10.392 40.648 1.00 93.00 382 LYS A C 1
ATOM 3016 O O . LYS A 1 382 ? -12.263 -10.724 40.830 1.00 93.00 382 LYS A O 1
ATOM 3021 N N . LYS A 1 383 ? -14.228 -11.037 39.784 1.00 95.12 383 LYS A N 1
ATOM 3022 C CA . LYS A 1 383 ? -13.777 -12.188 38.981 1.00 95.12 383 LYS A CA 1
ATOM 3023 C C . LYS A 1 383 ? -12.694 -11.803 37.971 1.00 95.12 383 LYS A C 1
ATOM 3025 O O . LYS A 1 383 ? -11.680 -12.492 37.881 1.00 95.12 383 LYS A O 1
ATOM 3030 N N . ILE A 1 384 ? -12.856 -10.680 37.270 1.00 93.75 384 ILE A N 1
ATOM 3031 C CA . ILE A 1 384 ? -11.842 -10.149 36.345 1.00 93.75 384 ILE A CA 1
ATOM 3032 C C . ILE A 1 384 ? -10.535 -9.832 37.087 1.00 93.75 384 ILE A C 1
ATOM 3034 O O . ILE A 1 384 ? -9.458 -10.172 36.597 1.00 93.75 384 ILE A O 1
ATOM 3038 N N . ALA A 1 385 ? -10.603 -9.212 38.270 1.00 91.69 385 ALA A N 1
ATOM 3039 C CA . ALA A 1 385 ? -9.420 -8.918 39.082 1.00 91.69 385 ALA A CA 1
ATOM 3040 C C . ALA A 1 385 ? -8.669 -10.198 39.480 1.00 91.69 385 ALA A C 1
ATOM 3042 O O . ALA A 1 385 ? -7.449 -10.265 39.308 1.00 91.69 385 ALA A O 1
ATOM 3043 N N . LYS A 1 386 ? -9.411 -11.233 39.905 1.00 93.12 386 LYS A N 1
ATOM 3044 C CA . LYS A 1 386 ? -8.866 -12.559 40.225 1.00 93.12 386 LYS A CA 1
ATOM 3045 C C . LYS A 1 386 ? -8.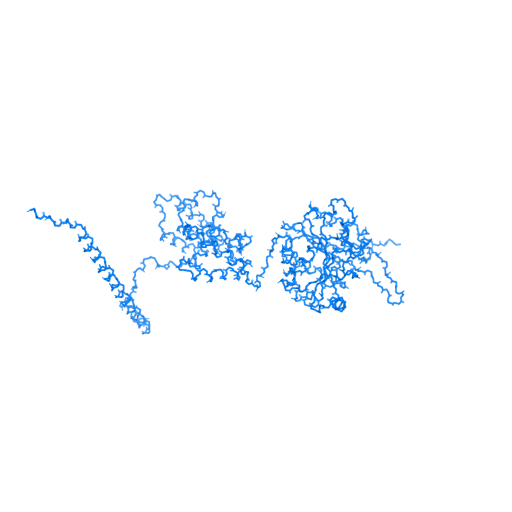172 -13.205 39.022 1.00 93.12 386 LYS A C 1
ATOM 3047 O O . LYS A 1 386 ? -7.059 -13.695 39.173 1.00 93.12 386 LYS A O 1
ATOM 3052 N N . ILE A 1 387 ? -8.783 -13.162 37.832 1.00 92.31 387 ILE A N 1
ATOM 3053 C CA . ILE A 1 387 ? -8.177 -13.686 36.590 1.00 92.31 387 ILE A CA 1
ATOM 3054 C C . ILE A 1 387 ? -6.861 -12.969 36.273 1.00 92.31 387 ILE A C 1
ATOM 3056 O O . ILE A 1 387 ? -5.889 -13.600 35.874 1.00 92.31 387 ILE A O 1
ATOM 3060 N N . LYS A 1 388 ? -6.808 -11.651 36.483 1.00 90.12 388 LYS A N 1
ATOM 3061 C CA . LYS A 1 388 ? -5.627 -10.829 36.180 1.00 90.12 388 LYS A CA 1
ATOM 3062 C C . LYS A 1 388 ? -4.517 -10.933 37.229 1.00 90.12 388 LYS A C 1
ATOM 3064 O O . LYS A 1 388 ? -3.535 -10.202 37.110 1.00 90.12 388 LYS A O 1
ATOM 3069 N N . GLY A 1 389 ? -4.692 -11.750 38.273 1.00 85.12 389 GLY A N 1
ATOM 3070 C CA . GLY A 1 389 ? -3.739 -11.873 39.378 1.00 85.12 389 GLY A CA 1
ATOM 3071 C C . GLY A 1 389 ? -3.491 -10.559 40.124 1.00 85.12 389 GLY A C 1
ATOM 3072 O O . GLY A 1 389 ? -2.468 -10.412 40.787 1.00 85.12 389 GLY A O 1
ATOM 3073 N N . LYS A 1 390 ? -4.392 -9.574 39.995 1.00 71.94 390 LYS A N 1
ATOM 3074 C CA . LYS A 1 390 ? -4.271 -8.313 40.726 1.00 71.94 390 LYS A CA 1
ATOM 3075 C C . LYS A 1 390 ? -4.882 -8.501 42.112 1.00 71.94 390 LYS A C 1
ATOM 3077 O O . LYS A 1 390 ? -5.968 -9.084 42.190 1.00 71.94 390 LYS A O 1
ATOM 3082 N N . PRO A 1 391 ? -4.248 -7.993 43.188 1.00 49.81 391 PRO A N 1
ATOM 3083 C CA . PRO A 1 391 ? -4.931 -7.903 44.468 1.00 49.81 391 PRO A CA 1
ATOM 3084 C C . PRO A 1 391 ? -6.245 -7.162 44.230 1.00 49.81 391 PRO A C 1
ATOM 3086 O O . PRO A 1 391 ? -6.280 -6.173 43.488 1.00 49.81 391 PRO A O 1
ATOM 3089 N N . ILE A 1 392 ? -7.334 -7.696 44.784 1.00 45.81 392 ILE A N 1
ATOM 3090 C CA . ILE A 1 392 ? -8.636 -7.039 44.760 1.00 45.81 392 ILE A CA 1
ATOM 3091 C C . ILE A 1 392 ? -8.447 -5.758 45.570 1.00 45.81 392 ILE A C 1
ATOM 3093 O O . ILE A 1 392 ? -8.591 -5.759 46.785 1.00 45.81 392 ILE A O 1
ATOM 3097 N N . ILE A 1 393 ? -8.062 -4.668 44.908 1.00 43.59 393 ILE A N 1
ATOM 3098 C CA . ILE A 1 393 ? -8.224 -3.343 45.480 1.00 43.59 393 ILE A CA 1
ATOM 3099 C C . ILE A 1 393 ? -9.738 -3.195 45.552 1.00 43.59 393 ILE A C 1
ATOM 3101 O O . ILE A 1 393 ? -10.394 -3.094 44.511 1.00 43.59 393 ILE A O 1
ATOM 3105 N N . GLN A 1 394 ? -10.289 -3.300 46.761 1.00 39.91 394 GLN A N 1
ATOM 3106 C CA . GLN A 1 394 ? -11.658 -2.917 47.082 1.00 39.91 394 GLN A CA 1
ATOM 3107 C C . GLN A 1 394 ? -11.820 -1.444 46.698 1.00 39.91 394 GLN A C 1
ATOM 3109 O O . GLN A 1 394 ? -11.624 -0.545 47.497 1.00 39.91 394 GLN A O 1
ATOM 3114 N N . LYS A 1 395 ? -12.078 -1.184 45.418 1.00 39.38 395 LYS A N 1
ATOM 3115 C CA . LYS A 1 395 ? -12.336 0.153 44.875 1.00 39.38 395 LYS A CA 1
ATOM 3116 C C . LYS A 1 395 ? -13.791 0.309 44.444 1.00 39.38 395 LYS A C 1
ATOM 3118 O O . LYS A 1 395 ? -14.124 1.190 43.664 1.00 39.38 395 LYS A O 1
ATOM 3123 N N . ILE A 1 396 ? -14.646 -0.597 44.905 1.00 40.09 396 ILE A N 1
ATOM 3124 C CA . ILE A 1 396 ? -16.068 -0.647 44.596 1.00 40.09 396 ILE A CA 1
ATOM 3125 C C . ILE A 1 396 ? -16.723 -0.885 45.952 1.00 40.09 396 ILE A C 1
ATOM 3127 O O . ILE A 1 396 ? -16.570 -1.976 46.492 1.00 40.09 396 ILE A O 1
ATOM 3131 N N . GLU A 1 397 ? -17.339 0.169 46.490 1.00 36.09 397 GLU A N 1
ATOM 3132 C CA . GLU A 1 397 ? -17.785 0.360 47.888 1.00 36.09 397 GLU A CA 1
ATOM 3133 C C . GLU A 1 397 ? -16.743 0.913 48.883 1.00 36.09 397 GLU A C 1
ATOM 3135 O O . GLU A 1 397 ? -16.857 0.689 50.077 1.00 36.09 397 GLU A O 1
ATOM 3140 N N . GLN A 1 398 ? -15.778 1.720 48.430 1.00 37.97 398 GLN A N 1
ATOM 3141 C CA . GLN A 1 398 ? -15.312 2.840 49.265 1.00 37.97 398 GLN A CA 1
ATOM 3142 C C . GLN A 1 398 ? -15.956 4.111 48.715 1.00 37.97 398 GLN A C 1
ATOM 3144 O O . GLN A 1 398 ? -15.358 4.889 47.974 1.00 37.97 398 GLN A O 1
ATOM 3149 N N . THR A 1 399 ? -17.255 4.232 48.969 1.00 42.53 399 THR A N 1
ATOM 3150 C CA . THR A 1 399 ? -17.837 5.551 49.187 1.00 42.53 399 THR A CA 1
ATOM 3151 C C . THR A 1 399 ? -17.252 6.050 50.502 1.00 42.53 399 THR A C 1
ATOM 3153 O O . THR A 1 399 ? -17.308 5.328 51.492 1.00 42.53 399 THR A O 1
ATOM 3156 N N . ASP A 1 400 ? -16.693 7.252 50.454 1.00 40.91 400 ASP A N 1
ATOM 3157 C CA . ASP A 1 400 ? -16.048 7.990 51.538 1.00 40.91 400 ASP A CA 1
ATOM 3158 C C . ASP A 1 400 ? -14.624 7.547 51.902 1.00 40.91 400 ASP A C 1
ATOM 3160 O O . ASP A 1 400 ? -14.306 6.375 52.083 1.00 40.91 400 ASP A O 1
ATOM 3164 N N . ASP A 1 401 ? -13.742 8.547 51.952 1.00 48.34 401 ASP A N 1
ATOM 3165 C CA . ASP A 1 401 ? -12.379 8.421 52.441 1.00 48.34 401 ASP A CA 1
ATOM 3166 C C . ASP A 1 401 ? -12.442 7.929 53.892 1.00 48.34 401 ASP A C 1
ATOM 3168 O O . ASP A 1 401 ? -12.771 8.699 54.798 1.00 48.34 401 ASP A O 1
ATOM 3172 N N . GLU A 1 402 ? -12.127 6.660 54.147 1.00 51.22 402 GLU A N 1
ATOM 3173 C CA . GLU A 1 402 ? -11.842 6.244 55.515 1.00 51.22 402 GLU A CA 1
ATOM 3174 C C . GLU A 1 402 ? -10.560 6.955 55.948 1.00 51.22 402 GLU A C 1
ATOM 3176 O O . GLU A 1 402 ? -9.454 6.641 55.497 1.00 51.22 402 GLU A O 1
ATOM 3181 N N . MET A 1 403 ? -10.732 7.966 56.805 1.00 55.69 403 MET A N 1
ATOM 3182 C CA . MET A 1 403 ? -9.637 8.524 57.582 1.00 55.69 403 MET A CA 1
ATOM 3183 C C . MET A 1 403 ? -8.861 7.368 58.228 1.00 55.69 403 MET A C 1
ATOM 3185 O O . MET A 1 403 ? -9.493 6.447 58.755 1.00 55.69 403 MET A O 1
ATOM 3189 N N . PRO A 1 404 ? -7.517 7.418 58.230 1.00 58.06 404 PRO A N 1
ATOM 3190 C CA . PRO A 1 404 ? -6.721 6.439 58.957 1.00 58.06 404 PRO A CA 1
ATOM 3191 C C . PRO A 1 404 ? -7.211 6.371 60.403 1.00 58.06 404 PRO A C 1
ATOM 3193 O O . PRO A 1 404 ? -7.536 7.402 61.007 1.00 58.06 404 PRO A O 1
ATOM 3196 N N . SER A 1 405 ? -7.296 5.161 60.951 1.00 66.44 405 SER A N 1
ATOM 3197 C CA . SER A 1 405 ? -7.776 5.000 62.322 1.00 66.44 405 SER A CA 1
ATOM 3198 C C . SER A 1 405 ? -6.827 5.715 63.294 1.00 66.44 405 SER A C 1
ATOM 3200 O O . SER A 1 405 ? -5.653 5.947 62.987 1.00 66.44 405 SER A O 1
ATOM 3202 N N . ILE A 1 406 ? -7.306 6.067 64.492 1.00 64.25 406 ILE A N 1
ATOM 3203 C CA . ILE A 1 406 ? -6.468 6.719 65.518 1.00 64.25 406 ILE A CA 1
ATOM 3204 C C . ILE A 1 406 ? -5.187 5.906 65.800 1.00 64.25 406 ILE A C 1
ATOM 3206 O O . ILE A 1 406 ? -4.135 6.487 66.068 1.00 64.25 406 ILE A O 1
ATOM 3210 N N . ASP A 1 407 ? -5.246 4.582 65.644 1.00 67.00 407 ASP A N 1
ATOM 3211 C CA . ASP A 1 407 ? -4.123 3.663 65.855 1.00 67.00 407 ASP A CA 1
ATOM 3212 C C . ASP A 1 407 ? -3.090 3.674 64.705 1.00 67.00 407 ASP A C 1
ATOM 3214 O O . ASP A 1 407 ? -1.967 3.180 64.853 1.00 67.00 407 ASP A O 1
ATOM 3218 N N . GLU A 1 408 ? -3.443 4.245 63.551 1.00 65.25 408 GLU A N 1
ATOM 3219 C CA . GLU A 1 408 ? -2.592 4.369 62.360 1.00 65.25 408 GLU A CA 1
ATOM 3220 C C . GLU A 1 408 ? -1.889 5.731 62.263 1.00 65.25 408 GLU A C 1
ATOM 3222 O O . GLU A 1 408 ? -0.867 5.848 61.579 1.00 65.25 408 GLU A O 1
ATOM 3227 N N . LEU A 1 409 ? -2.366 6.737 63.006 1.00 63.38 409 LEU A N 1
ATOM 3228 C CA . LEU A 1 409 ? -1.785 8.085 63.064 1.00 63.38 409 LEU A CA 1
ATOM 3229 C C . LEU A 1 409 ? -0.283 8.121 63.417 1.00 63.38 409 LEU A C 1
ATOM 3231 O O . LEU A 1 409 ? 0.434 8.898 62.788 1.00 63.38 409 LEU A O 1
ATOM 3235 N N . PRO A 1 410 ? 0.257 7.283 64.332 1.00 67.12 410 PRO A N 1
ATOM 3236 C CA . PRO A 1 410 ? 1.687 7.306 64.658 1.00 67.12 410 PRO A CA 1
ATOM 3237 C C . PRO A 1 410 ? 2.605 6.840 63.517 1.00 67.12 410 PRO A C 1
ATOM 3239 O O . PRO A 1 410 ? 3.821 6.995 63.610 1.00 67.12 410 PRO A O 1
ATOM 3242 N N . LYS A 1 411 ? 2.049 6.221 62.466 1.00 65.62 411 LYS A N 1
ATOM 3243 C CA . LYS A 1 411 ? 2.799 5.633 61.342 1.00 65.62 411 LYS A CA 1
ATOM 3244 C C . LYS A 1 411 ? 2.801 6.516 60.092 1.00 65.62 411 LYS A C 1
ATOM 3246 O O . LYS A 1 411 ? 3.411 6.141 59.090 1.00 65.62 411 LYS A O 1
ATOM 3251 N N . LEU A 1 412 ? 2.107 7.652 60.123 1.00 71.12 412 LEU A N 1
ATOM 3252 C CA . LEU A 1 412 ? 1.975 8.558 58.987 1.00 71.12 412 LEU A CA 1
ATOM 3253 C C . LEU A 1 412 ? 2.922 9.750 59.128 1.00 71.12 412 LEU A C 1
ATOM 3255 O O . LEU A 1 412 ? 3.050 10.353 60.189 1.00 71.12 412 LEU A O 1
ATOM 3259 N N . GLU A 1 413 ? 3.580 10.104 58.029 1.00 77.94 413 GLU A N 1
ATOM 3260 C CA . GLU A 1 413 ? 4.352 11.341 57.940 1.00 77.94 413 GLU A CA 1
ATOM 3261 C C . GLU A 1 413 ? 3.407 12.549 58.005 1.00 77.94 413 GLU A C 1
ATOM 3263 O O . GLU A 1 413 ? 2.337 12.538 57.393 1.00 77.94 413 GLU A O 1
ATOM 3268 N N . LEU A 1 414 ? 3.818 13.610 58.708 1.00 75.56 414 LEU A N 1
ATOM 3269 C CA . LEU A 1 414 ? 3.020 14.826 58.927 1.00 75.56 414 LEU A CA 1
ATOM 3270 C C . LEU A 1 414 ? 2.453 15.411 57.617 1.00 75.56 414 LEU A C 1
ATOM 3272 O O . LEU A 1 414 ? 1.297 15.821 57.578 1.00 75.56 414 LEU A O 1
ATOM 3276 N N . GLN A 1 415 ? 3.228 15.355 56.527 1.00 70.25 415 GLN A N 1
ATOM 3277 C CA . GLN A 1 415 ? 2.811 15.811 55.196 1.00 70.25 415 GLN A CA 1
ATOM 3278 C C . GLN A 1 415 ? 1.566 15.081 54.670 1.00 70.25 415 GLN A C 1
ATOM 3280 O O . GLN A 1 415 ? 0.686 15.713 54.096 1.00 70.25 415 GLN A O 1
ATOM 3285 N N . LYS A 1 416 ? 1.433 13.771 54.915 1.00 73.56 416 LYS A N 1
ATOM 3286 C CA . LYS A 1 416 ? 0.245 13.010 54.490 1.00 73.56 416 LYS A CA 1
ATOM 3287 C C . LYS A 1 416 ? -0.996 13.387 55.293 1.00 73.56 416 LYS A C 1
ATOM 3289 O O . LYS A 1 416 ? -2.098 13.403 54.756 1.00 73.56 416 LYS A O 1
ATOM 3294 N N . VAL A 1 417 ? -0.827 13.707 56.576 1.00 73.19 417 VAL A N 1
ATOM 3295 C CA . VAL A 1 417 ? -1.929 14.173 57.432 1.00 73.19 417 VAL A CA 1
ATOM 3296 C C . VAL A 1 417 ? -2.415 15.556 56.980 1.00 73.19 417 VAL A C 1
ATOM 3298 O O . VAL A 1 417 ? -3.620 15.800 56.931 1.00 73.19 417 VAL A O 1
ATOM 3301 N N . GLU A 1 418 ? -1.498 16.438 56.575 1.00 76.19 418 GLU A N 1
ATOM 3302 C CA . GLU A 1 418 ? -1.833 17.739 55.981 1.00 76.19 418 GLU A CA 1
ATOM 3303 C C . GLU A 1 418 ? -2.540 17.603 54.622 1.00 76.19 418 GLU A C 1
ATOM 3305 O O . GLU A 1 418 ? -3.506 18.323 54.362 1.00 76.19 418 GLU A O 1
ATOM 3310 N N . GLU A 1 419 ? -2.130 16.649 53.780 1.00 74.75 419 GLU A N 1
ATOM 3311 C CA . GLU A 1 419 ? -2.814 16.338 52.515 1.00 74.75 419 GLU A CA 1
ATOM 3312 C C . GLU A 1 419 ? -4.249 15.836 52.734 1.00 74.75 419 GLU A C 1
ATOM 3314 O O . GLU A 1 419 ? -5.163 16.265 52.020 1.00 74.75 419 GLU A O 1
ATOM 3319 N N . PHE A 1 420 ? -4.479 14.983 53.740 1.00 76.81 420 PHE A N 1
ATOM 3320 C CA . PHE A 1 420 ? -5.831 14.539 54.099 1.00 76.81 420 PHE A CA 1
ATOM 3321 C C . PHE A 1 420 ? -6.705 15.699 54.570 1.00 76.81 420 PHE A C 1
ATOM 3323 O O . PHE A 1 420 ? -7.841 15.830 54.115 1.00 76.81 420 PHE A O 1
ATOM 3330 N N . LYS A 1 421 ? -6.165 16.577 55.426 1.00 82.25 421 LYS A N 1
ATOM 3331 C CA . LYS A 1 421 ? -6.874 17.780 55.875 1.00 82.25 421 LYS A CA 1
ATOM 3332 C C . LYS A 1 421 ? -7.271 18.661 54.690 1.00 82.25 421 LYS A C 1
ATOM 3334 O O . LYS A 1 421 ? -8.436 19.026 54.573 1.00 82.25 421 LYS A O 1
ATOM 3339 N N . LYS A 1 422 ? -6.327 18.955 53.793 1.00 80.50 422 LYS A N 1
ATOM 3340 C CA . LYS A 1 422 ? -6.583 19.788 52.612 1.00 80.50 422 LYS A CA 1
ATOM 3341 C C . LYS A 1 422 ? -7.639 19.168 51.694 1.00 80.50 422 LYS A C 1
ATOM 3343 O O . LYS A 1 422 ? -8.548 19.855 51.249 1.00 80.50 422 LYS A O 1
ATOM 3348 N N . THR A 1 423 ? -7.557 17.858 51.462 1.00 74.19 423 THR A N 1
ATOM 3349 C CA . THR A 1 423 ? -8.546 17.127 50.652 1.00 74.19 423 THR A CA 1
ATOM 3350 C C . THR A 1 423 ? -9.945 17.205 51.269 1.00 74.19 423 THR A C 1
ATOM 3352 O O . THR A 1 423 ? -10.926 17.402 50.552 1.00 74.19 423 THR A O 1
ATOM 3355 N N . ALA A 1 424 ? -10.048 17.083 52.596 1.00 77.00 424 ALA A N 1
ATOM 3356 C CA . ALA A 1 424 ? -11.314 17.220 53.310 1.00 77.00 424 ALA A CA 1
ATOM 3357 C C . ALA A 1 424 ? -11.869 18.656 53.241 1.00 77.00 424 ALA A C 1
ATOM 3359 O O . ALA A 1 424 ? -13.069 18.832 53.032 1.00 77.00 424 ALA A O 1
ATOM 3360 N N . GLU A 1 425 ? -11.011 19.675 53.358 1.00 83.88 425 GLU A N 1
ATOM 3361 C CA . GLU A 1 425 ? -11.385 21.089 53.206 1.00 83.88 425 GLU A CA 1
ATOM 3362 C C . GLU A 1 425 ? -11.891 21.395 51.785 1.00 83.88 425 GLU A C 1
ATOM 3364 O O . GLU A 1 425 ? -12.964 21.980 51.629 1.00 83.88 425 GLU A O 1
ATOM 3369 N N . ASP A 1 426 ? -11.184 20.927 50.752 1.00 78.12 426 ASP A N 1
ATOM 3370 C CA . ASP A 1 426 ? -11.580 21.104 49.349 1.00 78.12 426 ASP A CA 1
ATOM 3371 C C . ASP A 1 426 ? -12.933 20.425 49.054 1.00 78.12 426 ASP A C 1
ATOM 3373 O O . ASP A 1 426 ? -13.786 20.987 48.359 1.00 78.12 426 ASP A O 1
ATOM 3377 N N . LYS A 1 427 ? -13.170 19.232 49.620 1.00 76.94 427 LYS A N 1
ATOM 3378 C CA . LYS A 1 427 ? -14.458 18.525 49.505 1.00 76.94 427 LYS A CA 1
ATOM 3379 C C . LYS A 1 427 ? -15.589 19.245 50.235 1.00 76.94 427 LYS A C 1
ATOM 3381 O O . LYS A 1 427 ? -16.682 19.355 49.682 1.00 76.94 427 LYS A O 1
ATOM 3386 N N . ALA A 1 428 ? -15.344 19.738 51.448 1.00 82.69 428 ALA A N 1
ATOM 3387 C CA . ALA A 1 428 ? -16.329 20.519 52.193 1.00 82.69 428 ALA A CA 1
ATOM 3388 C C . ALA A 1 428 ? -16.751 21.775 51.414 1.00 82.69 428 ALA A C 1
ATOM 3390 O O . ALA A 1 428 ? -17.942 22.081 51.339 1.00 82.69 428 ALA A O 1
ATOM 3391 N N . GLU A 1 429 ? -15.799 22.460 50.777 1.00 87.19 429 GLU A N 1
ATOM 3392 C CA . GLU A 1 429 ? -16.085 23.633 49.951 1.00 87.19 429 GLU A CA 1
ATOM 3393 C C . GLU A 1 429 ? -16.858 23.270 48.670 1.00 87.19 429 GLU A C 1
ATOM 3395 O O . GLU A 1 429 ? -17.787 23.983 48.290 1.00 87.19 429 GLU A O 1
ATOM 3400 N N . ALA A 1 430 ? -16.542 22.139 48.028 1.00 79.56 430 ALA A N 1
ATOM 3401 C CA . ALA A 1 430 ? -17.297 21.645 46.873 1.00 79.56 430 ALA A CA 1
ATOM 3402 C C . ALA A 1 430 ? -18.759 21.317 47.233 1.00 79.56 430 ALA A C 1
ATOM 3404 O O . ALA A 1 430 ? -19.675 21.803 46.574 1.00 79.56 430 ALA A O 1
ATOM 3405 N N . ILE A 1 431 ? -18.986 20.581 48.327 1.00 84.88 431 ILE A N 1
ATOM 3406 C CA . ILE A 1 431 ? -20.337 20.248 48.813 1.00 84.88 431 ILE A CA 1
ATOM 3407 C C . ILE A 1 431 ? -21.124 21.518 49.151 1.00 84.88 431 ILE A C 1
ATOM 3409 O O . ILE A 1 431 ? -22.320 21.607 48.881 1.00 84.88 431 ILE A O 1
ATOM 3413 N N . LYS A 1 432 ? -20.463 22.526 49.725 1.00 90.50 432 LYS A N 1
ATOM 3414 C CA . LYS A 1 432 ? -21.095 23.810 50.036 1.00 90.50 432 LYS A CA 1
ATOM 3415 C C . LYS A 1 432 ? -21.597 24.523 48.776 1.00 90.50 432 LYS A C 1
ATOM 3417 O O . LYS A 1 432 ? -22.708 25.050 48.801 1.00 90.50 432 LYS A O 1
ATOM 3422 N N . ARG A 1 433 ? -20.827 24.490 47.681 1.00 86.75 433 ARG A N 1
ATOM 3423 C CA . ARG A 1 433 ? -21.256 25.022 46.373 1.00 86.75 433 ARG A CA 1
ATOM 3424 C C . ARG A 1 433 ? -22.434 24.239 45.801 1.00 86.75 433 ARG A C 1
ATOM 3426 O O . ARG A 1 433 ? -23.399 24.850 45.359 1.00 86.75 433 ARG A O 1
ATOM 3433 N N . ASP A 1 434 ? -22.402 22.911 45.884 1.00 83.88 434 ASP A N 1
ATOM 3434 C CA . ASP A 1 434 ? -23.508 22.068 45.412 1.00 83.88 434 ASP A CA 1
ATOM 3435 C C . ASP A 1 434 ? -24.809 22.341 46.187 1.00 83.88 434 ASP A C 1
ATOM 3437 O O . ASP A 1 434 ? -25.891 22.407 45.598 1.00 83.88 434 ASP A O 1
ATOM 3441 N N . ILE A 1 435 ? -24.719 22.542 47.509 1.00 88.19 435 ILE A N 1
ATOM 3442 C CA . ILE A 1 435 ? -25.864 22.934 48.346 1.00 88.19 435 ILE A CA 1
ATOM 3443 C C . ILE A 1 435 ? -26.421 24.292 47.899 1.00 88.19 435 ILE A C 1
ATOM 3445 O O . ILE A 1 435 ? -27.639 24.439 47.795 1.00 88.19 435 ILE A O 1
ATOM 3449 N N . GLU A 1 436 ? -25.559 25.272 47.623 1.00 92.12 436 GLU A N 1
ATOM 3450 C CA . GLU A 1 436 ? -25.968 26.603 47.159 1.00 92.12 436 GLU A CA 1
ATOM 3451 C C . GLU A 1 436 ? -26.668 26.541 45.789 1.00 92.12 436 GLU A C 1
ATOM 3453 O O . GLU A 1 436 ? -27.757 27.098 45.620 1.00 92.12 436 GLU A O 1
ATOM 3458 N N . ASP A 1 437 ? -26.117 25.782 44.841 1.00 86.50 437 ASP A N 1
ATOM 3459 C CA . ASP A 1 437 ? -26.717 25.560 43.520 1.00 86.50 437 ASP A CA 1
ATOM 3460 C C . ASP A 1 437 ? -28.090 24.880 43.612 1.00 86.50 437 ASP A C 1
ATOM 3462 O O . ASP A 1 437 ? -29.043 25.274 42.929 1.00 86.50 437 ASP A O 1
ATOM 3466 N N . LEU A 1 438 ? -28.228 23.870 44.476 1.00 89.69 438 LEU A N 1
ATOM 3467 C CA . LEU A 1 438 ? -29.505 23.193 44.707 1.00 89.69 438 LEU A CA 1
ATOM 3468 C C . LEU A 1 438 ? -30.538 24.119 45.361 1.00 89.69 438 LEU A C 1
ATOM 3470 O O . LEU A 1 438 ? -31.709 24.086 44.979 1.00 89.69 438 LEU A O 1
ATOM 3474 N N . GLN A 1 439 ? -30.123 24.972 46.300 1.00 93.62 439 GLN A N 1
ATOM 3475 C CA . GLN A 1 439 ? -31.001 25.980 46.902 1.00 93.62 439 GLN A CA 1
ATOM 3476 C C . GLN A 1 439 ? -31.474 27.018 45.878 1.00 93.62 439 GLN A C 1
ATOM 3478 O O . GLN A 1 439 ? -32.633 27.435 45.922 1.00 93.62 439 GLN A O 1
ATOM 3483 N N . ASN A 1 440 ? -30.617 27.415 44.937 1.00 90.56 440 ASN A N 1
ATOM 3484 C CA . ASN A 1 440 ? -30.998 28.325 43.856 1.00 90.56 440 ASN A CA 1
ATOM 3485 C C . ASN A 1 440 ? -32.020 27.679 42.911 1.00 90.56 440 ASN A C 1
ATOM 3487 O O . ASN A 1 440 ? -33.067 28.273 42.653 1.00 90.56 440 ASN A O 1
ATOM 3491 N N . LYS A 1 441 ? -31.792 26.426 42.493 1.00 89.81 441 LYS A N 1
ATOM 3492 C CA . LYS A 1 441 ? -32.766 25.660 41.690 1.00 89.81 441 LYS A CA 1
ATOM 3493 C C . LYS A 1 441 ? -34.105 25.485 42.407 1.00 89.81 441 LYS A C 1
ATOM 3495 O O . LYS A 1 441 ? -35.157 25.582 41.779 1.00 89.81 441 LYS A O 1
ATOM 3500 N N . LEU A 1 442 ? -34.086 25.251 43.722 1.00 91.88 442 LEU A N 1
ATOM 3501 C CA . LEU A 1 442 ? -35.306 25.156 44.526 1.00 91.88 442 LEU A CA 1
ATOM 3502 C C . LEU A 1 442 ? -36.117 26.461 44.452 1.00 91.88 442 LEU A C 1
ATOM 3504 O O . LEU A 1 442 ? -37.307 26.416 44.148 1.00 91.88 442 LEU A O 1
ATOM 3508 N N . LYS A 1 443 ? -35.467 27.618 44.644 1.00 93.88 443 LYS A N 1
ATOM 3509 C CA . LYS A 1 443 ? -36.115 28.938 44.537 1.00 93.88 443 LYS A CA 1
ATOM 3510 C C . LYS A 1 443 ? -36.691 29.189 43.144 1.00 93.88 443 LYS A C 1
ATOM 3512 O O . LYS A 1 443 ? -37.798 29.709 43.022 1.00 93.88 443 LYS A O 1
ATOM 3517 N N . GLU A 1 444 ? -35.970 28.813 42.088 1.00 91.44 444 GLU A N 1
ATOM 3518 C CA . GLU A 1 444 ? -36.479 28.914 40.714 1.00 91.44 444 GLU A CA 1
ATOM 3519 C C . GLU A 1 444 ? -37.762 28.092 40.537 1.00 91.44 444 GLU A C 1
ATOM 3521 O O . GLU A 1 444 ? -38.761 28.591 40.013 1.00 91.44 444 GLU A O 1
ATOM 3526 N N . HIS A 1 445 ? -37.774 26.850 41.029 1.00 90.88 445 HIS A N 1
ATOM 3527 C CA . HIS A 1 445 ? -38.959 25.998 40.983 1.00 90.88 445 HIS A CA 1
ATOM 3528 C C . HIS A 1 445 ? -40.131 26.556 41.804 1.00 90.88 445 HIS A C 1
ATOM 3530 O O . HIS A 1 445 ? -41.272 26.478 41.343 1.00 90.88 445 HIS A O 1
ATOM 3536 N N . GLU A 1 446 ? -39.882 27.166 42.964 1.00 95.06 446 GLU A N 1
ATOM 3537 C CA . GLU A 1 446 ? -40.920 27.835 43.764 1.00 95.06 446 GLU A CA 1
ATOM 3538 C C . GLU A 1 446 ? -41.588 28.984 42.992 1.00 95.06 446 GLU A C 1
ATOM 3540 O O . GLU A 1 446 ? -42.817 29.087 42.980 1.00 95.06 446 GLU A O 1
ATOM 3545 N N . VAL A 1 447 ? -40.809 29.791 42.261 1.00 93.75 447 VAL A N 1
ATOM 3546 C CA . VAL A 1 447 ? -41.344 30.858 41.394 1.00 93.75 447 VAL A CA 1
ATOM 3547 C C . VAL A 1 447 ? -42.237 30.283 40.291 1.00 93.75 447 VAL A C 1
ATOM 3549 O O . VAL A 1 447 ? -43.324 30.812 40.034 1.00 93.75 447 VAL A O 1
ATOM 3552 N N . PHE A 1 448 ? -41.822 29.182 39.655 1.00 89.44 448 PHE A N 1
ATOM 3553 C CA . PHE A 1 448 ? -42.642 28.506 38.645 1.00 89.44 448 PHE A CA 1
ATOM 3554 C C . PHE A 1 448 ? -43.952 27.962 39.223 1.00 89.44 448 PHE A C 1
ATOM 3556 O O . PHE A 1 448 ? -44.998 28.085 38.580 1.00 89.44 448 PHE A O 1
ATOM 3563 N N . ILE A 1 449 ? -43.913 27.394 40.431 1.00 91.75 449 ILE A N 1
ATOM 3564 C CA . ILE A 1 449 ? -45.102 26.881 41.119 1.00 91.75 449 ILE A CA 1
ATOM 3565 C C . ILE A 1 449 ? -46.084 28.021 41.419 1.00 91.75 449 ILE A C 1
ATOM 3567 O O . ILE A 1 449 ? -47.272 27.884 41.126 1.00 91.75 449 ILE A O 1
ATOM 3571 N N . GLU A 1 450 ? -45.618 29.159 41.935 1.00 93.94 450 GLU A N 1
ATOM 3572 C CA . GLU A 1 450 ? -46.483 30.316 42.208 1.00 93.94 450 GLU A CA 1
ATOM 3573 C C . GLU A 1 450 ? -47.075 30.921 40.925 1.00 93.94 450 GLU A C 1
ATOM 3575 O O . GLU A 1 450 ? -48.271 31.228 40.861 1.00 93.94 450 GLU A O 1
ATOM 3580 N N . ALA A 1 451 ? -46.285 31.010 39.851 1.00 90.56 451 ALA A N 1
ATOM 3581 C CA . ALA A 1 451 ? -46.783 31.445 38.546 1.00 90.56 451 ALA A CA 1
ATOM 3582 C C . ALA A 1 451 ? -47.854 30.490 37.981 1.00 90.56 451 ALA A C 1
ATOM 3584 O O . ALA A 1 451 ? -48.843 30.941 37.394 1.00 90.56 451 ALA A O 1
ATOM 3585 N N . ALA A 1 452 ? -47.680 29.178 38.172 1.00 88.81 452 ALA A N 1
ATOM 3586 C CA . ALA A 1 452 ? -48.659 28.173 37.772 1.00 88.81 452 ALA A CA 1
ATOM 3587 C C . ALA A 1 452 ? -49.954 28.275 38.594 1.00 88.81 452 ALA A C 1
ATOM 3589 O O . ALA A 1 452 ? -51.037 28.256 38.009 1.00 88.81 452 ALA A O 1
ATOM 3590 N N . LYS A 1 453 ? -49.861 28.464 39.919 1.00 92.88 453 LYS A N 1
ATOM 3591 C CA . LYS A 1 453 ? -51.030 28.676 40.793 1.00 92.88 453 LYS A CA 1
ATOM 3592 C C . LYS A 1 453 ? -51.850 29.888 40.356 1.00 92.88 453 LYS A C 1
ATOM 3594 O O . LYS A 1 453 ? -53.054 29.760 40.160 1.00 92.88 453 LYS A O 1
ATOM 3599 N N . LYS A 1 454 ? -51.200 31.027 40.090 1.00 90.25 454 LYS A N 1
ATOM 3600 C CA . LYS A 1 454 ? -51.874 32.260 39.643 1.00 90.25 454 LYS A CA 1
ATOM 3601 C C . LYS A 1 454 ? -52.599 32.107 38.299 1.00 90.25 454 LYS A C 1
ATOM 3603 O O . LYS A 1 454 ? -53.594 32.778 38.056 1.00 90.25 454 LYS A O 1
ATOM 3608 N N . ARG A 1 455 ? -52.116 31.229 37.412 1.00 87.00 455 ARG A N 1
ATOM 3609 C CA . ARG A 1 455 ? -52.800 30.901 36.145 1.00 87.00 455 ARG A CA 1
ATOM 3610 C C . ARG A 1 455 ? -54.008 29.984 36.325 1.00 87.00 455 ARG A C 1
ATOM 3612 O O . ARG A 1 455 ? -54.879 29.978 35.462 1.00 87.00 455 ARG A O 1
ATOM 3619 N N . LEU A 1 456 ? -54.026 29.189 37.391 1.00 87.00 456 LEU A N 1
ATOM 3620 C CA . LEU A 1 456 ? -55.102 28.249 37.702 1.00 87.00 456 LEU A CA 1
ATOM 3621 C C . LEU A 1 456 ? -56.209 28.876 38.561 1.00 87.00 456 LEU A C 1
ATOM 3623 O O . LEU A 1 456 ? -57.264 28.261 38.715 1.00 87.00 456 LEU A O 1
ATOM 3627 N N . GLU A 1 457 ? -56.006 30.082 39.101 1.00 87.50 457 GLU A N 1
ATOM 3628 C CA . GLU A 1 457 ? -57.072 30.815 39.780 1.00 87.50 457 GLU A CA 1
ATOM 3629 C C . GLU A 1 457 ? -58.189 31.169 38.781 1.00 87.50 457 GLU A C 1
ATOM 3631 O O . GLU A 1 457 ? -57.923 31.767 37.733 1.00 87.50 457 GLU A O 1
ATOM 3636 N N . PRO A 1 458 ? -59.451 30.795 39.068 1.00 76.75 458 PRO A N 1
ATOM 3637 C CA . PRO A 1 458 ? -60.563 31.128 38.195 1.00 76.75 458 PRO A CA 1
ATOM 3638 C C . PRO A 1 458 ? -60.709 32.654 38.115 1.00 76.75 458 PRO A C 1
ATOM 3640 O O . PRO A 1 458 ? -60.565 33.333 39.138 1.00 76.75 458 PRO A O 1
ATOM 3643 N N . PRO A 1 459 ? -61.012 33.215 36.930 1.00 75.50 459 PRO A N 1
ATOM 3644 C CA . PRO A 1 459 ? -61.178 34.652 36.789 1.00 75.50 459 PRO A CA 1
ATOM 3645 C C . PRO A 1 459 ? -62.258 35.145 37.764 1.00 75.50 459 PRO A C 1
ATOM 3647 O O . PRO A 1 459 ? -63.260 34.446 37.971 1.00 75.50 459 PRO A O 1
ATOM 3650 N N . PRO A 1 460 ? -62.069 36.325 38.383 1.00 77.81 460 PRO A N 1
ATOM 3651 C CA . PRO A 1 460 ? -63.020 36.853 39.346 1.00 77.81 460 PRO A CA 1
ATOM 3652 C C . PRO A 1 460 ? -64.401 36.921 38.697 1.00 77.81 460 PRO A C 1
ATOM 3654 O O . PRO A 1 460 ? -64.556 37.463 37.600 1.00 77.81 460 PRO A O 1
ATOM 3657 N N . LYS A 1 461 ? -65.401 36.327 39.363 1.00 71.00 461 LYS A N 1
ATOM 3658 C CA . LYS A 1 461 ? -66.794 36.372 38.912 1.00 71.00 461 LYS A CA 1
ATOM 3659 C C . LYS A 1 461 ? -67.168 37.838 38.723 1.00 71.00 461 LYS A C 1
ATOM 3661 O O . LYS A 1 461 ? -67.188 38.588 39.698 1.00 71.00 461 LYS A O 1
ATOM 3666 N N . MET A 1 462 ? -67.430 38.239 37.480 1.00 58.38 462 MET A N 1
ATOM 3667 C CA . MET A 1 462 ? -67.941 39.574 37.195 1.00 58.38 462 MET A CA 1
ATOM 3668 C C . MET A 1 462 ? -69.249 39.740 37.969 1.00 58.38 462 MET A C 1
ATOM 3670 O O . MET A 1 462 ? -70.179 38.955 37.783 1.00 58.38 462 MET A O 1
ATOM 3674 N N . ALA A 1 463 ? -69.275 40.699 38.896 1.00 64.50 463 ALA A N 1
ATOM 3675 C CA . ALA A 1 463 ? -70.486 41.064 39.613 1.00 64.50 463 ALA A CA 1
ATOM 3676 C C . ALA A 1 463 ? -71.498 41.595 38.589 1.00 64.50 463 ALA A C 1
ATOM 3678 O O . ALA A 1 463 ? -71.165 42.493 37.814 1.00 64.50 463 ALA A O 1
ATOM 3679 N N . ALA A 1 464 ? -72.668 40.958 38.552 1.00 57.75 464 ALA A N 1
ATOM 3680 C CA . ALA A 1 464 ? -73.798 41.339 37.714 1.00 57.75 464 ALA A CA 1
ATOM 3681 C C . ALA A 1 464 ? -74.487 42.598 38.246 1.00 57.75 464 ALA A C 1
ATOM 3683 O O . ALA A 1 464 ? -74.534 42.748 39.492 1.00 57.75 464 ALA A O 1
#

Organism: NCBI:txid201089

Secondary structure (DSSP, 8-state):
---------S-SEEEE--SSEEEEEEEETT-STTSSTTHHHHHHHHHHHHTEEEEEESSPBPPPBPTTT-PBPPPBTTTTB--TTBHHHHHHSSSHHHHHHHT-S-GGG-EEEEEEE--HHHHHHHHHHHT-TT--EEEE-B-SSGGGBSS-HHHHHHHHHHHHHTT--EEEPPTT-GGG--STTBGGGHHHHH-GGGGG-EEEEEEE-IIIIISTTTHHHHHHHHHHHHHHHHT----SPPP-S--HHHHHHHHHHHHHHHHH-TT-HHHHHHHHHHHHSTT-HHHHHHT--SSHHHHHHHHHHHTTSTTPPPHHHHHHHHHHHHHHHHTTT-HHHHTS-HHHHHHHGGGTT-GGGHHHHHHHHHHHHH-TT---HHHHHHHHHHHTT------SS--S--PPPTTTGGGS-HHHHHHHHHHHHHHHHHHHHHHHHHHHHHHHHHHHHHHHHHHHSPPP----

Foldseek 3Di:
DDPPPDPPPDDQKDKDAADFCLLEEEEAQACEDPFQDQLQVLQVLLCQFFSYIYIYGHAAHEFDQDPPPRDTDDADVSNSHFRCQFQVRVVVPPCNVVSVVVSNPQLLLHEYEHRGEDELVRVCVQVVVVVHRQAFKEKAQEALDQLQGLAHPVLSVLLQVLLVVLPHRYDYGDNPDVQNVHDCRGPSRVQCVVDDRSVSHRGMYMYGYCPCASDPVNSNVNSLSSSRSVCVSSVGGTPPRADPDAPVVLLVVLLVVLVVQCVVDVLSLQVNLQVCCVSFVVSDLVCLLVVNTNNVVSVVSSLVVQVPDPRRDHPVSNNLSNLLNSVCVVCPPVPLQVQDDSLLSSLLSLQSNDPVCPVVSVVVSNVQSPDPVGDDPVVSVVSSCVSVVHPPPPPDPPPDDDDPPPVCVVVDDPVVVVVVVVVVVVVVVVVVVVVVVVVVVVVVVVVVVVVVVVVPPDPPPPDD

Radius of gyration: 34.49 Å; chains: 1; bounding box: 112×76×96 Å

Sequence (464 aa):
MPQQKKKLKEKDIEVLKGDKNPNIILIAPHGVDGDDDNAGKLARAVRKKLGCHAIINEAFKRPIEDEKTKKIQESNIEERIADLNSKTDAEKHPTFIKMIKDNIADPGKTYVFWLHGIDDDNLKKEVNKLKKPEVKCLIGYGQPDEASYSMPKEQALDLAKFLSDNGLSAEPAHKSSDYRGVSPEKMNQYFKQTGGDFSAVKSVQLEFGKEGIRDGKNIAKSGNKIALAISELTGCETFDTKEETVDEALVKEATEKVIEFIKANHTNSIAVGRYLIEKFYDNNYDNARAGKNHKGKSLNAMYDKLEKTSDAPSRSWFYNALNLAVDDKDFENDADYEKLNLSQKIYLTYLNKNAEYRTAKLGLIKEIATAKDGMRIGDLLKKIAKIKGKPIIQKIEQTDDEMPSIDELPKLELQKVEEFKKTAEDKAEAIKRDIEDLQNKLKEHEVFIEAAKKRLEPPPKMAA

pLDDT: mean 89.08, std 12.88, range [36.09, 98.88]